Protein AF-A0A4R7SR22-F1 (afdb_monomer)

Secondary structure (DSSP, 8-state):
-------------------S----------------PPPS------SSPPPHHHHHHHHHH-TT---EEEE-S-HHHHHHHHHHHHSHHHHHHHTTS--EEEEE--S-SHHHHHHHHHHTTSSSEEEEE-TT----HHHHHHHHHHHHHHH-TTGGGS---TT--TT--BSSTTTTSSGGGSPBPP-EEEEEE---TTS--EEEEEEEEEETTEEEEEEEEESSSTT-TT-EEEEEEESSSSSBPPPEEEE--SS-TTSSEEEEEEEEEEETTEEEEEEEEEESS-BTTBTTTT-EEEEEEEETTEEEEEEEEEET-B-SS--EEETTEEEEEEE-TT--EEEEEEPTTSS-EEEEEPP--TTS--EEEEEEEE-TTS-EEEEEEESS--SEEEEEEESSTTSS-PPPEEEEEE--S---EEEE-TTS-EEEEE---SSSB--EEEEEESSSS-BEEEEEEE--PPPP-S--TTPPSSBEEEEEEEEETTEEEEEEEETTTEEEEEEEEHHHHH--

InterPro domains:
  IPR011040 Sialidase [PF13088] (214-491)
  IPR036278 Sialidase superfamily [SSF50939] (185-511)

Mean predicted aligned error: 14.65 Å

Radius of gyration: 27.29 Å; Cα contacts (8 Å, |Δi|>4): 1130; chains: 1; bounding box: 85×50×68 Å

Sequence (516 aa):
MNRPYIITLLATMLVWTLASPAADLVPKPLLPVGKSRPSRSSVLLLGQPLSPAIVESVQTSMEDVTTLYRLDQKTETVEQLLGLIKSAEGKRMLARTWHVLVINLSADGDATTQIRTRLEKIDAHIIWREPGQKADAKSLEETLTQALLKNSTPWATLPKDEKRDPAQLLKQDGLLSNPASLPLVPSQTSMVFRAEEGQWQFNLHSYIAHHEGKFWATWSSGRVDEDSSNQFIRYATSKDGLKWSDSGVVAGDPDGEVGPLRWLASGLYVEDGKLYALGCLNEGSDKKGKIWAEAKLVRLQWTKDGWKDLGVFADNCMVYFPPMKVAGRDFFVWRDERAHFFTARSLPGKAQWEVKKHPNFPPDYRMSETSSYADADGTLHLIIRDQAKTRRLYHSLSFDNGDTWTLPVKTNYPDAVSKNMAGRLSNGLYYLINNPMETGRDPLSISVSRDGWTFGSPKNLRVGSPARRYPGGAKNDHSFQYSHAIEHDGKLWVIYATNKEDIEVSAFDIEALVKE

Organism: NCBI:txid48464

Foldseek 3Di:
DDDDPDPDDDDDDDDDDDPDDDDDDDDDDDDDDDDDDDDDADEDEDDDDDPPVLVVVCVVQCVQARYEYEDDLDPVSLVVVVVCCPDPVVVVVVVPGAAEYEYEDPDDDPSVVVSVVVCVPDPHQYHYHYPPDDPDSVVVQVSVVVSCVVPPPVVVVDPPPVPFDLQFAAVDFPLCVPVLPFAAFDWDKAFQDFFDPQAFQFWFLWEWDDAPQKIKIKIWTDRFAPLALQIFMKMWIGNVQHDIDPIDGQGGNPPDDPDQKYWGWAEWDDDPRWTKTWIWIAGSDPPPQQNGHFTFIWIWTQDPVGIDTPGGLDTQWGHSYAWDDFPNWTKTFTAGRNRFTWIWTADVPDSDIDIGRADEHPPQRDWDQWEWDAWPLSKIWTFTQGPVLPQFTWIKIDPPRRPHIDYTDTHSQGAQSAHKYWDADPVQKIKIWGQRDSHAAFFTKMFIGNGSRHTDSIHTNDGDAAARDGHYYPFDTRHWGSWDWDDDPQWIWIWTDRSSRTIMIIIGRPVSNPDD

pLDDT: mean 76.29, std 25.42, range [19.08, 98.88]

Solvent-accessible surface area (backbone atoms only — not comparable to full-atom values): 28896 Å² total; per-residue (Å²): 143,88,82,79,91,76,85,76,87,79,80,85,82,80,85,81,89,77,92,78,85,89,80,85,92,76,91,80,90,83,84,89,80,77,100,68,87,80,75,96,78,70,78,77,80,59,62,84,79,74,58,68,69,51,54,51,54,49,52,73,66,33,90,73,65,63,52,71,42,45,47,61,77,52,66,68,59,55,52,52,49,53,51,45,49,72,32,82,63,32,48,57,55,55,76,73,53,70,48,53,39,43,37,47,40,83,64,89,54,72,69,50,54,54,50,47,68,58,54,73,75,46,98,54,49,76,46,81,39,60,75,85,67,76,87,48,66,65,58,49,51,54,51,50,36,53,55,48,64,75,65,53,76,60,70,86,70,53,76,84,51,90,85,71,54,67,38,48,35,37,65,52,89,67,79,57,72,58,54,82,75,37,58,70,50,75,64,53,74,22,71,63,42,76,48,44,89,97,47,45,34,12,23,38,51,31,28,45,40,75,58,98,78,23,33,39,38,36,24,18,37,17,54,41,32,62,68,40,22,52,12,15,25,34,30,34,41,16,73,77,65,59,60,54,42,78,72,49,70,63,41,68,53,78,59,42,84,86,28,54,36,18,35,39,37,18,29,41,44,76,55,98,93,40,48,36,37,31,34,26,38,21,32,37,54,76,57,88,76,19,70,27,36,80,18,26,22,30,37,30,35,63,49,100,92,43,64,40,82,75,46,78,67,36,77,48,24,43,45,82,54,54,73,44,78,47,96,89,28,46,32,41,65,36,22,39,25,65,56,50,57,29,38,31,33,37,40,90,97,45,97,44,74,52,74,43,76,53,63,76,55,61,90,70,69,37,62,43,57,58,22,61,46,65,37,94,86,55,37,35,42,36,48,26,20,30,69,75,64,84,30,29,34,26,30,30,42,15,86,60,70,71,75,52,64,39,63,68,30,74,26,74,31,52,20,37,60,52,46,40,39,47,47,72,48,96,89,62,35,21,40,40,36,34,25,51,27,83,66,59,27,55,26,25,30,36,26,39,17,80,66,64,58,40,30,37,76,59,29,21,71,43,71,81,51,64,76,56,90,67,80,46,52,95,52,48,61,34,15,41,42,38,49,28,70,42,78,57,94,73,21,40,38,38,27,25,16,40,27,35,26,25,37,36,31,34,40,28,51,52,67,65,67,69,60,129

Nearest PDB structures (foldseek):
  5mqs-assembly1_A  TM=7.322E-01  e=2.765E-16  Bacteroides thetaiotaomicron
  2ber-assembly1_A  TM=7.667E-01  e=5.902E-14  Micromonospora viridifaciens
  5hx0-assembly1_B  TM=7.471E-01  e=4.704E-12  Dyadobacter fermentans DSM 18053
  2f28-assembly1_A  TM=6.812E-01  e=7.231E-10  Homo sapiens
  2f29-assembly2_B  TM=6.664E-01  e=1.833E-09  Homo sapiens

Structure (mmCIF, N/CA/C/O backbone):
data_AF-A0A4R7SR22-F1
#
_entry.id   AF-A0A4R7SR22-F1
#
loop_
_atom_site.group_PDB
_atom_site.id
_atom_site.type_symbol
_atom_site.label_atom_id
_atom_site.label_alt_id
_atom_site.label_comp_id
_atom_site.label_asym_id
_atom_site.label_entity_id
_atom_site.label_seq_id
_atom_site.pdbx_PDB_ins_code
_atom_site.Cartn_x
_atom_site.Cartn_y
_atom_site.Cartn_z
_atom_site.occupancy
_atom_site.B_iso_or_equiv
_atom_site.auth_seq_id
_atom_site.auth_comp_id
_atom_site.auth_asym_id
_atom_site.auth_atom_id
_atom_site.pdbx_PDB_model_num
ATOM 1 N N . MET A 1 1 ? 40.418 8.614 31.784 1.00 28.80 1 MET A N 1
ATOM 2 C CA . MET A 1 1 ? 41.151 7.562 31.048 1.00 28.80 1 MET A CA 1
ATOM 3 C C . MET A 1 1 ? 40.139 6.530 30.589 1.00 28.80 1 MET A C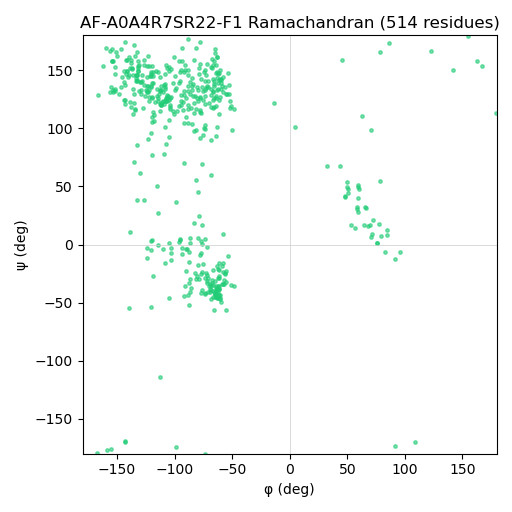 1
ATOM 5 O O . MET A 1 1 ? 39.688 5.756 31.411 1.00 28.80 1 MET A O 1
ATOM 9 N N . ASN A 1 2 ? 39.678 6.634 29.344 1.00 30.42 2 ASN A N 1
ATOM 10 C CA . ASN A 1 2 ? 38.928 5.620 28.593 1.00 30.42 2 ASN A CA 1
ATOM 11 C C . ASN A 1 2 ? 38.634 6.253 27.230 1.00 30.42 2 ASN A C 1
ATOM 13 O O . ASN A 1 2 ? 37.986 7.295 27.148 1.00 30.42 2 ASN A O 1
ATOM 17 N N . ARG A 1 3 ? 39.236 5.695 26.182 1.00 22.61 3 ARG A N 1
ATOM 18 C CA . ARG A 1 3 ? 39.189 6.166 24.793 1.00 22.61 3 ARG A CA 1
ATOM 19 C C . ARG A 1 3 ? 39.056 4.941 23.863 1.00 22.61 3 ARG A C 1
ATOM 21 O O . ARG A 1 3 ? 39.264 3.823 24.321 1.00 22.61 3 ARG A O 1
ATOM 28 N N . PRO A 1 4 ? 38.618 5.156 22.614 1.00 26.88 4 PRO A N 1
ATOM 29 C CA . PRO A 1 4 ? 37.551 4.410 21.951 1.00 26.88 4 PRO A CA 1
ATOM 30 C C . PRO A 1 4 ? 38.055 3.230 21.113 1.00 26.88 4 PRO A C 1
ATOM 32 O O . PRO A 1 4 ? 39.179 3.245 20.618 1.00 26.88 4 PRO A O 1
ATOM 35 N N . TYR A 1 5 ? 37.180 2.254 20.862 1.00 23.11 5 TYR A N 1
ATOM 36 C CA . TYR A 1 5 ? 37.383 1.286 19.786 1.00 23.11 5 TYR A CA 1
ATOM 37 C C . TYR A 1 5 ? 37.092 1.958 18.439 1.00 23.11 5 TYR A C 1
ATOM 39 O O . TYR A 1 5 ? 35.953 2.044 17.987 1.00 23.11 5 TYR A O 1
ATOM 47 N N . ILE A 1 6 ? 38.154 2.467 17.818 1.00 21.80 6 ILE A N 1
ATOM 48 C CA . ILE A 1 6 ? 38.234 2.710 16.379 1.00 21.80 6 ILE A CA 1
ATOM 49 C C . ILE A 1 6 ? 38.487 1.341 15.737 1.00 21.80 6 ILE A C 1
ATOM 51 O O . ILE A 1 6 ? 39.537 0.743 15.960 1.00 21.80 6 ILE A O 1
ATOM 55 N N . ILE A 1 7 ? 37.533 0.828 14.959 1.00 22.66 7 ILE A N 1
ATOM 56 C CA . ILE A 1 7 ? 37.795 -0.285 14.040 1.00 22.66 7 ILE A CA 1
ATOM 57 C C . ILE A 1 7 ? 38.385 0.336 12.776 1.00 22.66 7 ILE A C 1
ATOM 59 O O . ILE A 1 7 ? 37.673 0.875 11.931 1.00 22.66 7 ILE A O 1
ATOM 63 N N . THR A 1 8 ? 39.711 0.307 12.697 1.00 22.30 8 THR A N 1
ATOM 64 C CA . THR A 1 8 ? 40.471 0.638 11.494 1.00 22.30 8 THR A CA 1
ATOM 65 C C . THR A 1 8 ? 40.356 -0.519 10.506 1.00 22.30 8 THR A C 1
ATOM 67 O O . THR A 1 8 ? 40.694 -1.660 10.822 1.00 22.30 8 THR A O 1
ATOM 70 N N . LEU A 1 9 ? 39.893 -0.201 9.300 1.00 22.19 9 LEU A N 1
ATOM 71 C CA . LEU A 1 9 ? 39.968 -1.035 8.108 1.00 22.19 9 LEU A CA 1
ATOM 72 C C . LEU A 1 9 ? 41.455 -1.291 7.786 1.00 22.19 9 LEU A C 1
ATOM 74 O O . LEU A 1 9 ? 42.177 -0.363 7.430 1.00 22.19 9 LEU A O 1
ATOM 78 N N . LEU A 1 10 ? 41.933 -2.527 7.919 1.00 19.08 10 LEU A N 1
ATOM 79 C CA . LEU A 1 10 ? 43.245 -2.941 7.411 1.00 19.08 10 LEU A CA 1
ATOM 80 C C . LEU A 1 10 ? 43.023 -3.833 6.191 1.00 19.08 10 LEU A C 1
ATOM 82 O O . LEU A 1 10 ? 42.956 -5.054 6.292 1.00 19.08 10 LEU A O 1
ATOM 86 N N . ALA A 1 11 ? 42.900 -3.203 5.025 1.00 23.28 11 ALA A N 1
ATOM 87 C CA . ALA A 1 11 ? 43.203 -3.865 3.768 1.00 23.28 11 ALA A CA 1
ATOM 88 C C . ALA A 1 11 ? 44.730 -3.905 3.637 1.00 23.28 11 ALA A C 1
ATOM 90 O O . ALA A 1 11 ? 45.383 -2.866 3.537 1.00 23.28 11 ALA A O 1
ATOM 91 N N . THR A 1 12 ? 45.324 -5.094 3.679 1.00 20.53 12 THR A N 1
ATOM 92 C CA . THR A 1 12 ? 46.744 -5.257 3.364 1.00 20.53 12 THR A CA 1
ATOM 93 C C . THR A 1 12 ? 46.912 -5.126 1.851 1.00 20.53 12 THR A C 1
ATOM 95 O O . THR A 1 12 ? 46.595 -6.041 1.097 1.00 20.53 12 THR A O 1
ATOM 98 N N . MET A 1 13 ? 47.389 -3.966 1.398 1.00 22.58 13 MET A N 1
ATOM 99 C CA . MET A 1 13 ? 47.957 -3.793 0.063 1.00 22.58 13 MET A CA 1
ATOM 100 C C . MET A 1 13 ? 49.342 -4.449 0.034 1.00 22.58 13 MET A C 1
ATOM 102 O O . MET A 1 13 ? 50.235 -4.033 0.770 1.00 22.58 13 MET A O 1
ATOM 106 N N . LEU A 1 14 ? 49.543 -5.424 -0.852 1.00 19.47 14 LEU A N 1
ATOM 107 C CA . LEU A 1 14 ? 50.875 -5.795 -1.326 1.00 19.47 14 LEU A CA 1
ATOM 108 C C . LEU A 1 14 ? 50.893 -5.599 -2.845 1.00 19.47 14 LEU A C 1
ATOM 110 O O . LEU A 1 14 ? 50.427 -6.443 -3.604 1.00 19.47 14 LEU A O 1
ATOM 114 N N . VAL A 1 15 ? 51.386 -4.442 -3.283 1.00 21.77 15 VAL A N 1
ATOM 115 C CA . VAL A 1 15 ? 51.721 -4.194 -4.687 1.00 21.77 15 VAL A CA 1
ATOM 116 C C . VAL A 1 15 ? 53.191 -4.554 -4.848 1.00 21.77 15 VAL A C 1
ATOM 118 O O . VAL A 1 15 ? 54.047 -3.917 -4.240 1.00 21.77 15 VAL A O 1
ATOM 121 N N . TRP A 1 16 ? 53.490 -5.574 -5.650 1.00 20.55 16 TRP A N 1
ATOM 122 C CA . TRP A 1 16 ? 54.845 -5.803 -6.144 1.00 20.55 16 TRP A CA 1
ATOM 123 C C . TRP A 1 16 ? 54.941 -5.306 -7.583 1.00 20.55 16 TRP A C 1
ATOM 125 O O . TRP A 1 16 ? 54.311 -5.840 -8.492 1.00 20.55 16 TRP A O 1
ATOM 135 N N . THR A 1 17 ? 55.753 -4.274 -7.782 1.00 27.09 17 THR A N 1
ATOM 136 C CA . THR A 1 17 ? 56.355 -3.945 -9.073 1.00 27.09 17 THR A CA 1
ATOM 137 C C . THR A 1 17 ? 57.528 -4.887 -9.319 1.00 27.09 17 THR A C 1
ATOM 139 O O . THR A 1 17 ? 58.531 -4.805 -8.614 1.00 27.09 17 THR A O 1
ATOM 142 N N . LEU A 1 18 ? 57.444 -5.726 -10.352 1.00 23.30 18 LEU A N 1
ATOM 143 C CA . LEU A 1 18 ? 58.629 -6.268 -11.014 1.00 23.30 18 LEU A CA 1
ATOM 144 C C . LEU A 1 18 ? 58.622 -5.808 -12.467 1.00 23.30 18 LEU A C 1
ATOM 146 O O . LEU A 1 18 ? 57.834 -6.264 -13.292 1.00 23.30 18 LEU A O 1
ATOM 150 N N . ALA A 1 19 ? 59.504 -4.855 -12.747 1.00 27.88 19 ALA A N 1
ATOM 151 C CA . ALA A 1 19 ? 59.946 -4.541 -14.089 1.00 27.88 19 ALA A CA 1
ATOM 152 C C . ALA A 1 19 ? 61.062 -5.527 -14.470 1.00 27.88 19 ALA A C 1
ATOM 154 O O . ALA A 1 19 ? 62.127 -5.487 -13.860 1.00 27.88 19 ALA A O 1
ATOM 155 N N . SER A 1 20 ? 60.783 -6.395 -15.448 1.00 25.56 20 SER A N 1
ATOM 156 C CA . SER A 1 20 ? 61.692 -6.994 -16.453 1.00 25.56 20 SER A CA 1
ATOM 157 C C . SER A 1 20 ? 61.379 -8.467 -16.752 1.00 25.56 20 SER A C 1
ATOM 159 O O . SER A 1 20 ? 60.847 -9.170 -15.892 1.00 25.56 20 SER A O 1
ATOM 161 N N . PRO A 1 21 ? 61.660 -8.927 -17.989 1.00 42.28 21 PRO A N 1
ATOM 162 C CA . PRO A 1 21 ? 61.193 -10.206 -18.501 1.00 42.28 21 PRO A CA 1
ATOM 163 C C . PRO A 1 21 ? 62.162 -11.349 -18.162 1.00 42.28 21 PRO A C 1
ATOM 165 O O . PRO A 1 21 ? 63.371 -11.149 -18.124 1.00 42.28 21 PRO A O 1
ATOM 168 N N . ALA A 1 22 ? 61.597 -12.549 -18.011 1.00 39.75 22 ALA A N 1
ATOM 169 C CA . ALA A 1 22 ? 62.265 -13.849 -17.887 1.00 39.75 22 ALA A CA 1
ATOM 170 C C . ALA A 1 22 ? 63.029 -14.131 -16.573 1.00 39.75 22 ALA A C 1
ATOM 172 O O . ALA A 1 22 ? 64.197 -13.790 -16.435 1.00 39.75 22 ALA A O 1
ATOM 173 N N . ALA A 1 23 ? 62.385 -14.865 -15.655 1.00 27.34 23 ALA A N 1
ATOM 174 C CA . ALA A 1 23 ? 63.020 -15.931 -14.868 1.00 27.34 23 ALA A CA 1
ATOM 175 C C . ALA A 1 23 ? 61.961 -16.801 -14.156 1.00 27.34 23 ALA A C 1
ATOM 177 O O . ALA A 1 23 ? 61.061 -16.298 -13.488 1.00 27.34 23 ALA A O 1
ATOM 178 N N . ASP A 1 24 ? 62.105 -18.107 -14.358 1.00 28.05 24 ASP A N 1
ATOM 179 C CA . ASP A 1 24 ? 61.449 -19.285 -13.780 1.00 28.05 24 ASP A CA 1
ATOM 180 C C . ASP A 1 24 ? 60.601 -19.135 -12.496 1.00 28.05 24 ASP A C 1
ATOM 182 O O . ASP A 1 24 ? 61.079 -18.815 -11.407 1.00 28.05 24 ASP A O 1
ATOM 186 N N . LEU A 1 25 ? 59.325 -19.527 -12.613 1.00 28.50 25 LEU A N 1
ATOM 187 C CA . LEU A 1 25 ? 58.402 -19.779 -11.504 1.00 28.50 25 LEU A CA 1
ATOM 188 C C . LEU A 1 25 ? 58.639 -21.187 -10.929 1.00 28.50 25 LEU A C 1
ATOM 190 O O . LEU A 1 25 ? 58.105 -22.169 -11.443 1.00 28.50 25 LEU A O 1
ATOM 194 N N . VAL A 1 26 ? 59.381 -21.298 -9.826 1.00 25.44 26 VAL A N 1
ATOM 195 C CA . VAL A 1 26 ? 59.367 -22.500 -8.970 1.00 25.44 26 VAL A CA 1
ATOM 196 C C . VAL A 1 26 ? 58.645 -22.167 -7.661 1.00 25.44 26 VAL A C 1
ATOM 198 O O . VAL A 1 26 ? 59.069 -21.246 -6.961 1.00 25.44 26 VAL A O 1
ATOM 201 N N . PRO A 1 27 ? 57.584 -22.894 -7.266 1.00 30.09 27 PRO A N 1
ATOM 202 C CA . PRO A 1 27 ? 56.909 -22.640 -6.002 1.00 30.09 27 PRO A CA 1
ATOM 203 C C . PRO A 1 27 ? 57.668 -23.319 -4.855 1.00 30.09 27 PRO A C 1
ATOM 205 O O . PRO A 1 27 ? 57.900 -24.529 -4.884 1.00 30.09 27 PRO A O 1
ATOM 208 N N . LYS A 1 28 ? 58.009 -22.571 -3.800 1.00 24.39 28 LYS A N 1
ATOM 209 C CA . LYS A 1 28 ? 58.337 -23.161 -2.492 1.00 24.39 28 LYS A CA 1
ATOM 210 C C . LYS A 1 28 ? 57.451 -22.583 -1.386 1.00 24.39 28 LYS A C 1
ATOM 212 O O . LYS A 1 28 ? 57.256 -21.370 -1.347 1.00 24.39 28 LYS A O 1
ATOM 217 N N . PRO A 1 29 ? 56.926 -23.432 -0.483 1.00 32.91 29 PRO A N 1
ATOM 218 C CA . PRO A 1 29 ? 56.053 -23.010 0.601 1.00 32.91 29 PRO A CA 1
ATOM 219 C C . PRO A 1 29 ? 56.871 -22.580 1.825 1.00 32.91 29 PRO A C 1
ATOM 221 O O . PRO A 1 29 ? 57.832 -23.248 2.205 1.00 32.91 29 PRO A O 1
ATOM 224 N N . LEU A 1 30 ? 56.440 -21.511 2.495 1.00 24.17 30 LEU A N 1
ATOM 225 C CA . LEU A 1 30 ? 56.908 -21.147 3.834 1.00 24.17 30 LEU A CA 1
ATOM 226 C C . LEU A 1 30 ? 55.707 -21.058 4.793 1.00 24.17 30 LEU A C 1
ATOM 228 O O . LEU A 1 30 ? 55.076 -20.017 4.886 1.00 24.17 30 LEU A O 1
ATOM 232 N N . LEU A 1 31 ? 55.426 -22.208 5.429 1.00 24.36 31 LEU A N 1
ATOM 233 C CA . LEU A 1 31 ? 54.963 -22.496 6.811 1.00 24.36 31 LEU A CA 1
ATOM 234 C C . LEU A 1 31 ? 53.808 -21.687 7.490 1.00 24.36 31 LEU A C 1
ATOM 236 O O . LEU A 1 31 ? 53.422 -20.617 7.044 1.00 24.36 31 LEU A O 1
ATOM 240 N N . PRO A 1 32 ? 53.158 -22.257 8.537 1.00 38.12 32 PRO A N 1
ATOM 241 C CA . PRO A 1 32 ? 51.701 -22.291 8.658 1.00 38.12 32 PRO A CA 1
ATOM 242 C C . PRO A 1 32 ? 51.142 -21.295 9.678 1.00 38.12 32 PRO A C 1
ATOM 244 O O . PRO A 1 32 ? 51.735 -21.069 10.731 1.00 38.12 32 PRO A O 1
ATOM 247 N N . VAL A 1 33 ? 49.925 -20.799 9.437 1.00 26.19 33 VAL A N 1
ATOM 248 C CA . VAL A 1 33 ? 49.164 -20.063 10.455 1.00 26.19 33 VAL A CA 1
ATOM 249 C C . VAL A 1 33 ? 47.708 -20.532 10.499 1.00 26.19 33 VAL A C 1
ATOM 251 O O . VAL A 1 33 ? 46.960 -20.387 9.541 1.00 26.19 33 VAL A O 1
ATOM 254 N N . GLY A 1 34 ? 47.349 -21.105 11.653 1.00 26.25 34 GLY A N 1
ATOM 255 C CA . GLY A 1 34 ? 46.151 -20.781 12.436 1.00 26.25 34 GLY A CA 1
ATOM 256 C C . GLY A 1 34 ? 44.769 -21.007 11.820 1.00 26.25 34 GLY A C 1
ATOM 257 O O . GLY A 1 34 ? 44.300 -20.239 10.991 1.00 26.25 34 GLY A O 1
ATOM 258 N N . LYS A 1 35 ? 44.049 -21.997 12.361 1.00 33.78 35 LYS A N 1
ATOM 259 C CA . LYS A 1 35 ? 42.616 -22.244 12.145 1.00 33.78 35 LYS A CA 1
ATOM 260 C C . LYS A 1 35 ? 41.767 -20.976 12.368 1.00 33.78 35 LYS A C 1
ATOM 262 O O . LYS A 1 35 ? 41.372 -20.690 13.491 1.00 33.78 35 LYS A O 1
ATOM 267 N N . SER A 1 36 ? 41.400 -20.279 11.298 1.00 27.09 36 SER A N 1
ATOM 268 C CA . SER A 1 36 ? 40.164 -19.491 11.214 1.00 27.09 36 SER A CA 1
ATOM 269 C C . SER A 1 36 ? 39.718 -19.437 9.750 1.00 27.09 36 SER A C 1
ATOM 271 O O . SER A 1 36 ? 40.542 -19.298 8.849 1.00 27.09 36 SER A O 1
ATOM 273 N N . ARG A 1 37 ? 38.426 -19.673 9.489 1.00 25.05 37 ARG A N 1
ATOM 274 C CA . ARG A 1 37 ? 37.864 -19.653 8.128 1.00 25.05 37 ARG A CA 1
ATOM 275 C C . ARG A 1 37 ? 37.934 -18.219 7.578 1.00 25.05 37 ARG A C 1
ATOM 277 O O . ARG A 1 37 ? 37.343 -17.347 8.211 1.00 25.05 37 ARG A O 1
ATOM 284 N N . PRO A 1 38 ? 38.562 -17.968 6.416 1.00 28.06 38 PRO A N 1
ATOM 285 C CA . PRO A 1 38 ? 38.484 -16.663 5.776 1.00 28.06 38 PRO A CA 1
ATOM 286 C C . PRO A 1 38 ? 37.076 -16.432 5.204 1.00 28.06 38 PRO A C 1
ATOM 288 O O . PRO A 1 38 ? 36.475 -17.327 4.599 1.00 28.06 38 PRO A O 1
ATOM 291 N N . SER A 1 39 ? 36.545 -15.229 5.427 1.00 28.58 39 SER A N 1
ATOM 292 C CA . SER A 1 39 ? 35.363 -14.695 4.755 1.00 28.58 39 SER A CA 1
ATOM 293 C C . SER A 1 39 ? 35.637 -14.525 3.257 1.00 28.58 39 SER A C 1
ATOM 295 O O . SER A 1 39 ? 36.766 -14.304 2.822 1.00 28.58 39 SER A O 1
ATOM 297 N N . ARG A 1 40 ? 34.584 -14.704 2.457 1.00 32.81 40 ARG A N 1
ATOM 298 C CA . ARG A 1 40 ? 34.603 -14.702 0.992 1.00 32.81 40 ARG A CA 1
ATOM 299 C C . ARG A 1 40 ? 35.037 -13.342 0.434 1.00 32.81 40 ARG A C 1
ATOM 301 O O . ARG A 1 40 ? 34.190 -12.470 0.314 1.00 32.81 40 ARG A O 1
ATOM 308 N N . SER A 1 41 ? 36.295 -13.225 0.018 1.00 27.42 41 SER A N 1
ATOM 309 C CA . SER A 1 41 ? 36.747 -12.254 -0.986 1.00 27.42 41 SER A CA 1
ATOM 310 C C . SER A 1 41 ? 37.998 -12.794 -1.677 1.00 27.42 41 SER A C 1
ATOM 312 O O . SER A 1 41 ? 38.941 -13.225 -1.013 1.00 27.42 41 SER A O 1
ATOM 314 N N . SER A 1 42 ? 38.048 -12.777 -3.006 1.00 25.86 42 SER A N 1
ATOM 315 C CA . SER A 1 42 ? 39.294 -12.986 -3.752 1.00 25.86 42 SER A CA 1
ATOM 316 C C . SER A 1 42 ? 39.289 -12.082 -4.978 1.00 25.86 42 SER A C 1
ATOM 318 O O . SER A 1 42 ? 38.380 -12.158 -5.797 1.00 25.86 42 SER A O 1
ATOM 320 N N . VAL A 1 43 ? 40.293 -11.210 -5.069 1.00 29.19 43 VAL A N 1
ATOM 321 C CA . VAL A 1 43 ? 40.533 -10.294 -6.189 1.00 29.19 43 VAL A CA 1
ATOM 322 C C . VAL A 1 43 ? 41.878 -10.674 -6.796 1.00 29.19 43 VAL A C 1
ATOM 324 O O . VAL A 1 43 ? 42.888 -10.662 -6.095 1.00 29.19 43 VAL A O 1
ATOM 327 N N . LEU A 1 44 ? 41.900 -10.999 -8.089 1.00 28.66 44 LEU A N 1
ATOM 328 C CA . LEU A 1 44 ? 43.132 -11.162 -8.859 1.00 28.66 44 LEU A CA 1
ATOM 329 C C . LEU A 1 44 ? 43.122 -10.147 -10.008 1.00 28.66 44 LEU A C 1
ATOM 331 O O . LEU A 1 44 ? 42.337 -10.275 -10.944 1.00 28.66 44 LEU A O 1
ATOM 335 N N . LEU A 1 45 ? 43.981 -9.132 -9.916 1.00 30.08 45 LEU A N 1
ATOM 336 C CA . LEU A 1 45 ? 44.178 -8.104 -10.939 1.00 30.08 45 LEU A CA 1
ATOM 337 C C . LEU A 1 45 ? 45.347 -8.506 -11.850 1.00 30.08 45 LEU A C 1
ATOM 339 O O . LEU A 1 45 ? 46.465 -8.688 -11.376 1.00 30.08 45 LEU A O 1
ATOM 343 N N . LEU A 1 46 ? 45.102 -8.596 -13.157 1.00 29.42 46 LEU A N 1
ATOM 344 C CA . LEU A 1 46 ? 46.142 -8.635 -14.189 1.00 29.42 46 LEU A CA 1
ATOM 345 C C . LEU A 1 46 ? 45.928 -7.415 -15.087 1.00 29.42 46 LEU A C 1
ATOM 347 O O . LEU A 1 46 ? 44.889 -7.348 -15.727 1.00 29.42 46 LEU A O 1
ATOM 351 N N . GLY A 1 47 ? 46.868 -6.462 -15.101 1.00 37.47 47 GLY A N 1
ATOM 352 C CA . GLY A 1 47 ? 46.807 -5.221 -15.897 1.00 37.47 47 GLY A CA 1
ATOM 353 C C . GLY A 1 47 ? 46.913 -3.925 -15.072 1.00 37.47 47 GLY A C 1
ATOM 354 O O . GLY A 1 47 ? 46.822 -3.953 -13.845 1.00 37.47 47 GLY A O 1
ATOM 355 N N . GLN A 1 48 ? 47.137 -2.779 -15.736 1.00 35.12 48 GLN A N 1
ATOM 356 C CA . GLN A 1 48 ? 47.277 -1.462 -15.080 1.00 35.12 48 GLN A CA 1
ATOM 357 C C . GLN A 1 48 ? 46.025 -1.108 -14.247 1.00 35.12 48 GLN A C 1
ATOM 359 O O . GLN A 1 48 ? 44.906 -1.194 -14.770 1.00 35.12 48 GLN A O 1
ATOM 364 N N . PRO A 1 49 ? 46.182 -0.669 -12.983 1.00 36.06 49 PRO A N 1
ATOM 365 C CA . PRO A 1 49 ? 45.065 -0.476 -12.064 1.00 36.06 49 PRO A CA 1
ATOM 366 C C . PRO A 1 49 ? 44.060 0.558 -12.589 1.00 36.06 49 PRO A C 1
ATOM 368 O O . PRO A 1 49 ? 44.425 1.568 -13.196 1.00 36.06 49 PRO A O 1
ATOM 371 N N . LEU A 1 50 ? 42.771 0.302 -12.352 1.00 40.31 50 LEU A N 1
ATOM 372 C CA . LEU A 1 50 ? 41.762 1.360 -12.384 1.00 40.31 50 LEU A CA 1
ATOM 373 C C . LEU A 1 50 ? 42.067 2.360 -11.268 1.00 40.31 50 LEU A C 1
ATOM 375 O O . LEU A 1 50 ? 42.694 2.004 -10.267 1.00 40.31 50 LEU A O 1
ATOM 379 N N . SER A 1 51 ? 41.628 3.610 -11.422 1.00 41.47 51 SER A N 1
ATOM 380 C CA . SER A 1 51 ? 41.780 4.560 -10.325 1.00 41.47 51 SER A CA 1
ATOM 381 C C . SER A 1 51 ? 41.022 4.036 -9.091 1.00 41.47 51 SER A C 1
ATOM 383 O O . SER A 1 51 ? 39.936 3.463 -9.243 1.00 41.47 51 SER A O 1
ATOM 385 N N . PRO A 1 52 ? 41.556 4.222 -7.870 1.00 42.38 52 PRO A N 1
ATOM 386 C CA . PRO A 1 52 ? 40.898 3.785 -6.637 1.00 42.38 52 PRO A CA 1
ATOM 387 C C . PRO A 1 52 ? 39.442 4.258 -6.530 1.00 42.38 52 PRO A C 1
ATOM 389 O O . PRO A 1 52 ? 38.585 3.494 -6.105 1.00 42.38 52 PRO A O 1
ATOM 392 N N . ALA A 1 53 ? 39.144 5.458 -7.038 1.00 40.91 53 ALA A N 1
ATOM 393 C CA . ALA A 1 53 ? 37.796 6.020 -7.082 1.00 40.91 53 ALA A CA 1
ATOM 394 C C . ALA A 1 53 ? 36.806 5.202 -7.936 1.00 40.91 53 ALA A C 1
ATOM 396 O O . ALA A 1 53 ? 35.634 5.100 -7.591 1.00 40.91 53 ALA A O 1
ATOM 397 N N . ILE A 1 54 ? 37.260 4.598 -9.042 1.00 40.94 54 ILE A N 1
ATOM 398 C CA . ILE A 1 54 ? 36.410 3.753 -9.898 1.00 40.94 54 ILE A CA 1
ATOM 399 C C . ILE A 1 54 ? 36.141 2.413 -9.210 1.00 40.94 54 ILE A C 1
ATOM 401 O O . ILE A 1 54 ? 35.013 1.930 -9.224 1.00 40.94 54 ILE A O 1
ATOM 405 N N . VAL A 1 55 ? 37.162 1.825 -8.582 1.00 41.59 55 VAL A N 1
ATOM 406 C CA . VAL A 1 55 ? 37.022 0.563 -7.840 1.00 41.59 55 VAL A CA 1
ATOM 407 C C . VAL A 1 55 ? 36.075 0.742 -6.656 1.00 41.59 55 VAL A C 1
ATOM 409 O O . VAL A 1 55 ? 35.168 -0.063 -6.478 1.00 41.59 55 VAL A O 1
ATOM 412 N N . GLU A 1 56 ? 36.231 1.830 -5.906 1.00 40.56 56 GLU A N 1
ATOM 413 C CA . GLU A 1 56 ? 35.384 2.160 -4.763 1.00 40.56 56 GLU A CA 1
ATOM 414 C C . GLU A 1 56 ? 33.936 2.425 -5.195 1.00 40.56 56 GLU A C 1
ATOM 416 O O . GLU A 1 56 ? 33.025 1.874 -4.585 1.00 40.56 56 GLU A O 1
ATOM 421 N N . SER A 1 57 ? 33.715 3.156 -6.297 1.00 37.28 57 SER A N 1
ATOM 422 C CA . SER A 1 57 ? 32.384 3.421 -6.875 1.00 37.28 57 SER A CA 1
ATOM 423 C C . SER A 1 57 ? 31.675 2.154 -7.369 1.00 37.28 57 SER A C 1
ATOM 425 O O . SER A 1 57 ? 30.459 2.036 -7.231 1.00 37.28 57 SER A O 1
ATOM 427 N N . VAL A 1 58 ? 32.406 1.199 -7.952 1.00 36.38 58 VAL A N 1
ATOM 428 C CA . VAL A 1 58 ? 31.843 -0.082 -8.421 1.00 36.38 58 VAL A CA 1
ATOM 429 C C . VAL A 1 58 ? 31.580 -1.031 -7.244 1.00 36.38 58 VAL A C 1
ATOM 431 O O . VAL A 1 58 ? 30.544 -1.685 -7.202 1.00 36.38 58 VAL A O 1
ATOM 434 N N . GLN A 1 59 ? 32.464 -1.064 -6.242 1.00 39.00 59 GLN A N 1
ATOM 435 C CA . GLN A 1 59 ? 32.281 -1.871 -5.028 1.00 39.00 59 GLN A CA 1
ATOM 436 C C . GLN A 1 59 ? 31.152 -1.357 -4.124 1.00 39.00 59 GLN A C 1
ATOM 438 O O . GLN A 1 59 ? 30.470 -2.160 -3.495 1.00 39.00 59 GLN A O 1
ATOM 443 N N . THR A 1 60 ? 30.926 -0.040 -4.062 1.00 36.59 60 THR A N 1
ATOM 444 C CA . THR A 1 60 ? 29.790 0.538 -3.317 1.00 36.59 60 THR A CA 1
ATOM 445 C C . THR A 1 60 ? 28.456 0.404 -4.047 1.00 36.59 60 THR A C 1
ATOM 447 O O . THR A 1 60 ? 27.421 0.380 -3.386 1.00 36.59 60 THR A O 1
ATOM 450 N N . SER A 1 61 ? 28.452 0.306 -5.380 1.00 32.44 61 SER A N 1
ATOM 451 C CA . SER A 1 61 ? 27.221 0.151 -6.174 1.00 32.44 61 SER A CA 1
ATOM 452 C C . SER A 1 61 ? 26.811 -1.306 -6.403 1.00 32.44 61 SER A C 1
ATOM 454 O O . SER A 1 61 ? 25.632 -1.571 -6.631 1.00 32.44 61 SER A O 1
ATOM 456 N N . MET A 1 62 ? 27.745 -2.261 -6.321 1.00 38.72 62 MET A N 1
ATOM 457 C CA . MET A 1 62 ? 27.496 -3.671 -6.626 1.00 38.72 62 MET A CA 1
ATOM 458 C C . MET A 1 62 ? 28.068 -4.592 -5.535 1.00 38.72 62 MET A C 1
ATOM 460 O O . MET A 1 62 ? 29.167 -5.123 -5.681 1.00 38.72 62 MET A O 1
ATOM 464 N N . GLU A 1 63 ? 27.304 -4.836 -4.461 1.00 36.19 63 GLU A N 1
ATOM 465 C CA . GLU A 1 63 ? 27.706 -5.749 -3.364 1.00 36.19 63 GLU A CA 1
ATOM 466 C C . GLU A 1 63 ? 27.979 -7.201 -3.844 1.00 36.19 63 GLU A C 1
ATOM 468 O O . GLU A 1 63 ? 28.686 -7.946 -3.167 1.00 36.19 63 GLU A O 1
ATOM 473 N N . ASP A 1 64 ? 27.484 -7.594 -5.030 1.00 36.72 64 ASP A N 1
ATOM 474 C CA . ASP A 1 64 ? 27.589 -8.955 -5.585 1.00 36.72 64 ASP A CA 1
ATOM 475 C C . ASP A 1 64 ? 28.654 -9.118 -6.706 1.00 36.72 64 ASP A C 1
ATOM 477 O O . ASP A 1 64 ? 28.891 -10.236 -7.176 1.00 36.72 64 ASP A O 1
ATOM 481 N N . VAL A 1 65 ? 29.352 -8.050 -7.133 1.00 37.16 65 VAL A N 1
ATOM 482 C CA . VAL A 1 65 ? 30.464 -8.169 -8.104 1.00 37.16 65 VAL A CA 1
ATOM 483 C C . VAL A 1 65 ? 31.751 -8.513 -7.366 1.00 37.16 65 VAL A C 1
ATOM 485 O O . VAL A 1 65 ? 32.389 -7.674 -6.736 1.00 37.16 65 VAL A O 1
ATOM 488 N N . THR A 1 66 ? 32.155 -9.780 -7.450 1.00 43.09 66 THR A N 1
ATOM 489 C CA . THR A 1 66 ? 33.312 -10.277 -6.689 1.00 43.09 66 THR A CA 1
ATOM 490 C C . THR A 1 66 ? 34.652 -9.964 -7.370 1.00 43.09 66 THR A C 1
ATOM 492 O O . THR A 1 66 ? 35.679 -9.894 -6.691 1.00 43.09 66 THR A O 1
ATOM 495 N N . THR A 1 67 ? 34.697 -9.772 -8.698 1.00 42.50 67 THR A N 1
ATOM 496 C CA . THR A 1 67 ? 35.965 -9.545 -9.417 1.00 42.50 67 THR A CA 1
ATOM 497 C C . THR A 1 67 ? 35.780 -8.774 -10.726 1.00 42.50 67 THR A C 1
ATOM 499 O O . THR A 1 67 ? 34.892 -9.082 -11.514 1.00 42.50 67 THR A O 1
ATOM 502 N N . LEU A 1 68 ? 36.659 -7.796 -10.970 1.00 39.88 68 LEU A N 1
ATOM 503 C CA . LEU A 1 68 ? 36.737 -7.031 -12.213 1.00 39.88 68 LEU A CA 1
ATOM 504 C C . LEU A 1 68 ? 38.122 -7.234 -12.843 1.00 39.88 68 LEU A C 1
ATOM 506 O O . LEU A 1 68 ? 39.141 -7.006 -12.190 1.00 39.88 68 LEU A O 1
ATOM 510 N N . TYR A 1 69 ? 38.161 -7.634 -14.112 1.00 44.44 69 TYR A N 1
ATOM 511 C CA . TYR A 1 69 ? 39.405 -7.837 -14.860 1.00 44.44 69 TYR A CA 1
ATOM 512 C C . TYR A 1 69 ? 39.568 -6.749 -15.925 1.00 44.44 69 TYR A C 1
ATOM 514 O O . TYR A 1 69 ? 38.609 -6.443 -16.634 1.00 44.44 69 TYR A O 1
ATOM 522 N N . ARG A 1 70 ? 40.785 -6.204 -16.066 1.00 43.09 70 ARG A N 1
ATOM 523 C CA . ARG A 1 70 ? 41.170 -5.285 -17.148 1.00 43.09 70 ARG A CA 1
ATOM 524 C C . ARG A 1 70 ? 42.309 -5.897 -17.954 1.00 43.09 70 ARG A C 1
ATOM 526 O O . ARG A 1 70 ? 43.447 -5.870 -17.512 1.00 43.09 70 ARG A O 1
ATOM 533 N N . LEU A 1 71 ? 42.024 -6.383 -19.154 1.00 45.28 71 LEU A N 1
ATOM 534 C CA . LEU A 1 71 ? 43.066 -6.887 -20.051 1.00 45.28 71 LEU A CA 1
ATOM 535 C C . LEU A 1 71 ? 43.559 -5.768 -20.972 1.00 45.28 71 LEU A C 1
ATOM 537 O O . LEU A 1 71 ? 42.744 -5.085 -21.596 1.00 45.28 71 LEU A O 1
ATOM 541 N N . ASP A 1 72 ? 44.879 -5.623 -21.081 1.00 47.62 72 ASP A N 1
ATOM 542 C CA . ASP A 1 72 ? 45.512 -4.948 -22.216 1.00 47.62 72 ASP A CA 1
ATOM 543 C C . ASP A 1 72 ? 45.762 -5.997 -23.318 1.00 47.62 72 ASP A C 1
ATOM 545 O O . ASP A 1 72 ? 46.038 -7.157 -23.011 1.00 47.62 72 ASP A O 1
ATOM 549 N N . GLN A 1 73 ? 45.669 -5.611 -24.597 1.00 45.41 73 GLN A N 1
ATOM 550 C CA . GLN A 1 73 ? 45.666 -6.485 -25.793 1.00 45.41 73 GLN A CA 1
ATOM 551 C C . GLN A 1 73 ? 46.881 -7.418 -26.002 1.00 45.41 73 GLN A C 1
ATOM 553 O O . GLN A 1 73 ? 47.001 -8.040 -27.058 1.00 45.41 73 GLN A O 1
ATOM 558 N N . LYS A 1 74 ? 47.803 -7.557 -25.049 1.00 53.81 74 LYS A N 1
ATOM 559 C CA . LYS A 1 74 ? 48.922 -8.488 -25.204 1.00 53.81 74 LYS A CA 1
ATOM 560 C C . LYS A 1 74 ? 48.382 -9.921 -25.210 1.00 53.81 74 LYS A C 1
ATOM 562 O O . LYS A 1 74 ? 47.821 -10.386 -24.221 1.00 53.81 74 LYS A O 1
ATOM 567 N N . THR A 1 75 ? 48.573 -10.625 -26.327 1.00 47.84 75 THR A N 1
ATOM 568 C CA . THR A 1 75 ? 48.111 -12.005 -26.573 1.00 47.84 75 THR A CA 1
ATOM 569 C C . THR A 1 75 ? 48.458 -12.953 -25.420 1.00 47.84 75 THR A C 1
ATOM 571 O O . THR A 1 75 ? 47.661 -13.807 -25.046 1.00 47.84 75 THR A O 1
ATOM 574 N N . GLU A 1 76 ? 49.613 -12.741 -24.792 1.00 50.38 76 GLU A N 1
ATOM 575 C CA . GLU A 1 76 ? 50.102 -13.493 -23.635 1.00 50.38 76 GLU A CA 1
ATOM 576 C C . GLU A 1 76 ? 49.195 -13.369 -22.393 1.00 50.38 76 GLU A C 1
ATOM 578 O O . GLU A 1 76 ? 48.946 -14.355 -21.704 1.00 50.38 76 GLU A O 1
ATOM 583 N N . THR A 1 77 ? 48.611 -12.192 -22.145 1.00 53.88 77 THR A N 1
ATOM 584 C CA . THR A 1 77 ? 47.692 -11.942 -21.019 1.00 53.88 77 THR A CA 1
ATOM 585 C C . THR A 1 77 ? 46.335 -12.623 -21.235 1.00 53.88 77 THR A C 1
ATOM 587 O O . THR A 1 77 ? 45.717 -13.113 -20.288 1.00 53.88 77 THR A O 1
ATOM 590 N N . VAL A 1 78 ? 45.887 -12.725 -22.491 1.00 51.25 78 VAL A N 1
ATOM 591 C CA . VAL A 1 78 ? 44.661 -13.449 -22.869 1.00 51.25 78 VAL A CA 1
ATOM 592 C C . VAL A 1 78 ? 44.846 -14.963 -22.723 1.00 51.25 78 VAL A C 1
ATOM 594 O O . VAL A 1 78 ? 43.952 -15.639 -22.214 1.00 51.25 78 VAL A O 1
ATOM 597 N N . GLU A 1 79 ? 46.005 -15.507 -23.105 1.00 55.22 79 GLU A N 1
ATOM 598 C CA . GLU A 1 79 ? 46.314 -16.935 -22.921 1.00 55.22 79 GLU A CA 1
ATOM 599 C C . GLU A 1 79 ? 46.409 -17.331 -21.449 1.00 55.22 79 GLU A C 1
ATOM 601 O O . GLU A 1 79 ? 45.878 -18.367 -21.049 1.00 55.22 79 GLU A O 1
ATOM 606 N N . GLN A 1 80 ? 47.029 -16.488 -20.622 1.00 56.03 80 GLN A N 1
ATOM 607 C CA . GLN A 1 80 ? 47.109 -16.705 -19.177 1.00 56.03 80 GLN A CA 1
ATOM 608 C C . GLN A 1 80 ? 45.719 -16.712 -18.529 1.00 56.03 80 GLN A C 1
ATOM 610 O O . GLN A 1 80 ? 45.421 -17.596 -17.722 1.00 56.03 80 GLN A O 1
ATOM 615 N N . LEU A 1 81 ? 44.833 -15.792 -18.928 1.00 54.50 81 LEU A N 1
ATOM 616 C CA . LEU A 1 81 ? 43.450 -15.773 -18.452 1.00 54.50 81 LEU A CA 1
ATOM 617 C C . LEU A 1 81 ? 42.672 -17.015 -18.911 1.00 54.50 81 LEU A C 1
ATOM 619 O O . LEU A 1 81 ? 41.986 -17.649 -18.110 1.00 54.50 81 LEU A O 1
ATOM 623 N N . LEU A 1 82 ? 42.798 -17.399 -20.183 1.00 56.09 82 LEU A N 1
ATOM 624 C CA . LEU A 1 82 ? 42.172 -18.609 -20.719 1.00 56.09 82 LEU A CA 1
ATOM 625 C C . LEU A 1 82 ? 42.674 -19.875 -20.012 1.00 56.09 82 LEU A C 1
ATOM 627 O O . LEU A 1 82 ? 41.884 -20.786 -19.758 1.00 56.09 82 LEU A O 1
ATOM 631 N N . GLY A 1 83 ? 43.963 -19.932 -19.676 1.00 57.66 83 GLY A N 1
ATOM 632 C CA . GLY A 1 83 ? 44.559 -21.000 -18.877 1.00 57.66 83 GLY A CA 1
ATOM 633 C C . GLY A 1 83 ? 43.977 -21.058 -17.464 1.00 57.66 83 GLY A C 1
ATOM 634 O O . GLY A 1 83 ? 43.561 -22.129 -17.015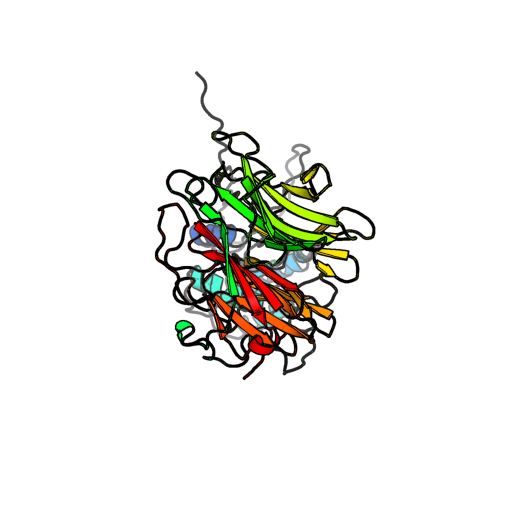 1.00 57.66 83 GLY A O 1
ATOM 635 N N . LEU A 1 84 ? 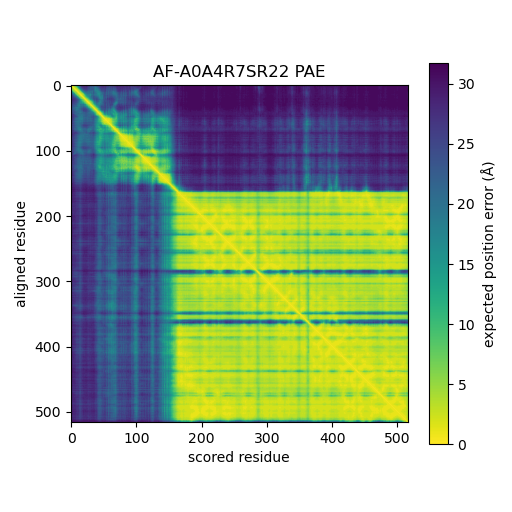43.858 -19.905 -16.797 1.00 53.31 84 LEU A N 1
ATOM 636 C CA . LEU A 1 84 ? 43.258 -19.791 -15.467 1.00 53.31 84 LEU A CA 1
ATOM 637 C C . LEU A 1 84 ? 41.793 -20.247 -15.473 1.00 53.31 84 LEU A C 1
ATOM 639 O O . LEU A 1 84 ? 41.409 -21.072 -14.648 1.00 53.31 84 LEU A O 1
ATOM 643 N N . ILE A 1 85 ? 40.997 -19.785 -16.439 1.00 51.88 85 ILE A N 1
ATOM 644 C CA . ILE A 1 85 ? 39.575 -20.129 -16.601 1.00 51.88 85 ILE A CA 1
ATOM 645 C C . ILE A 1 85 ? 39.375 -21.627 -16.854 1.00 51.88 85 ILE A C 1
ATOM 647 O O . ILE A 1 85 ? 38.463 -22.242 -16.302 1.00 51.88 85 ILE A O 1
ATOM 651 N N . LYS A 1 86 ? 40.245 -22.243 -17.661 1.00 54.97 86 LYS A N 1
ATOM 652 C CA . LYS A 1 86 ? 40.171 -23.678 -17.973 1.00 54.97 86 LYS A CA 1
ATOM 653 C C . LYS A 1 86 ? 40.647 -24.574 -16.827 1.00 54.97 86 LYS A C 1
ATOM 655 O O . LYS A 1 86 ? 40.329 -25.767 -16.839 1.00 54.97 86 LYS A O 1
ATOM 660 N N . SER A 1 87 ? 41.374 -24.028 -15.851 1.00 53.75 87 SER A N 1
ATOM 661 C CA . SER A 1 87 ? 41.851 -24.769 -14.682 1.00 53.75 87 SER A CA 1
ATOM 662 C C . SER A 1 87 ? 40.698 -25.242 -13.782 1.00 53.75 87 SER A C 1
ATOM 664 O O . SER A 1 87 ? 39.597 -24.688 -13.781 1.00 53.75 87 SER A O 1
ATOM 666 N N . ALA A 1 88 ? 40.950 -26.271 -12.968 1.00 47.72 88 ALA A N 1
ATOM 667 C CA . ALA A 1 88 ? 39.971 -26.782 -12.004 1.00 47.72 88 ALA A CA 1
ATOM 668 C C . ALA A 1 88 ? 39.588 -25.756 -10.917 1.00 47.72 88 ALA A C 1
ATOM 670 O O . ALA A 1 88 ? 38.567 -25.923 -10.248 1.00 47.72 88 ALA A O 1
ATOM 671 N N . GLU A 1 89 ? 40.408 -24.727 -10.719 1.00 46.06 89 GLU A N 1
ATOM 672 C CA . GLU A 1 89 ? 40.179 -23.637 -9.773 1.00 46.06 89 GLU A CA 1
ATOM 673 C C . GLU A 1 89 ? 39.369 -22.508 -10.424 1.00 46.06 89 GLU A C 1
ATOM 675 O O . GLU A 1 89 ? 38.357 -22.089 -9.867 1.00 46.06 89 GLU A O 1
ATOM 680 N N . GLY A 1 90 ? 39.694 -22.137 -11.668 1.00 46.59 90 GLY A N 1
ATOM 681 C CA . GLY A 1 90 ? 38.902 -21.197 -12.468 1.00 46.59 90 GLY A CA 1
ATOM 682 C C . GLY A 1 90 ? 37.476 -21.683 -12.724 1.00 46.59 90 GLY A C 1
ATOM 683 O O . GLY A 1 90 ? 36.526 -20.939 -12.502 1.00 46.59 90 GLY A O 1
ATOM 684 N N . LYS A 1 91 ? 37.286 -22.964 -13.063 1.00 49.53 91 LYS A N 1
ATOM 685 C CA . LYS A 1 91 ? 35.940 -23.556 -13.194 1.00 49.53 91 LYS A CA 1
ATOM 686 C C . LYS A 1 91 ? 35.145 -23.525 -11.883 1.00 49.53 91 LYS A C 1
ATOM 688 O O . LYS A 1 91 ? 33.936 -23.321 -11.904 1.00 49.53 91 LYS A O 1
ATOM 693 N N . ARG A 1 92 ? 35.810 -23.700 -10.732 1.00 47.19 92 ARG A N 1
ATOM 694 C CA . ARG A 1 92 ? 35.174 -23.594 -9.404 1.00 47.19 92 ARG A CA 1
ATOM 695 C C . ARG A 1 92 ? 34.815 -22.153 -9.034 1.00 47.19 92 ARG A C 1
ATOM 697 O O . ARG A 1 92 ? 33.837 -21.955 -8.318 1.00 47.19 92 ARG A O 1
ATOM 704 N N . MET A 1 93 ? 35.593 -21.183 -9.508 1.00 46.97 93 MET A N 1
ATOM 705 C CA . MET A 1 93 ? 35.366 -19.748 -9.325 1.00 46.97 93 MET A CA 1
ATOM 706 C C . MET A 1 93 ? 34.206 -19.238 -10.196 1.00 46.97 93 MET A C 1
ATOM 708 O O . MET A 1 93 ? 33.351 -18.505 -9.708 1.00 46.97 93 MET A O 1
ATOM 712 N N . LEU A 1 94 ? 34.124 -19.682 -11.454 1.00 43.78 94 LEU A N 1
ATOM 713 C CA . LEU A 1 94 ? 33.040 -19.327 -12.381 1.00 43.78 94 LEU A CA 1
ATOM 714 C C . LEU A 1 94 ? 31.683 -19.919 -11.969 1.00 43.78 94 LEU A C 1
ATOM 716 O O . LEU A 1 94 ? 30.660 -19.270 -12.117 1.00 43.78 94 LEU A O 1
ATOM 720 N N . ALA A 1 95 ? 31.664 -21.106 -11.357 1.00 40.91 95 ALA A N 1
ATOM 721 C CA . ALA A 1 95 ? 30.428 -21.783 -10.954 1.00 40.91 95 ALA A CA 1
ATOM 722 C C . ALA A 1 95 ? 29.687 -21.157 -9.748 1.00 40.91 95 ALA A C 1
ATOM 724 O O . ALA A 1 95 ? 28.676 -21.704 -9.311 1.00 40.91 95 ALA A O 1
ATOM 725 N N . ARG A 1 96 ? 30.211 -20.087 -9.130 1.00 36.56 96 ARG A N 1
ATOM 726 C CA . ARG A 1 96 ? 29.722 -19.578 -7.831 1.00 36.56 96 ARG A CA 1
ATOM 727 C C . ARG A 1 96 ? 29.297 -18.109 -7.823 1.00 36.56 96 ARG A C 1
ATOM 729 O O . ARG A 1 96 ? 28.705 -17.693 -6.830 1.00 36.56 96 ARG A O 1
ATOM 736 N N . THR A 1 97 ? 29.599 -17.341 -8.867 1.00 41.38 97 THR A N 1
ATOM 737 C CA . THR A 1 97 ? 29.408 -15.880 -8.913 1.00 41.38 97 THR A CA 1
ATOM 738 C C . THR A 1 97 ? 29.234 -15.397 -10.354 1.00 41.38 97 THR A C 1
ATOM 740 O O . THR A 1 97 ? 29.691 -16.059 -11.282 1.00 41.38 97 THR A O 1
ATOM 743 N N . TRP A 1 98 ? 28.617 -14.229 -10.545 1.00 40.25 98 TRP A N 1
ATOM 744 C CA . TRP A 1 98 ? 28.570 -13.551 -11.844 1.00 40.25 98 TRP A CA 1
ATOM 745 C C . TRP A 1 98 ? 29.918 -12.889 -12.140 1.00 40.25 98 TRP A C 1
ATOM 747 O O . TRP A 1 98 ? 30.498 -12.244 -11.265 1.00 40.25 98 TRP A O 1
ATOM 757 N N . HIS A 1 99 ? 30.414 -13.035 -13.370 1.00 47.62 99 HIS A N 1
ATOM 758 C CA . HIS A 1 99 ? 31.700 -12.476 -13.796 1.00 47.62 99 HIS A CA 1
ATOM 759 C C . HIS A 1 99 ? 31.497 -11.505 -14.953 1.00 47.62 99 HIS A C 1
ATOM 761 O O . HIS A 1 99 ? 30.915 -11.874 -15.977 1.00 47.62 99 HIS A O 1
ATOM 767 N N . VAL A 1 100 ? 32.008 -10.280 -14.798 1.00 45.41 100 VAL A N 1
ATOM 768 C CA . VAL A 1 100 ? 32.085 -9.302 -15.886 1.00 45.41 100 VAL A CA 1
ATOM 769 C C . VAL A 1 100 ? 33.543 -9.015 -16.222 1.00 45.41 100 VAL A C 1
ATOM 771 O O . VAL A 1 100 ? 34.341 -8.617 -15.374 1.00 45.41 100 VAL A O 1
ATOM 774 N N . LEU A 1 101 ? 33.885 -9.218 -17.487 1.00 51.19 101 LEU A N 1
ATOM 775 C CA . LEU A 1 101 ? 35.199 -8.979 -18.053 1.00 51.19 101 LEU A CA 1
ATOM 776 C C . LEU A 1 101 ? 35.149 -7.690 -18.877 1.00 51.19 101 LEU A C 1
ATOM 778 O O . LEU A 1 101 ? 34.395 -7.615 -19.844 1.00 51.19 101 LEU A O 1
ATOM 782 N N . VAL A 1 102 ? 35.952 -6.684 -18.531 1.00 50.97 102 VAL A N 1
ATOM 783 C CA . VAL A 1 102 ? 36.062 -5.456 -19.332 1.00 50.97 102 VAL A CA 1
ATOM 784 C C . VAL A 1 102 ? 37.377 -5.495 -20.102 1.00 50.97 102 VAL A C 1
ATOM 786 O O . VAL A 1 102 ? 38.461 -5.498 -19.518 1.00 50.97 102 VAL A O 1
ATOM 789 N N . ILE A 1 103 ? 37.295 -5.523 -21.429 1.00 56.28 103 ILE A N 1
ATOM 790 C CA . ILE A 1 103 ? 38.458 -5.642 -22.310 1.00 56.28 103 ILE A CA 1
ATOM 791 C C . ILE A 1 103 ? 38.622 -4.347 -23.090 1.00 56.28 103 ILE A C 1
ATOM 793 O O . ILE A 1 103 ? 37.734 -3.965 -23.850 1.00 56.28 103 ILE A O 1
ATOM 797 N N . ASN A 1 104 ? 39.776 -3.695 -22.939 1.00 54.47 104 ASN A N 1
ATOM 798 C CA . ASN A 1 104 ? 40.122 -2.543 -23.764 1.00 54.47 104 ASN A CA 1
ATOM 799 C C . ASN A 1 104 ? 40.867 -3.008 -25.010 1.00 54.47 104 ASN A C 1
ATOM 801 O O . ASN A 1 104 ? 41.892 -3.687 -24.921 1.00 54.47 104 ASN A O 1
ATOM 805 N N . LEU A 1 105 ? 40.367 -2.611 -26.171 1.00 55.62 105 LEU A N 1
ATOM 806 C CA . LEU A 1 105 ? 41.022 -2.845 -27.443 1.00 55.62 105 LEU A CA 1
ATOM 807 C C . LEU A 1 105 ? 41.887 -1.623 -27.770 1.00 55.62 105 LEU A C 1
ATOM 809 O O . LEU A 1 105 ? 41.404 -0.495 -27.784 1.00 55.62 105 LEU A O 1
ATOM 813 N N . SER A 1 106 ? 43.188 -1.834 -27.969 1.00 50.03 106 SER A N 1
ATOM 814 C CA . SER A 1 106 ? 44.153 -0.788 -28.324 1.00 50.03 106 SER A CA 1
ATOM 815 C C . SER A 1 106 ? 44.392 -0.636 -29.833 1.00 50.03 106 SER A C 1
ATOM 817 O O . SER A 1 106 ? 45.052 0.324 -30.221 1.00 50.03 106 SER A O 1
ATOM 819 N N . ALA A 1 107 ? 43.862 -1.529 -30.679 1.00 51.50 107 ALA A N 1
ATOM 820 C CA . ALA A 1 107 ? 43.919 -1.427 -32.142 1.00 51.50 107 ALA A CA 1
ATOM 821 C C . ALA A 1 107 ? 42.883 -2.326 -32.851 1.00 51.50 107 ALA A C 1
ATOM 823 O O . ALA A 1 107 ? 42.520 -3.393 -32.336 1.00 51.50 107 ALA A O 1
ATOM 824 N N . ASP A 1 108 ? 42.481 -1.916 -34.059 1.00 52.88 108 ASP A N 1
ATOM 825 C CA . ASP A 1 108 ? 41.664 -2.693 -35.001 1.00 52.88 108 ASP A CA 1
ATOM 826 C C . ASP A 1 108 ? 42.539 -3.637 -35.848 1.00 52.88 108 ASP A C 1
ATOM 828 O O . ASP A 1 108 ? 43.605 -3.245 -36.32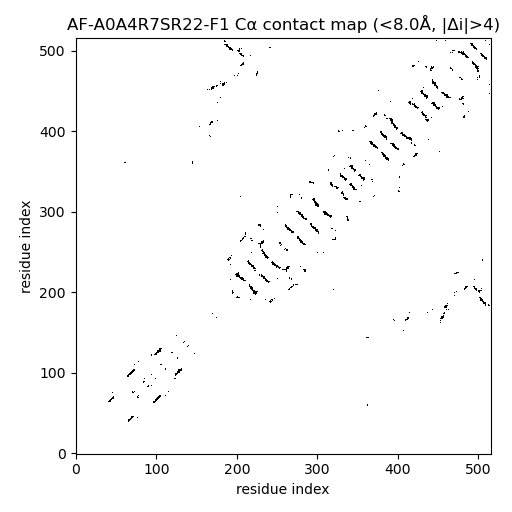5 1.00 52.88 108 ASP A O 1
ATOM 832 N N . GLY A 1 109 ? 42.103 -4.891 -36.036 1.00 56.09 109 GLY A N 1
ATOM 833 C CA . GLY A 1 109 ? 42.794 -5.883 -36.876 1.00 56.09 109 GLY A CA 1
ATOM 834 C C . GLY A 1 109 ? 42.521 -7.349 -36.500 1.00 56.09 109 GLY A C 1
ATOM 835 O O . GLY A 1 109 ? 41.820 -7.638 -35.530 1.00 56.09 109 GLY A O 1
ATOM 836 N N . ASP A 1 110 ? 43.115 -8.291 -37.243 1.00 51.88 110 ASP A N 1
ATOM 837 C CA . ASP A 1 110 ? 42.890 -9.747 -37.118 1.00 51.88 110 ASP A CA 1
ATOM 838 C C . ASP A 1 110 ? 43.124 -10.313 -35.707 1.00 51.88 110 ASP A C 1
ATOM 840 O O . ASP A 1 110 ? 42.426 -11.235 -35.275 1.00 51.88 110 ASP A O 1
ATOM 844 N N . ALA A 1 111 ? 44.065 -9.742 -34.949 1.00 54.47 111 ALA A N 1
ATOM 845 C CA . ALA A 1 111 ? 44.333 -10.141 -33.567 1.00 54.47 111 ALA A CA 1
ATOM 846 C C . ALA A 1 111 ? 43.134 -9.864 -32.640 1.00 54.47 111 ALA A C 1
ATOM 848 O O . ALA A 1 111 ? 42.788 -10.697 -31.801 1.00 54.47 111 ALA A O 1
ATOM 849 N N . THR A 1 112 ? 42.445 -8.735 -32.832 1.00 57.66 112 THR A N 1
ATOM 850 C CA . THR A 1 112 ? 41.226 -8.376 -32.093 1.00 57.66 112 THR A CA 1
ATOM 851 C C . THR A 1 112 ? 40.091 -9.348 -32.409 1.00 57.66 112 THR A C 1
ATOM 853 O O . THR A 1 112 ? 39.418 -9.828 -31.496 1.00 57.66 112 THR A O 1
ATOM 856 N N . THR A 1 113 ? 39.922 -9.718 -33.679 1.00 60.66 113 THR A N 1
ATOM 857 C CA . THR A 1 113 ? 38.906 -10.685 -34.127 1.00 60.66 113 THR A CA 1
ATOM 858 C C . THR A 1 113 ? 39.153 -12.087 -33.560 1.00 60.66 113 THR A C 1
ATOM 860 O O . THR A 1 113 ? 38.220 -12.749 -33.094 1.00 60.66 113 THR A O 1
ATOM 863 N N . GLN A 1 114 ? 40.412 -12.537 -33.526 1.00 60.50 114 GLN A N 1
ATOM 864 C CA . GLN A 1 114 ? 40.779 -13.822 -32.923 1.00 60.50 114 GLN A CA 1
ATOM 865 C C . GLN A 1 114 ? 40.561 -13.838 -31.405 1.00 60.50 114 GLN A C 1
ATOM 867 O O . GLN A 1 114 ? 40.066 -14.831 -30.870 1.00 60.50 114 GLN A O 1
ATOM 872 N N . ILE A 1 115 ? 40.884 -12.745 -30.705 1.00 58.69 115 ILE A N 1
ATOM 873 C CA . ILE A 1 115 ? 40.630 -12.608 -29.264 1.00 58.69 115 ILE A CA 1
ATOM 874 C C . ILE A 1 115 ? 39.120 -12.620 -28.984 1.00 58.69 115 ILE A C 1
ATOM 876 O O . ILE A 1 115 ? 38.683 -13.368 -28.108 1.00 58.69 115 ILE A O 1
ATOM 880 N N . ARG A 1 116 ? 38.314 -11.885 -29.765 1.00 62.25 116 ARG A N 1
ATOM 881 C CA . ARG A 1 116 ? 36.840 -11.895 -29.671 1.00 62.25 116 ARG A CA 1
ATOM 882 C C . ARG A 1 116 ? 36.262 -13.294 -29.798 1.00 62.25 116 ARG A C 1
ATOM 884 O O . ARG A 1 116 ? 35.665 -13.797 -28.851 1.00 62.25 116 ARG A O 1
ATOM 891 N N . THR A 1 117 ? 36.580 -13.972 -30.897 1.00 63.88 117 THR A N 1
ATOM 892 C CA . THR A 1 117 ? 36.088 -15.327 -31.201 1.00 63.88 117 THR A CA 1
ATOM 893 C C . THR A 1 117 ? 36.428 -16.347 -30.108 1.00 63.88 117 THR A C 1
ATOM 895 O O . THR A 1 117 ? 35.732 -17.346 -29.913 1.00 63.88 117 THR A O 1
ATOM 898 N N . ARG A 1 118 ? 37.547 -16.154 -29.404 1.00 59.97 118 ARG A N 1
ATOM 899 C CA . ARG A 1 118 ? 38.002 -17.069 -28.352 1.00 59.97 118 ARG A CA 1
ATOM 900 C C . ARG A 1 118 ? 37.378 -16.772 -26.998 1.00 59.97 118 ARG A C 1
ATOM 902 O O . ARG A 1 118 ? 37.094 -17.719 -26.269 1.00 59.97 118 ARG A O 1
ATOM 909 N N . LEU A 1 119 ? 37.188 -15.498 -26.665 1.00 56.34 119 LEU A N 1
ATOM 910 C CA . LEU A 1 119 ? 36.604 -15.085 -25.393 1.00 56.34 119 LEU A CA 1
ATOM 911 C C . LEU A 1 119 ? 35.076 -15.228 -25.397 1.00 56.34 119 LEU A C 1
ATOM 913 O O . LEU A 1 119 ? 34.520 -15.604 -24.375 1.00 56.34 119 LEU A O 1
ATOM 917 N N . GLU A 1 120 ? 34.409 -15.099 -26.547 1.00 59.03 120 GLU A N 1
ATOM 918 C CA . GLU A 1 120 ? 32.971 -15.400 -26.708 1.00 59.03 120 GLU A CA 1
ATOM 919 C C . GLU A 1 120 ? 32.587 -16.848 -26.346 1.00 59.03 120 GLU A C 1
ATOM 921 O O . GLU A 1 120 ? 31.417 -17.147 -26.133 1.00 59.03 120 GLU A O 1
ATOM 926 N N . LYS A 1 121 ? 33.562 -17.761 -26.249 1.00 57.06 121 LYS A N 1
ATOM 927 C CA . LYS A 1 121 ? 33.355 -19.161 -25.837 1.00 57.06 121 LYS A CA 1
ATOM 928 C C . LYS A 1 121 ? 33.386 -19.361 -24.317 1.00 57.06 121 LYS A C 1
ATOM 930 O O . LYS A 1 121 ? 33.329 -20.502 -23.858 1.00 57.06 121 LYS A O 1
ATOM 935 N N . ILE A 1 122 ? 33.565 -18.292 -23.545 1.00 53.47 122 ILE A N 1
ATOM 936 C CA . ILE A 1 122 ? 33.626 -18.318 -22.083 1.00 53.47 122 ILE A CA 1
ATOM 937 C C . ILE A 1 122 ? 32.248 -17.978 -21.525 1.00 53.47 122 ILE A C 1
ATOM 939 O O . ILE A 1 122 ? 31.599 -17.048 -21.991 1.00 53.47 122 ILE A O 1
ATOM 943 N N . ASP A 1 123 ? 31.845 -18.696 -20.481 1.00 48.25 123 ASP A N 1
ATOM 944 C CA . ASP A 1 123 ? 30.641 -18.407 -19.701 1.00 48.25 123 ASP A CA 1
ATOM 945 C C . ASP A 1 123 ? 30.879 -17.207 -18.757 1.00 48.25 123 ASP A C 1
ATOM 947 O O . ASP A 1 123 ? 31.069 -17.353 -17.549 1.00 48.25 123 ASP A O 1
ATOM 951 N N . ALA A 1 124 ? 31.023 -16.016 -19.346 1.00 48.78 124 ALA A N 1
ATOM 952 C CA . ALA A 1 124 ? 31.218 -14.736 -18.665 1.00 48.78 124 ALA A CA 1
ATOM 953 C C . ALA A 1 124 ? 30.670 -13.582 -19.523 1.00 48.78 124 ALA A C 1
ATOM 955 O O . ALA A 1 124 ? 30.678 -13.651 -20.753 1.00 48.78 124 ALA A O 1
ATOM 956 N N . HIS A 1 125 ? 30.246 -12.480 -18.895 1.00 50.06 125 HIS A N 1
ATOM 957 C CA . HIS A 1 125 ? 29.857 -11.280 -19.642 1.00 50.06 125 HIS A CA 1
ATOM 958 C C . HIS A 1 125 ? 31.098 -10.505 -20.058 1.00 50.06 125 HIS A C 1
ATOM 960 O O . HIS A 1 125 ? 31.891 -10.105 -19.210 1.00 50.06 125 HIS A O 1
ATOM 966 N N . ILE A 1 126 ? 31.260 -10.265 -21.356 1.00 53.44 126 ILE A N 1
ATOM 967 C CA . ILE A 1 126 ? 32.419 -9.552 -21.887 1.00 53.44 126 ILE A CA 1
ATOM 968 C C . ILE A 1 126 ? 31.973 -8.201 -22.433 1.00 53.44 126 ILE A C 1
ATOM 970 O O . ILE A 1 126 ? 31.153 -8.123 -23.345 1.00 53.44 126 ILE A O 1
ATOM 974 N N . ILE A 1 127 ? 32.542 -7.137 -21.877 1.00 54.38 127 ILE A N 1
ATOM 975 C CA . ILE A 1 127 ? 32.375 -5.765 -22.340 1.00 54.38 127 ILE A CA 1
ATOM 976 C C . ILE A 1 127 ? 33.608 -5.397 -23.153 1.00 54.38 127 ILE A C 1
ATOM 978 O O . ILE A 1 127 ? 34.713 -5.279 -22.619 1.00 54.38 127 ILE A O 1
ATOM 982 N N . TRP A 1 128 ? 33.403 -5.207 -24.452 1.00 59.50 128 TRP A N 1
ATOM 983 C CA . TRP A 1 128 ? 34.427 -4.731 -25.374 1.00 59.50 128 TRP A CA 1
ATOM 984 C C . TRP A 1 128 ? 34.447 -3.209 -25.368 1.00 59.50 128 TRP A C 1
ATOM 986 O O . TRP A 1 128 ? 33.404 -2.576 -25.529 1.00 59.50 128 TRP A O 1
ATOM 996 N N . ARG A 1 129 ? 35.628 -2.621 -25.189 1.00 57.69 129 ARG A N 1
ATOM 997 C CA . ARG A 1 129 ? 35.831 -1.180 -25.307 1.00 57.69 129 ARG A CA 1
ATOM 998 C C . ARG A 1 129 ? 36.686 -0.876 -26.518 1.00 57.69 129 ARG A C 1
ATOM 1000 O O . ARG A 1 129 ? 37.828 -1.330 -26.594 1.00 57.69 129 ARG A O 1
ATOM 1007 N N . GLU A 1 130 ? 36.115 -0.103 -27.429 1.00 62.94 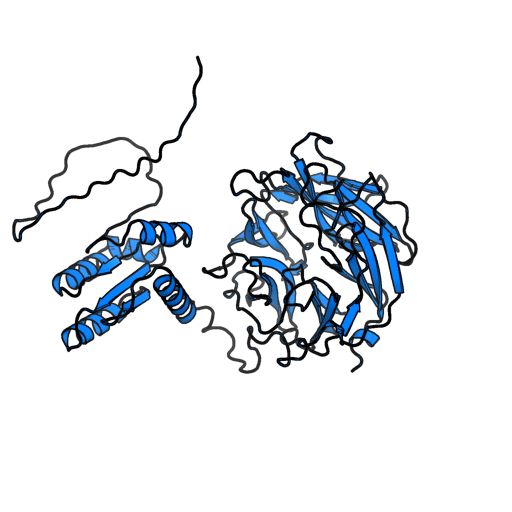130 GLU A N 1
ATOM 1008 C CA . GLU A 1 130 ? 36.778 0.296 -28.665 1.00 62.94 130 GLU A CA 1
ATOM 1009 C C . GLU A 1 130 ? 37.781 1.433 -28.414 1.00 62.94 130 GLU A C 1
ATOM 1011 O O . GLU A 1 130 ? 37.619 2.211 -27.456 1.00 62.94 130 GLU A O 1
ATOM 1016 N N . PRO A 1 131 ? 38.806 1.574 -29.275 1.00 51.47 131 PRO A N 1
ATOM 1017 C CA . PRO A 1 131 ? 39.748 2.682 -29.197 1.00 51.47 131 PRO A CA 1
ATOM 1018 C C . PRO A 1 131 ? 39.023 4.041 -29.154 1.00 51.47 131 PRO A C 1
ATOM 1020 O O . PRO A 1 131 ? 38.233 4.374 -30.032 1.00 51.47 131 PRO A O 1
ATOM 1023 N N . GLY A 1 132 ? 39.288 4.845 -28.117 1.00 53.56 132 GLY A N 1
ATOM 1024 C CA . GLY A 1 132 ? 38.754 6.210 -27.983 1.00 53.56 132 GLY A CA 1
ATOM 1025 C C . GLY A 1 132 ? 37.485 6.377 -27.133 1.00 53.56 132 GLY A C 1
ATOM 1026 O O . GLY A 1 132 ? 37.114 7.514 -26.839 1.00 53.56 132 GLY A O 1
ATOM 1027 N N . GLN A 1 133 ? 36.845 5.301 -26.656 1.00 55.22 133 GLN A N 1
ATOM 1028 C CA . GLN A 1 133 ? 35.749 5.434 -25.683 1.00 55.22 133 GLN A CA 1
ATOM 1029 C C . GLN A 1 133 ? 36.266 5.974 -24.334 1.00 55.22 133 GLN A C 1
ATOM 1031 O O . GLN A 1 133 ? 37.239 5.454 -23.784 1.00 55.22 133 GLN A O 1
ATOM 1036 N N . LYS A 1 134 ? 35.601 6.986 -23.753 1.00 50.47 134 LYS A N 1
ATOM 1037 C CA . LYS A 1 134 ? 35.947 7.530 -22.422 1.00 50.47 134 LYS A CA 1
ATOM 1038 C C . LYS A 1 134 ? 35.709 6.495 -21.314 1.00 50.47 134 LYS A C 1
ATOM 1040 O O . LYS A 1 134 ? 34.721 5.769 -21.338 1.00 50.47 134 LYS A O 1
ATOM 1045 N N . ALA A 1 135 ? 36.643 6.428 -20.361 1.00 49.75 135 ALA A N 1
ATOM 1046 C CA . ALA A 1 135 ? 36.658 5.485 -19.235 1.00 49.75 135 ALA A CA 1
ATOM 1047 C C . ALA A 1 135 ? 36.115 6.108 -17.936 1.00 49.75 135 ALA A C 1
ATOM 1049 O O . ALA A 1 135 ? 36.683 5.878 -16.868 1.00 49.75 135 ALA A O 1
ATOM 1050 N N . ASP A 1 136 ? 35.097 6.965 -18.018 1.00 51.59 136 ASP A N 1
ATOM 1051 C CA . ASP A 1 136 ? 34.480 7.497 -16.803 1.00 51.59 136 ASP A CA 1
ATOM 1052 C C . ASP A 1 136 ? 33.513 6.474 -16.186 1.00 51.59 136 ASP A C 1
ATOM 1054 O O . ASP A 1 136 ? 32.979 5.594 -16.866 1.00 51.59 136 ASP A O 1
ATOM 1058 N N . ALA A 1 137 ? 33.348 6.553 -14.863 1.00 43.47 137 ALA A N 1
ATOM 1059 C CA . ALA A 1 137 ? 32.580 5.582 -14.084 1.00 43.47 137 ALA A CA 1
ATOM 1060 C C . ALA A 1 137 ? 31.126 5.463 -14.567 1.00 43.47 137 ALA A C 1
ATOM 1062 O O . ALA A 1 137 ? 30.579 4.366 -14.584 1.00 43.47 137 ALA A O 1
ATOM 1063 N N . LYS A 1 138 ? 30.544 6.574 -15.033 1.00 44.62 138 LYS A N 1
ATOM 1064 C CA . LYS A 1 138 ? 29.160 6.648 -15.504 1.00 44.62 138 LYS A CA 1
ATOM 1065 C C . LYS A 1 138 ? 28.954 5.870 -16.807 1.00 44.62 138 LYS A C 1
ATOM 1067 O O . LYS A 1 138 ? 28.036 5.066 -16.898 1.00 44.62 138 LYS A O 1
ATOM 1072 N N . SER A 1 139 ? 29.845 6.047 -17.783 1.00 48.47 139 SER A N 1
ATOM 1073 C CA . SER A 1 139 ? 29.844 5.284 -19.040 1.00 48.47 139 SER A CA 1
ATOM 1074 C C . SER A 1 139 ? 30.041 3.780 -18.802 1.00 48.47 139 SER A C 1
ATOM 1076 O O . SER A 1 139 ? 29.404 2.941 -19.447 1.00 48.47 139 SER A O 1
ATOM 1078 N N . LEU A 1 140 ? 30.898 3.423 -17.836 1.00 49.53 140 LEU A N 1
ATOM 1079 C CA . LEU A 1 140 ? 31.132 2.030 -17.459 1.00 49.53 140 LEU A CA 1
ATOM 1080 C C . LEU A 1 140 ? 29.886 1.409 -16.813 1.00 49.53 140 LEU A C 1
ATOM 1082 O O . LEU A 1 140 ? 29.503 0.305 -17.188 1.00 49.53 140 LEU A O 1
ATOM 1086 N N . GLU A 1 141 ? 29.246 2.128 -15.890 1.00 47.25 141 GLU A N 1
ATOM 1087 C CA . GLU A 1 141 ? 28.007 1.731 -15.213 1.00 47.25 141 GLU A CA 1
ATOM 1088 C C . GLU A 1 141 ? 26.848 1.565 -16.206 1.00 47.25 141 GLU A C 1
ATOM 1090 O O . GLU A 1 141 ? 26.178 0.534 -16.199 1.00 47.25 141 GLU A O 1
ATOM 1095 N N . GLU A 1 142 ? 26.659 2.510 -17.131 1.00 48.47 142 GLU A N 1
ATOM 1096 C CA . GLU A 1 142 ? 25.644 2.431 -18.191 1.00 48.47 142 GLU A CA 1
ATOM 1097 C C . GLU A 1 142 ? 25.885 1.224 -19.116 1.00 48.47 142 GLU A C 1
ATOM 1099 O O . GLU A 1 142 ? 24.956 0.475 -19.422 1.00 48.47 142 GLU A O 1
ATOM 1104 N N . THR A 1 143 ? 27.137 0.972 -19.508 1.00 48.53 143 THR A N 1
ATOM 1105 C CA . THR A 1 143 ? 27.499 -0.164 -20.375 1.00 48.53 143 THR A CA 1
ATOM 1106 C C . THR A 1 143 ? 27.342 -1.510 -19.657 1.00 48.53 143 THR A C 1
ATOM 1108 O O . THR A 1 143 ? 26.836 -2.468 -20.244 1.00 48.53 143 THR A O 1
ATOM 1111 N N . LEU A 1 144 ? 27.732 -1.584 -18.380 1.00 48.53 144 LEU A N 1
ATOM 1112 C CA . LEU A 1 144 ? 27.528 -2.744 -17.505 1.00 48.53 144 LEU A CA 1
ATOM 1113 C C . LEU A 1 144 ? 26.040 -3.057 -17.344 1.00 48.53 144 LEU A C 1
ATOM 1115 O O . LEU A 1 144 ? 25.630 -4.203 -17.514 1.00 48.53 144 LEU A O 1
ATOM 1119 N N . THR A 1 145 ? 25.234 -2.026 -17.100 1.00 44.91 145 THR A N 1
ATOM 1120 C CA . THR A 1 145 ? 23.777 -2.124 -16.976 1.00 44.91 145 THR A CA 1
ATOM 1121 C C . THR A 1 145 ? 23.163 -2.682 -18.260 1.00 44.91 145 THR A C 1
ATOM 1123 O O . THR A 1 145 ? 22.427 -3.663 -18.217 1.00 44.91 145 THR A O 1
ATOM 1126 N N . GLN A 1 146 ? 23.522 -2.137 -19.427 1.00 44.62 146 GLN A N 1
ATOM 1127 C CA . GLN A 1 146 ? 23.017 -2.613 -20.722 1.00 44.62 146 GLN A CA 1
ATOM 1128 C C . GLN A 1 146 ? 23.440 -4.058 -21.038 1.00 44.62 146 GLN A C 1
ATOM 1130 O O . GLN A 1 146 ? 22.645 -4.838 -21.562 1.00 44.62 146 GLN A O 1
ATOM 1135 N N . ALA A 1 147 ? 24.671 -4.448 -20.696 1.00 42.12 147 ALA A N 1
ATOM 1136 C CA . ALA A 1 147 ? 25.162 -5.811 -20.903 1.00 42.12 147 ALA A CA 1
ATOM 1137 C C . ALA A 1 147 ? 24.466 -6.838 -19.988 1.00 42.12 147 ALA A C 1
ATOM 1139 O O . ALA A 1 147 ? 24.137 -7.939 -20.437 1.00 42.12 147 ALA A O 1
ATOM 1140 N N . LEU A 1 148 ? 24.194 -6.469 -18.731 1.00 42.59 148 LEU A N 1
ATOM 1141 C CA . LEU A 1 148 ? 23.440 -7.288 -17.776 1.00 42.59 148 LEU A CA 1
ATOM 1142 C C . LEU A 1 148 ? 21.958 -7.400 -18.169 1.00 42.59 148 LEU A C 1
ATOM 1144 O O . LEU A 1 148 ? 21.379 -8.483 -18.085 1.00 42.59 148 LEU A O 1
ATOM 1148 N N . LEU A 1 149 ? 21.352 -6.325 -18.681 1.00 40.38 149 LEU A N 1
ATOM 1149 C CA . LEU A 1 149 ? 19.981 -6.336 -19.208 1.00 40.38 149 LEU A CA 1
ATOM 1150 C C . LEU A 1 149 ? 19.832 -7.242 -20.439 1.00 40.38 149 LEU A C 1
ATOM 1152 O O . LEU A 1 149 ? 18.815 -7.911 -20.588 1.00 40.38 149 LEU A O 1
ATOM 1156 N N . LYS A 1 150 ? 20.852 -7.313 -21.303 1.00 37.47 150 LYS A N 1
ATOM 1157 C CA . LYS A 1 150 ? 20.803 -8.103 -22.544 1.00 37.47 150 LYS A CA 1
ATOM 1158 C C . LYS A 1 150 ? 20.891 -9.618 -22.320 1.00 37.47 150 LYS A C 1
ATOM 1160 O O . LYS A 1 150 ? 20.340 -10.371 -23.117 1.00 37.47 150 LYS A O 1
ATOM 1165 N N . ASN A 1 151 ? 21.559 -10.060 -21.251 1.00 35.59 151 ASN A N 1
ATOM 1166 C CA . ASN A 1 151 ? 21.815 -11.483 -20.988 1.00 35.59 151 ASN A CA 1
ATOM 1167 C C . ASN A 1 151 ? 21.227 -12.002 -19.662 1.00 35.59 151 ASN A C 1
ATOM 1169 O O . ASN A 1 151 ? 21.411 -13.176 -19.330 1.00 35.59 151 ASN A O 1
ATOM 1173 N N . SER A 1 152 ? 20.501 -11.172 -18.910 1.00 36.91 152 SER A N 1
ATOM 1174 C CA . SER A 1 152 ? 19.662 -11.642 -17.807 1.00 36.91 152 SER A CA 1
ATOM 1175 C C . SER A 1 152 ? 18.494 -12.437 -18.382 1.00 36.91 152 SER A C 1
ATOM 1177 O O . SER A 1 152 ? 17.431 -11.925 -18.717 1.00 36.91 152 SER A O 1
ATOM 1179 N N . THR A 1 153 ? 18.695 -13.738 -18.533 1.00 34.00 153 THR A N 1
ATOM 1180 C CA . THR A 1 153 ? 17.594 -14.645 -18.851 1.00 34.00 153 THR A CA 1
ATOM 1181 C C . THR A 1 153 ? 16.786 -14.814 -17.561 1.00 34.00 153 THR A C 1
ATOM 1183 O O . THR A 1 153 ? 17.271 -15.451 -16.628 1.00 34.00 153 THR A O 1
ATOM 1186 N N . PRO A 1 154 ? 15.657 -14.090 -17.437 1.00 39.34 154 PRO A N 1
ATOM 1187 C CA . PRO A 1 154 ? 14.343 -14.701 -17.677 1.00 39.34 154 PRO A CA 1
ATOM 1188 C C . PRO A 1 154 ? 13.590 -14.134 -18.890 1.00 39.34 154 PRO A C 1
ATOM 1190 O O . PRO A 1 154 ? 12.492 -14.596 -19.188 1.00 39.34 154 PRO A O 1
ATOM 1193 N N . TRP A 1 155 ? 14.148 -13.162 -19.622 1.00 37.06 155 TRP A N 1
ATOM 1194 C CA . TRP A 1 155 ? 13.451 -12.591 -20.785 1.00 37.06 155 TRP A CA 1
ATOM 1195 C C . TRP A 1 155 ? 13.192 -13.615 -21.903 1.00 37.06 155 TRP A C 1
ATOM 1197 O O . TRP A 1 155 ? 12.203 -13.500 -22.621 1.00 37.06 155 TRP A O 1
ATOM 1207 N N . ALA A 1 156 ? 14.034 -14.648 -22.041 1.00 35.53 156 ALA A N 1
ATOM 1208 C CA . ALA A 1 156 ? 13.902 -15.639 -23.115 1.00 35.53 156 ALA A CA 1
ATOM 1209 C C . ALA A 1 156 ? 12.790 -16.684 -22.894 1.00 35.53 156 ALA A C 1
ATOM 1211 O O . ALA A 1 156 ? 12.527 -17.472 -23.801 1.00 35.53 156 ALA A O 1
ATOM 1212 N N . THR A 1 157 ? 12.147 -16.706 -21.721 1.00 39.97 157 THR A N 1
ATOM 1213 C CA . THR A 1 157 ? 11.086 -17.674 -21.382 1.00 39.97 157 THR A CA 1
ATOM 1214 C C . THR A 1 157 ? 9.743 -17.032 -21.066 1.00 39.97 157 THR A C 1
ATOM 1216 O O . THR A 1 157 ? 8.807 -17.761 -20.739 1.00 39.97 157 THR A O 1
ATOM 1219 N N . LEU A 1 158 ? 9.606 -15.705 -21.192 1.00 46.38 158 LEU A N 1
ATOM 1220 C CA . LEU A 1 158 ? 8.271 -15.128 -21.321 1.00 46.38 158 LEU A CA 1
ATOM 1221 C C . LEU A 1 158 ? 7.607 -15.829 -22.511 1.00 46.38 158 LEU A C 1
ATOM 1223 O O . LEU A 1 158 ? 8.234 -15.905 -23.576 1.00 46.38 158 LEU A O 1
ATOM 1227 N N . PRO A 1 159 ? 6.380 -16.362 -22.372 1.00 42.28 159 PRO A N 1
ATOM 1228 C CA . PRO A 1 159 ? 5.586 -16.667 -23.544 1.00 42.28 159 PRO A CA 1
ATOM 1229 C C . PRO A 1 159 ? 5.647 -15.412 -24.407 1.00 42.28 159 PRO A C 1
ATOM 1231 O O . PRO A 1 159 ? 5.265 -14.336 -23.948 1.00 42.28 159 PRO A O 1
ATOM 1234 N N . LYS A 1 160 ? 6.223 -15.519 -25.608 1.00 43.78 160 LYS A N 1
ATOM 1235 C CA . LYS A 1 160 ? 6.208 -14.448 -26.606 1.00 43.78 160 LYS A CA 1
ATOM 1236 C C . LYS A 1 160 ? 4.773 -14.284 -27.107 1.00 43.78 160 LYS A C 1
ATOM 1238 O O . LYS A 1 160 ? 4.488 -14.501 -28.278 1.00 43.78 160 LYS A O 1
ATOM 1243 N N . ASP A 1 161 ? 3.850 -13.974 -26.210 1.00 53.78 161 ASP A N 1
ATOM 1244 C CA . ASP A 1 161 ? 2.633 -13.310 -26.599 1.00 53.78 161 ASP A CA 1
ATOM 1245 C C . ASP A 1 161 ? 3.061 -11.873 -26.888 1.00 53.78 161 ASP A C 1
ATOM 1247 O O . ASP A 1 161 ? 3.287 -11.080 -25.975 1.00 53.78 161 ASP A O 1
ATOM 1251 N N . GLU A 1 162 ? 3.250 -11.554 -28.171 1.00 51.91 162 GLU A N 1
ATOM 1252 C CA . GLU A 1 162 ? 3.639 -10.219 -28.657 1.00 51.91 162 GLU A CA 1
ATOM 1253 C C . GLU A 1 162 ? 2.707 -9.101 -28.145 1.00 51.91 162 GLU A C 1
ATOM 1255 O O . GLU A 1 162 ? 3.005 -7.921 -28.302 1.00 51.91 162 GLU A O 1
ATOM 1260 N N . LYS A 1 163 ? 1.580 -9.457 -27.515 1.00 61.19 163 LYS A N 1
ATOM 1261 C CA . LYS A 1 163 ? 0.588 -8.544 -26.948 1.00 61.19 163 LYS A CA 1
ATOM 1262 C C . LYS A 1 163 ? 0.858 -8.101 -25.506 1.00 61.19 163 LYS A C 1
ATOM 1264 O O . LYS A 1 163 ? 0.202 -7.162 -25.064 1.00 61.19 163 LYS A O 1
ATOM 1269 N N . ARG A 1 164 ? 1.748 -8.761 -24.757 1.00 81.31 164 ARG A N 1
ATOM 1270 C CA . ARG A 1 164 ? 1.920 -8.546 -23.306 1.00 81.31 164 ARG A CA 1
ATOM 1271 C C . ARG A 1 164 ? 3.337 -8.076 -22.964 1.00 81.31 164 ARG A C 1
ATOM 1273 O O . ARG A 1 164 ? 4.170 -8.846 -22.493 1.00 81.31 164 ARG A O 1
ATOM 1280 N N . ASP A 1 165 ? 3.604 -6.794 -23.211 1.00 87.06 165 ASP A N 1
ATOM 1281 C CA . ASP A 1 165 ? 4.863 -6.134 -22.843 1.00 87.06 165 ASP A CA 1
ATOM 1282 C C . ASP A 1 165 ? 4.809 -5.622 -21.386 1.00 87.06 165 ASP A C 1
ATOM 1284 O O . ASP A 1 165 ? 4.000 -4.738 -21.089 1.00 87.06 165 ASP A O 1
ATOM 1288 N N . PRO A 1 166 ? 5.662 -6.112 -20.461 1.00 88.44 166 PRO A N 1
ATOM 1289 C CA . PRO A 1 166 ? 5.683 -5.636 -19.078 1.00 88.44 166 PRO A CA 1
ATOM 1290 C C . PRO A 1 166 ? 6.047 -4.151 -18.931 1.00 88.44 166 PRO A C 1
ATOM 1292 O O . PRO A 1 166 ? 5.712 -3.570 -17.896 1.00 88.44 166 PRO A O 1
ATOM 1295 N N . ALA A 1 167 ? 6.702 -3.530 -19.921 1.00 89.31 167 ALA A N 1
ATOM 1296 C CA . ALA A 1 167 ? 6.977 -2.093 -19.929 1.00 89.31 167 ALA A CA 1
ATOM 1297 C C . ALA A 1 167 ? 5.735 -1.252 -20.288 1.00 89.31 167 ALA A C 1
ATOM 1299 O O . ALA A 1 167 ? 5.641 -0.087 -19.890 1.00 89.31 167 ALA A O 1
ATOM 1300 N N . GLN A 1 168 ? 4.760 -1.831 -20.992 1.00 93.62 168 GLN A N 1
ATOM 1301 C CA . GLN A 1 168 ? 3.536 -1.155 -21.418 1.00 93.62 168 GLN A CA 1
ATOM 1302 C C . GLN A 1 168 ? 2.420 -1.335 -20.379 1.00 93.62 168 GLN A C 1
ATOM 1304 O O . GLN A 1 168 ? 1.434 -2.023 -20.615 1.00 93.62 168 GLN A O 1
ATOM 1309 N N . LEU A 1 169 ? 2.548 -0.707 -19.209 1.00 95.81 169 LEU A N 1
ATOM 1310 C CA . LEU A 1 169 ? 1.536 -0.801 -18.147 1.00 95.81 169 LEU A CA 1
ATOM 1311 C C . LEU A 1 169 ? 0.347 0.153 -18.374 1.00 95.81 169 LEU A C 1
ATOM 1313 O O . LEU A 1 169 ? -0.775 -0.142 -17.970 1.00 95.81 169 LEU A O 1
ATOM 1317 N N . LEU A 1 170 ? 0.564 1.299 -19.024 1.00 96.62 170 LEU A N 1
ATOM 1318 C CA . LEU A 1 170 ? -0.483 2.236 -19.439 1.00 96.62 170 LEU A CA 1
ATOM 1319 C C . LEU A 1 170 ? -0.895 1.929 -20.885 1.00 96.62 170 LEU A C 1
ATOM 1321 O O . LEU A 1 170 ? -0.049 1.865 -21.773 1.00 96.62 170 LEU A O 1
ATOM 1325 N N . LYS A 1 171 ? -2.195 1.772 -21.147 1.00 94.50 171 LYS A N 1
ATOM 1326 C CA . LYS A 1 171 ? -2.741 1.311 -22.437 1.00 94.50 171 LYS A CA 1
ATOM 1327 C C . LYS A 1 171 ? -2.324 2.176 -23.628 1.00 94.50 171 LYS A C 1
ATOM 1329 O O . LYS A 1 171 ? -2.143 1.659 -24.725 1.00 94.50 171 LYS A O 1
ATOM 1334 N N . GLN A 1 172 ? -2.181 3.480 -23.418 1.00 91.88 172 GLN A N 1
ATOM 1335 C CA . GLN A 1 172 ? -1.731 4.422 -24.433 1.00 91.88 172 GLN A CA 1
ATOM 1336 C C . GLN A 1 172 ? -0.918 5.534 -23.772 1.00 91.88 172 GLN A C 1
ATOM 1338 O O . GLN A 1 172 ? -1.322 6.092 -22.748 1.00 91.88 172 GLN A O 1
ATOM 1343 N N . ASP A 1 173 ? 0.209 5.878 -24.388 1.00 90.94 173 ASP A N 1
ATOM 1344 C CA . ASP A 1 173 ? 1.032 6.997 -23.945 1.00 90.94 173 ASP A CA 1
ATOM 1345 C C . ASP A 1 173 ? 0.238 8.308 -23.976 1.00 90.94 173 ASP A C 1
ATOM 1347 O O . ASP A 1 173 ? -0.569 8.565 -24.869 1.00 90.94 173 ASP A O 1
ATOM 1351 N N . GLY A 1 174 ? 0.461 9.154 -22.971 1.00 90.94 174 GLY A N 1
ATOM 1352 C CA . GLY A 1 174 ? -0.213 10.446 -22.858 1.00 90.94 174 GLY A CA 1
ATOM 1353 C C . GLY A 1 174 ? -1.610 10.412 -22.228 1.00 90.94 174 GLY A C 1
ATOM 1354 O O . GLY A 1 174 ? -2.116 11.481 -21.911 1.00 90.94 174 GLY A O 1
ATOM 1355 N N . LEU A 1 175 ? -2.208 9.246 -21.927 1.00 94.06 175 LEU A N 1
ATOM 1356 C CA . LEU A 1 175 ? -3.485 9.185 -21.178 1.00 94.06 175 LEU A CA 1
ATOM 1357 C C . LEU A 1 175 ? -3.428 9.902 -19.816 1.00 94.06 175 LEU A C 1
ATOM 1359 O O . LEU A 1 175 ? -4.447 10.345 -19.296 1.00 94.06 175 LEU A O 1
ATOM 1363 N N . LEU A 1 176 ? -2.228 10.015 -19.248 1.00 95.75 176 LEU A N 1
ATOM 1364 C CA . LEU A 1 176 ? -1.944 10.674 -17.975 1.00 95.75 176 LEU A CA 1
ATOM 1365 C C . LEU A 1 176 ? -1.068 11.927 -18.161 1.00 95.75 176 LEU A C 1
ATOM 1367 O O . LEU A 1 176 ? -0.326 12.296 -17.260 1.00 95.75 176 LEU A O 1
ATOM 1371 N N . SER A 1 177 ? -1.120 12.589 -19.326 1.00 93.69 177 SER A N 1
ATOM 1372 C CA . SER A 1 177 ? -0.338 13.812 -19.577 1.00 93.69 177 SER A CA 1
ATOM 1373 C C . SER A 1 177 ? -0.861 15.038 -18.822 1.00 93.69 177 SER A C 1
ATOM 1375 O O . SER A 1 177 ? -0.096 15.962 -18.560 1.00 93.69 177 SER A O 1
ATOM 1377 N N . ASN A 1 178 ? -2.151 15.056 -18.467 1.00 95.38 178 ASN A N 1
ATOM 1378 C CA . ASN A 1 178 ? -2.761 16.102 -17.644 1.00 95.38 178 ASN A CA 1
ATOM 1379 C C . ASN A 1 178 ? -3.685 15.511 -16.558 1.00 95.38 178 ASN A C 1
ATOM 1381 O O . ASN A 1 178 ? -4.913 15.638 -16.652 1.00 95.38 178 ASN A O 1
ATOM 1385 N N . PRO A 1 179 ? -3.127 14.862 -15.518 1.00 95.56 179 PRO A N 1
ATOM 1386 C CA . PRO A 1 179 ? -3.921 14.141 -14.525 1.00 95.56 179 PRO A CA 1
ATOM 1387 C C . PRO A 1 179 ? -4.941 15.005 -13.779 1.00 95.56 179 PRO A C 1
ATOM 1389 O O . PRO A 1 179 ? -6.045 14.552 -13.485 1.00 95.56 179 PRO A O 1
ATOM 1392 N N . ALA A 1 180 ? -4.622 16.275 -13.518 1.00 94.94 180 ALA A N 1
ATOM 1393 C CA . ALA A 1 180 ? -5.525 17.198 -12.829 1.00 94.94 180 ALA A CA 1
ATOM 1394 C C . ALA A 1 180 ? -6.844 17.447 -13.592 1.00 94.94 180 ALA A C 1
ATOM 1396 O O . ALA A 1 180 ? -7.838 17.830 -12.982 1.00 94.94 180 ALA A O 1
ATOM 1397 N N . SER A 1 181 ? -6.865 17.206 -14.908 1.00 96.06 181 SER A N 1
ATOM 1398 C CA . SER A 1 181 ? -8.046 17.385 -15.765 1.00 96.06 181 SER A CA 1
ATOM 1399 C C . SER A 1 181 ? -8.894 16.126 -15.968 1.00 96.06 181 SER A C 1
ATOM 1401 O O . SER A 1 181 ? -9.923 16.192 -16.640 1.00 96.06 181 SER A O 1
ATOM 1403 N N . LEU A 1 182 ? -8.478 14.979 -15.418 1.00 96.88 182 LEU A N 1
ATOM 1404 C CA . LEU A 1 182 ? -9.223 13.730 -15.571 1.00 96.88 182 LEU A CA 1
ATOM 1405 C C . LEU A 1 182 ? -10.618 13.834 -14.931 1.00 96.88 182 LEU A C 1
ATOM 1407 O O . LEU A 1 182 ? -10.767 14.502 -13.901 1.00 96.88 182 LEU A O 1
ATOM 1411 N N . PRO A 1 183 ? -11.628 13.126 -15.474 1.00 96.62 183 PRO A N 1
ATOM 1412 C CA . PRO A 1 183 ? -12.958 13.081 -14.878 1.00 96.62 183 PRO A CA 1
ATOM 1413 C C . PRO A 1 183 ? -12.900 12.645 -13.410 1.00 96.62 183 PRO A C 1
ATOM 1415 O O . PRO A 1 183 ? -12.293 11.624 -13.083 1.00 96.62 183 PRO A O 1
ATOM 1418 N N . LEU A 1 184 ? -13.539 13.412 -12.525 1.00 97.69 184 LEU A N 1
ATOM 1419 C CA . LEU A 1 184 ? -13.686 13.060 -11.113 1.00 97.69 184 LEU A CA 1
ATOM 1420 C C . LEU A 1 184 ? -14.836 12.062 -10.952 1.00 97.69 184 LEU A C 1
ATOM 1422 O O . LEU A 1 184 ? -15.961 12.331 -11.377 1.00 97.69 184 LEU A O 1
ATOM 1426 N N . VAL A 1 185 ? -14.567 10.922 -10.319 1.00 98.06 185 VAL A N 1
ATOM 1427 C CA . VAL A 1 185 ? -15.605 9.936 -10.005 1.00 98.06 185 VAL A CA 1
ATOM 1428 C C . VAL A 1 185 ? -16.468 10.465 -8.851 1.00 98.06 185 VAL A C 1
ATOM 1430 O O . VAL A 1 185 ? -15.915 10.817 -7.806 1.00 98.06 185 VAL A O 1
ATOM 1433 N N . PRO A 1 186 ? -17.809 10.495 -8.986 1.00 96.94 186 PRO A N 1
ATOM 1434 C CA . PRO A 1 186 ? -18.694 10.816 -7.872 1.00 96.94 186 PRO A CA 1
ATOM 1435 C C . PRO A 1 186 ? -18.464 9.872 -6.691 1.00 96.94 186 PRO A C 1
ATOM 1437 O O . PRO A 1 186 ? -18.351 8.658 -6.868 1.00 96.94 186 PRO A O 1
ATOM 1440 N N . SER A 1 187 ? -18.407 10.425 -5.483 1.00 97.31 187 SER A N 1
ATOM 1441 C CA . SER A 1 187 ? -18.129 9.647 -4.280 1.00 97.31 187 SER A CA 1
ATOM 1442 C C . SER A 1 187 ? -18.797 10.233 -3.050 1.00 97.31 187 SER A C 1
ATOM 1444 O O . SER A 1 187 ? -19.195 11.400 -3.021 1.00 97.31 187 SER A O 1
ATOM 1446 N N . GLN A 1 188 ? -18.899 9.407 -2.014 1.00 97.06 188 GLN A N 1
ATOM 1447 C CA . GLN A 1 188 ? -19.169 9.873 -0.661 1.00 97.06 188 GLN A CA 1
ATOM 1448 C C . GLN A 1 188 ? -17.864 9.812 0.122 1.00 97.06 188 GLN A C 1
ATOM 1450 O O . GLN A 1 188 ? -17.278 8.741 0.264 1.00 97.06 188 GLN A O 1
ATOM 1455 N N . THR A 1 189 ? -17.396 10.965 0.593 1.00 97.94 189 THR A N 1
ATOM 1456 C CA . THR A 1 189 ? -16.192 11.083 1.420 1.00 97.94 189 THR A CA 1
ATOM 1457 C C . THR A 1 189 ? -16.583 11.253 2.880 1.00 97.94 189 THR A C 1
ATOM 1459 O O . THR A 1 189 ? -17.454 12.061 3.198 1.00 97.94 189 THR A O 1
ATOM 1462 N N . SER A 1 190 ? -15.859 10.578 3.768 1.00 97.94 190 SER A N 1
ATOM 1463 C CA . SER A 1 190 ? -15.911 10.795 5.206 1.00 97.94 190 SER A CA 1
ATOM 1464 C C . SER A 1 190 ? -14.525 11.009 5.805 1.00 97.94 190 SER A C 1
ATOM 1466 O O . SER A 1 190 ? -13.549 10.368 5.415 1.00 97.94 190 SER A O 1
ATOM 1468 N N . MET A 1 191 ? -14.469 11.860 6.827 1.00 98.50 191 MET A N 1
ATOM 1469 C CA . MET A 1 191 ? -13.317 11.987 7.713 1.00 98.50 191 MET A CA 1
ATOM 1470 C C . MET A 1 191 ? -13.314 10.822 8.711 1.00 98.50 191 MET A C 1
ATOM 1472 O O . MET A 1 191 ? -14.314 10.598 9.390 1.00 98.50 191 MET A O 1
ATOM 1476 N N . VAL A 1 192 ? -12.207 10.085 8.796 1.00 98.75 192 VAL A N 1
ATOM 1477 C CA . VAL A 1 192 ? -11.983 9.050 9.824 1.00 98.75 192 VAL A CA 1
ATOM 1478 C C . VAL A 1 192 ? -11.277 9.658 11.025 1.00 98.75 192 VAL A C 1
ATOM 1480 O O . VAL A 1 192 ? -11.642 9.401 12.168 1.00 98.75 192 VAL A O 1
ATOM 1483 N N . PHE A 1 193 ? -10.254 10.470 10.761 1.00 98.69 193 PHE A N 1
ATOM 1484 C CA . PHE A 1 193 ? -9.470 11.134 11.788 1.00 98.69 193 PHE A CA 1
ATOM 1485 C C . PHE A 1 193 ? -8.974 12.476 11.273 1.00 98.69 193 PHE A C 1
ATOM 1487 O O . PHE A 1 193 ? -8.372 12.541 10.201 1.00 98.69 193 PHE A O 1
ATOM 1494 N N . ARG A 1 194 ? -9.192 13.531 12.057 1.00 97.81 194 ARG A N 1
ATOM 1495 C CA . ARG A 1 194 ? -8.702 14.874 11.761 1.00 97.81 194 ARG A CA 1
ATOM 1496 C C . ARG A 1 194 ? -7.562 15.216 12.708 1.00 97.81 194 ARG A C 1
ATOM 1498 O O . ARG A 1 194 ? -7.739 15.140 13.918 1.00 97.81 194 ARG A O 1
ATOM 1505 N N . ALA A 1 195 ? -6.415 15.616 12.167 1.00 97.31 195 ALA A N 1
ATOM 1506 C CA . ALA A 1 195 ? -5.321 16.125 12.984 1.00 97.31 195 ALA A CA 1
ATOM 1507 C C . ALA A 1 195 ? -5.739 17.401 13.723 1.00 97.31 195 ALA A C 1
ATOM 1509 O O . ALA A 1 195 ? -6.355 18.297 13.133 1.00 97.31 195 ALA A O 1
ATOM 1510 N N . GLU A 1 196 ? -5.314 17.492 14.981 1.00 94.75 196 GLU A N 1
ATOM 1511 C CA . GLU A 1 196 ? -5.556 18.619 15.879 1.00 94.75 196 GLU A CA 1
ATOM 1512 C C . GLU A 1 196 ? -4.240 19.264 16.317 1.00 94.75 196 GLU A C 1
ATOM 1514 O O . GLU A 1 196 ? -3.203 18.605 16.448 1.00 94.75 196 GLU A O 1
ATOM 1519 N N . GLU A 1 197 ? -4.286 20.574 16.548 1.00 93.94 197 GLU A N 1
ATOM 1520 C CA . GLU A 1 197 ? -3.122 21.356 16.945 1.00 93.94 197 GLU A CA 1
ATOM 1521 C C . GLU A 1 197 ? -2.566 20.899 18.300 1.00 93.94 197 GLU A C 1
ATOM 1523 O O . GLU A 1 197 ? -3.311 20.691 19.256 1.00 93.94 197 GLU A O 1
ATOM 1528 N N . GLY A 1 198 ? -1.245 20.711 18.376 1.00 90.94 198 GLY A N 1
ATOM 1529 C CA . GLY A 1 198 ? -0.566 20.268 19.598 1.00 90.94 198 GLY A CA 1
ATOM 1530 C C . GLY A 1 198 ? -0.838 18.811 19.997 1.00 90.94 198 GLY A C 1
ATOM 1531 O O . GLY A 1 198 ? -0.410 18.393 21.070 1.00 90.94 198 GLY A O 1
ATOM 1532 N N . GLN A 1 199 ? -1.541 18.038 19.162 1.00 91.75 199 GLN A N 1
ATOM 1533 C CA . GLN A 1 199 ? -1.879 16.640 19.428 1.00 91.75 199 GLN A CA 1
ATOM 1534 C C . GLN A 1 199 ? -1.163 15.688 18.464 1.00 91.75 199 GLN A C 1
ATOM 1536 O O . GLN A 1 199 ? 0.053 15.527 18.537 1.00 91.75 199 GLN A O 1
ATOM 1541 N N . TRP A 1 200 ? -1.922 15.000 17.612 1.00 92.69 200 TRP A N 1
ATOM 1542 C CA . TRP A 1 200 ? -1.453 13.943 16.721 1.00 92.69 200 TRP A CA 1
ATOM 1543 C C . TRP A 1 200 ? -1.499 14.459 15.284 1.00 92.69 200 TRP A C 1
ATOM 1545 O O . TRP A 1 200 ? -2.450 14.204 14.543 1.00 92.69 200 TRP A O 1
ATOM 1555 N N . GLN A 1 201 ? -0.507 15.276 14.928 1.00 96.25 201 GLN A N 1
ATOM 1556 C CA . GLN A 1 201 ? -0.459 16.034 13.675 1.00 96.25 201 GLN A CA 1
ATOM 1557 C C . GLN A 1 201 ? 0.165 15.251 12.513 1.00 96.25 201 GLN A C 1
ATOM 1559 O O . GLN A 1 201 ? 0.141 15.739 11.379 1.00 96.25 201 GLN A O 1
ATOM 1564 N N . PHE A 1 202 ? 0.709 14.059 12.774 1.00 96.31 202 PHE A N 1
ATOM 1565 C CA . PHE A 1 202 ? 1.149 13.112 11.754 1.00 96.31 202 PHE A CA 1
ATOM 1566 C C . PHE A 1 202 ? 0.228 11.889 11.721 1.00 96.31 202 PHE A C 1
ATOM 1568 O O . PHE A 1 202 ? 0.089 11.197 12.730 1.00 96.31 202 PHE A O 1
ATOM 1575 N N . ASN A 1 203 ? -0.354 11.583 10.557 1.00 97.94 203 ASN A N 1
ATOM 1576 C CA . ASN A 1 203 ? -1.169 10.386 10.333 1.00 97.94 203 ASN A CA 1
ATOM 1577 C C . ASN A 1 203 ? -0.957 9.834 8.907 1.00 97.94 203 ASN A C 1
ATOM 1579 O O . ASN A 1 203 ? -1.127 10.556 7.925 1.00 97.94 203 ASN A O 1
ATOM 1583 N N . LEU A 1 204 ? -0.575 8.558 8.781 1.00 97.44 204 LEU A N 1
ATOM 1584 C CA . LEU A 1 204 ? -0.271 7.886 7.503 1.00 97.44 204 LEU A CA 1
ATOM 1585 C C . LEU A 1 204 ? -0.478 6.366 7.623 1.00 97.44 204 LEU A C 1
ATOM 1587 O O . LEU A 1 204 ? -0.879 5.870 8.670 1.00 97.44 204 LEU A O 1
ATOM 1591 N N . HIS A 1 205 ? -0.159 5.607 6.573 1.00 96.75 205 HIS A N 1
ATOM 1592 C CA . HIS A 1 205 ? -0.179 4.144 6.569 1.00 96.75 205 HIS A CA 1
ATOM 1593 C C . HIS A 1 205 ? -1.577 3.615 6.905 1.00 96.75 205 HIS A C 1
ATOM 1595 O O . HIS A 1 205 ? -1.748 2.794 7.802 1.00 96.75 205 HIS A O 1
ATOM 1601 N N . SER A 1 206 ? -2.591 4.140 6.216 1.00 98.19 206 SER A N 1
ATOM 1602 C CA . SER A 1 206 ? -3.985 3.802 6.469 1.00 98.19 206 SER A CA 1
ATOM 1603 C C . SER A 1 206 ? -4.411 2.520 5.753 1.00 98.19 206 SER A C 1
ATOM 1605 O O . SER A 1 206 ? -4.102 2.327 4.577 1.00 98.19 206 SER A O 1
ATOM 1607 N N . TYR A 1 207 ? -5.171 1.678 6.449 1.00 98.75 207 TYR A N 1
ATOM 1608 C CA . TYR A 1 207 ? -5.769 0.445 5.935 1.00 98.75 207 TYR A CA 1
ATOM 1609 C C . TYR A 1 207 ? -7.240 0.377 6.322 1.00 98.75 207 TYR A C 1
ATOM 1611 O O . TYR A 1 207 ? -7.637 0.929 7.347 1.00 98.75 207 TYR A O 1
ATOM 1619 N N . ILE A 1 208 ? -8.031 -0.307 5.498 1.00 98.75 208 ILE A N 1
ATOM 1620 C CA . ILE A 1 208 ? -9.469 -0.495 5.694 1.00 98.75 208 ILE A CA 1
ATOM 1621 C C . ILE A 1 208 ? -9.830 -1.967 5.492 1.00 98.75 208 ILE A C 1
ATOM 1623 O O . ILE A 1 208 ? -9.288 -2.615 4.600 1.00 98.75 208 ILE A O 1
ATOM 1627 N N . ALA A 1 209 ? -10.735 -2.479 6.321 1.00 98.62 209 ALA A N 1
ATOM 1628 C CA . ALA A 1 209 ? -11.313 -3.816 6.231 1.00 98.62 209 ALA A CA 1
ATOM 1629 C C . ALA A 1 209 ? -12.801 -3.765 6.607 1.00 98.62 209 ALA A C 1
ATOM 1631 O O . ALA A 1 209 ? -13.232 -2.848 7.307 1.00 98.62 209 ALA A O 1
ATOM 1632 N N . HIS A 1 210 ? -13.580 -4.759 6.181 1.00 98.56 210 HIS A N 1
ATOM 1633 C CA . HIS A 1 210 ? -14.952 -4.949 6.645 1.00 98.56 210 HIS A CA 1
ATOM 1634 C C . HIS A 1 210 ? -15.057 -6.262 7.427 1.00 98.56 210 HIS A C 1
ATOM 1636 O O . HIS A 1 210 ? -14.661 -7.316 6.934 1.00 98.56 210 HIS A O 1
ATOM 1642 N N . HIS A 1 211 ? -15.561 -6.200 8.659 1.00 98.38 211 HIS A N 1
ATOM 1643 C CA . HIS A 1 211 ? -15.624 -7.331 9.579 1.00 98.38 211 HIS A CA 1
ATOM 1644 C C . HIS A 1 211 ? -16.796 -7.179 10.553 1.00 98.38 211 HIS A C 1
ATOM 1646 O O . HIS A 1 211 ? -16.977 -6.112 11.142 1.00 98.38 211 HIS A O 1
ATOM 1652 N N . GLU A 1 212 ? -17.582 -8.249 10.718 1.00 96.75 212 GLU A N 1
ATOM 1653 C CA . GLU A 1 212 ? -18.742 -8.307 11.627 1.00 96.75 212 GLU A CA 1
ATOM 1654 C C . GLU A 1 212 ? -19.721 -7.125 11.458 1.00 96.75 212 GLU A C 1
ATOM 1656 O O . GLU A 1 212 ? -20.179 -6.515 12.425 1.00 96.75 212 GLU A O 1
ATOM 1661 N N . GLY A 1 213 ? -20.037 -6.784 10.201 1.00 97.75 213 GLY A N 1
ATOM 1662 C CA . GLY A 1 213 ? -20.997 -5.722 9.864 1.00 97.75 213 GLY A CA 1
ATOM 1663 C C . GLY A 1 213 ? -20.492 -4.302 10.133 1.00 97.75 213 GLY A C 1
ATOM 1664 O O . GLY A 1 213 ? -21.298 -3.391 10.335 1.00 97.75 213 GLY A O 1
ATOM 1665 N N . LYS A 1 214 ? -19.171 -4.116 10.218 1.00 98.38 214 LYS A N 1
ATOM 1666 C CA . LYS A 1 214 ? -18.533 -2.811 10.383 1.00 98.38 214 LYS A CA 1
ATOM 1667 C C . LYS A 1 214 ? -17.332 -2.668 9.463 1.00 98.38 214 LYS A C 1
ATOM 1669 O O . LYS A 1 214 ? -16.558 -3.605 9.277 1.00 98.38 214 LYS A O 1
ATOM 1674 N N . PHE A 1 215 ? -17.115 -1.450 8.995 1.00 98.88 215 PHE A N 1
ATOM 1675 C CA . PHE A 1 215 ? -15.820 -0.995 8.527 1.00 98.88 215 PHE A CA 1
ATOM 1676 C C . PHE A 1 215 ? -14.881 -0.761 9.705 1.00 98.88 215 PHE A C 1
ATOM 1678 O O . PHE A 1 215 ? -15.266 -0.224 10.747 1.00 98.88 215 PHE A O 1
ATOM 1685 N N . TRP A 1 216 ? -13.630 -1.133 9.493 1.00 98.81 216 TRP A N 1
ATOM 1686 C CA . TRP A 1 216 ? -12.511 -0.930 10.393 1.00 98.81 216 TRP A CA 1
ATOM 1687 C C . TRP A 1 216 ? -11.434 -0.177 9.634 1.00 98.81 216 TRP A C 1
ATOM 1689 O O . TRP A 1 216 ? -11.079 -0.575 8.527 1.00 98.81 216 TRP A O 1
ATOM 1699 N N . ALA A 1 217 ? -10.912 0.889 10.230 1.00 98.88 217 ALA A N 1
ATOM 1700 C CA . ALA A 1 217 ? -9.779 1.638 9.712 1.00 98.88 217 ALA A CA 1
ATOM 1701 C C . ALA A 1 217 ? -8.634 1.590 10.721 1.00 98.88 217 ALA A C 1
ATOM 1703 O O . ALA A 1 217 ? -8.882 1.741 11.914 1.00 98.88 217 ALA A O 1
ATOM 1704 N N . THR A 1 218 ? -7.396 1.426 10.255 1.00 98.81 218 THR A N 1
ATOM 1705 C CA . THR A 1 218 ? -6.180 1.520 11.085 1.00 98.81 218 THR A CA 1
ATOM 1706 C C . THR A 1 218 ? -5.133 2.391 10.420 1.00 98.81 218 THR A C 1
ATOM 1708 O O . THR A 1 218 ? -5.019 2.343 9.198 1.00 98.81 218 THR A O 1
ATOM 1711 N N . TRP A 1 219 ? -4.347 3.139 11.193 1.00 98.62 219 TRP A N 1
ATOM 1712 C CA . TRP A 1 219 ? -3.284 3.999 10.663 1.00 98.62 219 TRP A CA 1
ATOM 1713 C C . TRP A 1 219 ? -2.156 4.218 11.677 1.00 98.62 219 TRP A C 1
ATOM 1715 O O . TRP A 1 219 ? -2.356 4.069 12.885 1.00 98.62 219 TRP A O 1
ATOM 1725 N N . SER A 1 220 ? -0.974 4.584 11.179 1.00 97.50 220 SER A N 1
ATOM 1726 C CA . SER A 1 220 ? 0.115 5.130 11.993 1.00 97.50 220 SER A CA 1
ATOM 1727 C C . SER A 1 220 ? -0.216 6.554 12.408 1.00 97.50 220 SER A C 1
ATOM 1729 O O . SER A 1 220 ? -0.563 7.372 11.557 1.00 97.50 220 SER A O 1
ATOM 1731 N N . SER A 1 221 ? -0.029 6.867 13.684 1.00 96.56 221 SER A N 1
ATOM 1732 C CA . SER A 1 221 ? -0.221 8.204 14.243 1.00 96.56 221 SER A CA 1
ATOM 1733 C C . SER A 1 221 ? 1.016 8.617 15.032 1.00 96.56 221 SER A C 1
ATOM 1735 O O . SER A 1 221 ? 1.618 7.785 15.704 1.00 96.56 221 SER A O 1
ATOM 1737 N N . GLY A 1 222 ? 1.404 9.884 14.930 1.00 92.94 222 GLY A N 1
ATOM 1738 C CA . GLY A 1 222 ? 2.553 10.473 15.614 1.00 92.94 222 GLY A CA 1
ATOM 1739 C C . GLY A 1 222 ? 2.288 11.933 15.967 1.00 92.94 222 GLY A C 1
ATOM 1740 O O . GLY A 1 222 ? 1.303 12.526 15.516 1.00 92.94 222 GLY A O 1
ATOM 1741 N N . ARG A 1 223 ? 3.152 12.520 16.801 1.00 90.69 223 ARG A N 1
ATOM 1742 C CA . ARG A 1 223 ? 2.957 13.898 17.282 1.00 90.69 223 ARG A CA 1
ATOM 1743 C C . ARG A 1 223 ? 3.054 14.927 16.161 1.00 90.69 223 ARG A C 1
ATOM 1745 O O . ARG A 1 223 ? 2.107 15.677 15.965 1.00 90.69 223 ARG A O 1
ATOM 1752 N N . VAL A 1 224 ? 4.166 14.944 15.427 1.00 90.81 224 VAL A N 1
ATOM 1753 C CA . VAL A 1 224 ? 4.476 16.002 14.445 1.00 90.81 224 VAL A CA 1
ATOM 1754 C C . VAL A 1 224 ? 5.090 15.422 13.176 1.00 90.81 224 VAL A C 1
ATOM 1756 O O . VAL A 1 224 ? 4.587 15.663 12.078 1.00 90.81 224 VAL A O 1
ATOM 1759 N N . ASP A 1 225 ? 6.168 14.658 13.330 1.00 89.62 225 ASP A N 1
ATOM 1760 C CA . ASP A 1 225 ? 6.988 14.186 12.221 1.00 89.62 225 ASP A CA 1
ATOM 1761 C C . ASP A 1 225 ? 6.589 12.780 11.767 1.00 89.62 225 ASP A C 1
ATOM 1763 O O . ASP A 1 225 ? 6.149 11.942 12.558 1.00 89.62 225 ASP A O 1
ATOM 1767 N N . GLU A 1 226 ? 6.765 12.515 10.473 1.00 89.50 226 GLU A N 1
ATOM 1768 C CA . GLU A 1 226 ? 6.831 11.138 9.995 1.00 89.50 226 GLU A CA 1
ATOM 1769 C C . GLU A 1 226 ? 8.011 10.433 10.648 1.00 89.50 226 GLU A C 1
ATOM 1771 O O . GLU A 1 226 ? 9.055 11.047 10.876 1.00 89.50 226 GLU A O 1
ATOM 1776 N N . ASP A 1 227 ? 7.868 9.132 10.881 1.00 84.25 227 ASP A N 1
ATOM 1777 C CA . ASP A 1 227 ? 8.985 8.297 11.298 1.00 84.25 227 ASP A CA 1
ATOM 1778 C C . ASP A 1 227 ? 9.555 8.678 12.689 1.00 84.25 227 ASP A C 1
ATOM 1780 O O . ASP A 1 227 ? 10.630 8.220 13.071 1.00 84.25 227 ASP A O 1
ATOM 1784 N N . SER A 1 228 ? 8.827 9.448 13.506 1.00 83.75 228 SER A N 1
ATOM 1785 C CA . SER A 1 228 ? 9.213 9.732 14.893 1.00 83.75 228 SER A CA 1
ATOM 1786 C C . SER A 1 228 ? 9.131 8.487 15.787 1.00 83.75 228 SER A C 1
ATOM 1788 O O . SER A 1 228 ? 8.345 7.571 15.545 1.00 83.75 228 SER A O 1
ATOM 1790 N N . SER A 1 229 ? 9.934 8.444 16.855 1.00 83.38 229 SER A N 1
ATOM 1791 C CA . SER A 1 229 ? 9.927 7.298 17.771 1.00 83.38 229 SER A CA 1
ATOM 1792 C C . SER A 1 229 ? 8.590 7.138 18.510 1.00 83.38 229 SER A C 1
ATOM 1794 O O . SER A 1 229 ? 8.111 6.036 18.678 1.00 83.38 229 SER A O 1
ATOM 1796 N N . ASN A 1 230 ? 7.868 8.220 18.794 1.00 82.50 230 ASN A N 1
ATOM 1797 C CA . ASN A 1 230 ? 6.560 8.165 19.465 1.00 82.50 230 ASN A CA 1
ATOM 1798 C C . ASN A 1 230 ? 5.366 7.721 18.585 1.00 82.50 230 ASN A C 1
ATOM 1800 O O . ASN A 1 230 ? 4.210 7.998 18.928 1.00 82.50 230 ASN A O 1
ATOM 1804 N N . GLN A 1 231 ? 5.600 7.102 17.421 1.00 91.81 231 GLN A N 1
ATOM 1805 C CA . GLN A 1 231 ? 4.500 6.627 16.581 1.00 91.81 231 GLN A CA 1
ATOM 1806 C C . GLN A 1 231 ? 3.886 5.329 17.105 1.00 91.81 231 GLN A C 1
ATOM 1808 O O . GLN A 1 231 ? 4.569 4.397 17.526 1.00 91.81 231 GLN A O 1
ATOM 1813 N N . PHE A 1 232 ? 2.569 5.240 16.977 1.00 95.38 232 PHE A N 1
ATOM 1814 C CA . PHE A 1 232 ? 1.756 4.114 17.424 1.00 95.38 232 PHE A CA 1
ATOM 1815 C C . PHE A 1 232 ? 0.617 3.859 16.423 1.00 95.38 232 PHE A C 1
ATOM 1817 O O . PHE A 1 232 ? 0.437 4.614 15.460 1.00 95.38 232 PHE A O 1
ATOM 1824 N N . ILE A 1 233 ? -0.152 2.783 16.611 1.00 98.31 233 ILE A N 1
ATOM 1825 C CA . ILE A 1 233 ? -1.217 2.392 15.676 1.00 98.31 233 ILE A CA 1
ATOM 1826 C C . ILE A 1 233 ? -2.580 2.673 16.296 1.00 98.31 233 ILE A C 1
ATOM 1828 O O . ILE A 1 233 ? -2.913 2.170 17.372 1.00 98.31 233 ILE A O 1
ATOM 1832 N N . ARG A 1 234 ? -3.396 3.441 15.576 1.00 98.19 234 ARG A N 1
ATOM 1833 C CA . ARG A 1 234 ? -4.787 3.744 15.926 1.00 98.19 234 ARG A CA 1
ATOM 1834 C C . ARG A 1 234 ? -5.763 2.886 15.134 1.00 98.19 234 ARG A C 1
ATOM 1836 O O . ARG A 1 234 ? -5.412 2.358 14.078 1.00 98.19 234 ARG A O 1
ATOM 1843 N N . TYR A 1 235 ? -6.997 2.799 15.626 1.00 98.75 235 TYR A N 1
ATOM 1844 C CA . TYR A 1 235 ? -8.131 2.325 14.837 1.00 98.75 235 TYR A CA 1
ATOM 1845 C C . TYR A 1 235 ? -9.389 3.159 15.061 1.00 98.75 235 TYR A C 1
ATOM 1847 O O . TYR A 1 235 ? -9.539 3.790 16.101 1.00 98.75 235 TYR A O 1
ATOM 1855 N N . ALA A 1 236 ? -10.317 3.104 14.113 1.00 98.81 236 ALA A N 1
ATOM 1856 C CA . ALA A 1 236 ? -11.691 3.572 14.265 1.00 98.81 236 ALA A CA 1
ATOM 1857 C C . ALA A 1 236 ? -12.637 2.605 13.544 1.00 98.81 236 ALA A C 1
ATOM 1859 O O . ALA A 1 236 ? -12.216 1.860 12.654 1.00 98.81 236 ALA A O 1
ATOM 1860 N N . THR A 1 237 ? -13.914 2.608 13.927 1.00 98.81 237 THR A N 1
ATOM 1861 C CA . THR A 1 237 ? -14.927 1.741 13.308 1.00 98.81 237 THR A CA 1
ATOM 1862 C C . THR A 1 237 ? -16.122 2.530 12.817 1.00 98.81 237 THR A C 1
ATOM 1864 O O . THR A 1 237 ? -16.438 3.592 13.349 1.00 98.81 237 THR A O 1
ATOM 1867 N N . SER A 1 238 ? -16.812 1.990 11.822 1.00 98.75 238 SER A N 1
ATOM 1868 C CA . SER A 1 238 ? -18.038 2.567 11.288 1.00 98.75 238 SER A CA 1
ATOM 1869 C C . SER A 1 238 ? -18.998 1.468 10.847 1.00 98.75 238 SER A C 1
ATOM 1871 O O . SER A 1 238 ? -18.568 0.440 10.340 1.00 98.75 238 SER A O 1
ATOM 1873 N N . LYS A 1 239 ? -20.307 1.666 11.032 1.00 98.38 239 LYS A N 1
ATOM 1874 C CA . LYS A 1 239 ? -21.325 0.739 10.501 1.00 98.38 239 LYS A CA 1
ATOM 1875 C C . LYS A 1 239 ? -21.624 0.982 9.022 1.00 98.38 239 LYS A C 1
ATOM 1877 O O . LYS A 1 239 ? -22.061 0.067 8.343 1.00 98.38 239 LYS A O 1
ATOM 1882 N N . ASP A 1 240 ? -21.431 2.211 8.556 1.00 97.50 240 ASP A N 1
ATOM 1883 C CA . ASP A 1 240 ? -21.824 2.671 7.221 1.00 97.50 240 ASP A CA 1
ATOM 1884 C C . ASP A 1 240 ? -20.636 3.184 6.392 1.00 97.50 240 ASP A C 1
ATOM 1886 O O . ASP A 1 240 ? -20.810 3.534 5.232 1.00 97.50 240 ASP A O 1
ATOM 1890 N N . GLY A 1 241 ? -19.435 3.246 6.978 1.00 96.94 241 GLY A N 1
ATOM 1891 C CA . GLY A 1 241 ? -18.228 3.800 6.361 1.00 96.94 241 GLY A CA 1
ATOM 1892 C C . GLY A 1 241 ? -18.205 5.334 6.313 1.00 96.94 241 GLY A C 1
ATOM 1893 O O . GLY A 1 241 ? -17.234 5.915 5.827 1.00 96.94 241 GLY A O 1
ATOM 1894 N N . LEU A 1 242 ? -19.242 5.998 6.839 1.00 95.81 242 LEU A N 1
ATOM 1895 C CA . LEU A 1 242 ? -19.455 7.448 6.762 1.00 95.81 242 LEU A CA 1
ATOM 1896 C C . LEU A 1 242 ? -19.482 8.127 8.134 1.00 95.81 242 LEU A C 1
ATOM 1898 O O . LEU A 1 242 ? -19.184 9.310 8.257 1.00 95.81 242 LEU A O 1
ATOM 1902 N N . LYS A 1 243 ? -19.870 7.402 9.181 1.00 98.12 243 LYS A N 1
ATOM 1903 C CA . LYS A 1 243 ? -19.855 7.880 10.565 1.00 98.12 243 LYS A CA 1
ATOM 1904 C C . LYS A 1 243 ? -18.912 7.013 11.366 1.00 98.12 243 LYS A C 1
ATOM 1906 O O . LYS A 1 243 ? -19.187 5.832 11.589 1.00 98.12 243 LYS A O 1
ATOM 1911 N N . TRP A 1 244 ? -17.800 7.599 11.776 1.00 98.69 244 TRP A N 1
ATOM 1912 C CA . TRP A 1 244 ? -16.729 6.894 12.463 1.00 98.69 244 TRP A CA 1
ATOM 1913 C C . TRP A 1 244 ? -16.812 7.122 13.969 1.00 98.69 244 TRP A C 1
ATOM 1915 O O . TRP A 1 244 ? -17.225 8.185 14.427 1.00 98.69 244 TRP A O 1
ATOM 1925 N N . SER A 1 245 ? -16.461 6.093 14.736 1.00 98.69 245 SER A N 1
ATOM 1926 C CA . SER A 1 245 ? -16.248 6.213 16.175 1.00 98.69 245 SER A CA 1
ATOM 1927 C C . SER A 1 245 ? -15.050 7.113 16.473 1.00 98.69 245 SER A C 1
ATOM 1929 O O . SER A 1 245 ? -14.171 7.277 15.624 1.00 98.69 245 SER A O 1
ATOM 1931 N N . ASP A 1 246 ? -14.935 7.563 17.721 1.00 97.94 246 ASP A N 1
ATOM 1932 C CA . ASP A 1 246 ? -13.651 8.043 18.229 1.00 97.94 246 ASP A CA 1
ATOM 1933 C C . ASP A 1 246 ? -12.571 6.971 18.028 1.00 97.94 246 ASP A C 1
ATOM 1935 O O . ASP A 1 246 ? -12.843 5.759 18.050 1.00 97.94 246 ASP A O 1
ATOM 1939 N N . SER A 1 247 ? -11.335 7.417 17.801 1.00 97.62 247 SER A N 1
ATOM 1940 C CA . SER A 1 247 ? -10.232 6.495 17.551 1.00 97.62 247 SER A CA 1
ATOM 1941 C C . SER A 1 247 ? -9.768 5.814 18.842 1.00 97.62 247 SER A C 1
ATOM 1943 O O . SER A 1 247 ? -9.492 6.491 19.833 1.00 97.62 247 SER A O 1
ATOM 1945 N N . GLY A 1 248 ? -9.603 4.494 18.801 1.00 97.62 248 GLY A N 1
ATOM 1946 C CA . GLY A 1 248 ? -8.906 3.708 19.814 1.00 97.62 248 GLY A CA 1
ATOM 1947 C C . GLY A 1 248 ? -7.461 3.389 19.415 1.00 97.62 248 GLY A C 1
ATOM 1948 O O . GLY A 1 248 ? -6.957 3.846 18.387 1.00 97.62 248 GLY A O 1
ATOM 1949 N N . VAL A 1 249 ? -6.794 2.569 20.228 1.00 97.81 249 VAL A N 1
ATOM 1950 C CA . VAL A 1 249 ? -5.404 2.132 20.025 1.00 97.81 249 VAL A CA 1
ATOM 1951 C C . VAL A 1 249 ? -5.370 0.646 19.664 1.00 97.81 249 VAL A C 1
ATOM 1953 O O . VAL A 1 249 ? -6.016 -0.166 20.325 1.00 97.81 249 VAL A O 1
ATOM 1956 N N . VAL A 1 250 ? -4.629 0.301 18.609 1.00 98.38 250 VAL A N 1
ATOM 1957 C CA . VAL A 1 250 ? -4.294 -1.088 18.243 1.00 98.38 250 VAL A CA 1
ATOM 1958 C C . VAL A 1 250 ? -3.027 -1.516 18.973 1.00 98.38 250 VAL A C 1
ATOM 1960 O O . VAL A 1 250 ? -3.016 -2.537 19.651 1.00 98.38 250 VAL A O 1
ATOM 1963 N N . ALA A 1 251 ? -1.976 -0.705 18.854 1.00 97.12 251 ALA A N 1
ATOM 1964 C CA . ALA A 1 251 ? -0.694 -0.878 19.521 1.00 97.12 251 ALA A CA 1
ATOM 1965 C C . ALA A 1 251 ? -0.242 0.501 20.001 1.00 97.12 251 ALA A C 1
ATOM 1967 O O . ALA A 1 251 ? -0.201 1.427 19.191 1.00 97.12 251 ALA A O 1
ATOM 1968 N N . GLY A 1 252 ? 0.000 0.651 21.305 1.00 93.94 252 GLY A N 1
ATOM 1969 C CA . GLY A 1 252 ? 0.432 1.913 21.913 1.00 93.94 252 GLY A CA 1
ATOM 1970 C C . GLY A 1 252 ? 1.917 2.188 21.696 1.00 93.94 252 GLY A C 1
ATOM 1971 O O . GLY A 1 252 ? 2.632 1.335 21.173 1.00 93.94 252 GLY A O 1
ATOM 1972 N N . ASP A 1 253 ? 2.364 3.371 22.114 1.00 89.50 253 ASP A N 1
ATOM 1973 C CA . ASP A 1 253 ? 3.788 3.717 22.167 1.00 89.50 253 ASP A CA 1
ATOM 1974 C C . ASP A 1 253 ? 4.551 2.622 22.955 1.00 89.50 253 ASP A C 1
ATOM 1976 O O . ASP A 1 253 ? 4.193 2.352 24.109 1.00 89.50 253 ASP A O 1
ATOM 1980 N N . PRO A 1 254 ? 5.500 1.913 22.317 1.00 84.31 254 PRO A N 1
ATOM 1981 C CA . PRO A 1 254 ? 6.080 0.686 22.860 1.00 84.31 254 PRO A CA 1
ATOM 1982 C C . PRO A 1 254 ? 7.005 0.918 24.060 1.00 84.31 254 PRO A C 1
ATOM 1984 O O . PRO A 1 254 ? 7.131 0.030 24.904 1.00 84.31 254 PRO A O 1
ATOM 1987 N N . ASP A 1 255 ? 7.660 2.074 24.139 1.00 88.88 255 ASP A N 1
ATOM 1988 C CA . ASP A 1 255 ? 8.657 2.395 25.165 1.00 88.88 255 ASP A CA 1
ATOM 1989 C C . ASP A 1 255 ? 8.551 3.835 25.702 1.00 88.88 255 ASP A C 1
ATOM 1991 O O . ASP A 1 255 ? 9.376 4.268 26.513 1.00 88.88 255 ASP A O 1
ATOM 1995 N N . GLY A 1 256 ? 7.466 4.528 25.353 1.00 84.94 256 GLY A N 1
ATOM 1996 C CA . GLY A 1 256 ? 7.110 5.849 25.848 1.00 84.94 256 GLY A CA 1
ATOM 1997 C C . GLY A 1 256 ? 7.760 6.971 25.042 1.00 84.94 256 GLY A C 1
ATOM 1998 O O . GLY A 1 256 ? 8.645 6.762 24.226 1.00 84.94 256 GLY A O 1
ATOM 1999 N N . GLU A 1 257 ? 7.375 8.212 25.343 1.00 79.62 257 GLU A N 1
ATOM 2000 C CA . GLU A 1 257 ? 7.659 9.380 24.491 1.00 79.62 257 GLU A CA 1
ATOM 2001 C C . GLU A 1 257 ? 9.150 9.642 24.195 1.00 79.62 257 GLU A C 1
ATOM 2003 O O . GLU A 1 257 ? 9.484 10.288 23.201 1.00 79.62 257 GLU A O 1
ATOM 2008 N N . VAL A 1 258 ? 10.048 9.155 25.055 1.00 83.00 258 VAL A N 1
ATOM 2009 C CA . VAL A 1 258 ? 11.509 9.309 24.931 1.00 83.00 258 VAL A CA 1
ATOM 2010 C C . VAL A 1 258 ? 12.219 8.053 24.422 1.00 83.00 258 VAL A C 1
ATOM 2012 O O . VAL A 1 258 ? 13.429 8.090 24.189 1.00 83.00 258 VAL A O 1
ATOM 2015 N N . GLY A 1 259 ? 11.501 6.938 24.298 1.00 87.88 259 GLY A N 1
ATOM 2016 C CA . GLY A 1 259 ? 12.046 5.680 23.825 1.00 87.88 259 GLY A CA 1
ATOM 2017 C C . GLY A 1 259 ? 12.342 5.710 22.321 1.00 87.88 259 GLY A C 1
ATOM 2018 O O . GLY A 1 259 ? 11.819 6.564 21.596 1.00 87.88 259 GLY A O 1
ATOM 2019 N N . PRO A 1 260 ? 13.270 4.866 21.831 1.00 88.38 260 PRO A N 1
ATOM 2020 C CA . PRO A 1 260 ? 13.613 4.820 20.416 1.00 88.38 260 PRO A CA 1
ATOM 2021 C C . PRO A 1 260 ? 12.616 4.037 19.557 1.00 88.38 260 PRO A C 1
ATOM 2023 O O . PRO A 1 260 ? 12.696 4.166 18.337 1.00 88.38 260 PRO A O 1
ATOM 2026 N N . LEU A 1 261 ? 11.753 3.191 20.123 1.00 91.38 261 LEU A N 1
ATOM 2027 C CA . LEU A 1 261 ? 10.906 2.282 19.352 1.00 91.38 261 LEU A CA 1
ATOM 2028 C C . LEU A 1 261 ? 9.620 2.956 18.883 1.00 91.38 261 LEU A C 1
ATOM 2030 O O . LEU A 1 261 ? 8.999 3.697 19.619 1.00 91.38 261 LEU A O 1
ATOM 2034 N N . ARG A 1 262 ? 9.179 2.611 17.673 1.00 92.56 262 ARG A N 1
ATOM 2035 C CA . ARG A 1 262 ? 7.941 3.086 17.048 1.00 92.56 262 ARG A CA 1
ATOM 2036 C C . ARG A 1 262 ? 7.159 1.954 16.403 1.00 92.56 262 ARG A C 1
ATOM 2038 O O . ARG A 1 262 ? 7.727 0.922 16.030 1.00 92.56 262 ARG A O 1
ATOM 2045 N N . TRP A 1 263 ? 5.881 2.209 16.138 1.00 95.12 263 TRP A N 1
ATOM 2046 C CA . TRP A 1 263 ? 5.054 1.363 15.282 1.00 95.12 263 TRP A CA 1
ATOM 2047 C C . TRP A 1 263 ? 4.730 1.988 13.926 1.00 95.12 263 TRP A C 1
ATOM 2049 O O . TRP A 1 263 ? 4.241 3.115 13.823 1.00 95.12 263 TRP A O 1
ATOM 2059 N N . LEU A 1 264 ? 4.861 1.173 12.880 1.00 95.06 264 LEU A N 1
ATOM 2060 C CA . LEU A 1 264 ? 4.331 1.456 11.548 1.00 95.06 264 LEU A CA 1
ATOM 2061 C C . LEU A 1 264 ? 3.168 0.510 11.227 1.00 95.06 264 LEU A C 1
ATOM 2063 O O . LEU A 1 264 ? 3.330 -0.712 11.234 1.00 95.06 264 LEU A O 1
ATOM 2067 N N . ALA A 1 265 ? 1.992 1.055 10.915 1.00 97.44 265 ALA A N 1
ATOM 2068 C CA . ALA A 1 265 ? 0.859 0.257 10.467 1.00 97.44 265 ALA A CA 1
ATOM 2069 C C . ALA A 1 265 ? 1.206 -0.421 9.130 1.00 97.44 265 ALA A C 1
ATOM 2071 O O . ALA A 1 265 ? 1.615 0.226 8.165 1.00 97.44 265 ALA A O 1
ATOM 2072 N N . SER A 1 266 ? 1.059 -1.742 9.080 1.00 96.31 266 SER A N 1
ATOM 2073 C CA . SER A 1 266 ? 1.572 -2.584 7.988 1.00 96.31 266 SER A CA 1
ATOM 2074 C C . SER A 1 266 ? 0.484 -3.436 7.315 1.00 96.31 266 SER A C 1
ATOM 2076 O O . SER A 1 266 ? 0.751 -4.127 6.337 1.00 96.31 266 SER A O 1
ATOM 2078 N N . GLY A 1 267 ? -0.758 -3.389 7.807 1.00 96.62 267 GLY A N 1
ATOM 2079 C CA . GLY A 1 267 ? -1.890 -4.084 7.196 1.00 96.62 267 GLY A CA 1
ATOM 2080 C C . GLY A 1 267 ? -3.089 -4.230 8.130 1.00 96.62 267 GLY A C 1
ATOM 2081 O O . GLY A 1 267 ? -2.939 -4.217 9.350 1.00 96.62 267 GLY A O 1
ATOM 2082 N N . LEU A 1 268 ? -4.268 -4.419 7.539 1.00 98.38 268 LEU A N 1
ATOM 2083 C CA . LEU A 1 268 ? -5.518 -4.773 8.213 1.00 98.38 268 LEU A CA 1
ATOM 2084 C C . LEU A 1 268 ? -6.280 -5.737 7.301 1.00 98.38 268 LEU A C 1
ATOM 2086 O O . LEU A 1 268 ? -6.503 -5.414 6.136 1.00 98.38 268 LEU A O 1
ATOM 2090 N N . TYR A 1 269 ? -6.633 -6.921 7.793 1.00 97.31 269 TYR A N 1
ATOM 2091 C CA . TYR A 1 269 ? -7.231 -7.970 6.966 1.00 97.31 269 TYR A CA 1
ATOM 2092 C C . TYR A 1 269 ? -8.086 -8.933 7.785 1.00 97.31 269 TYR A C 1
ATOM 2094 O O . TYR A 1 269 ? -7.922 -9.066 8.998 1.00 97.31 269 TYR A O 1
ATOM 2102 N N . VAL A 1 270 ? -9.008 -9.606 7.100 1.00 97.06 270 VAL A N 1
ATOM 2103 C CA . VAL A 1 270 ? -9.831 -10.671 7.675 1.00 97.06 270 VAL A CA 1
ATOM 2104 C C . VAL A 1 270 ? -9.329 -12.009 7.150 1.00 97.06 270 VAL A C 1
ATOM 2106 O O . VAL A 1 270 ? -9.209 -12.195 5.943 1.00 97.06 270 VAL A O 1
ATOM 2109 N N . GLU A 1 271 ? -9.064 -12.940 8.057 1.00 93.94 271 GLU A N 1
ATOM 2110 C CA . GLU A 1 271 ? -8.677 -14.316 7.748 1.00 93.94 271 GLU A CA 1
ATOM 2111 C C . GLU A 1 271 ? -9.457 -15.259 8.667 1.00 93.94 271 GLU A C 1
ATOM 2113 O O . GLU A 1 271 ? -9.586 -14.994 9.861 1.00 93.94 271 GLU A O 1
ATOM 2118 N N . ASP A 1 272 ? -10.028 -16.329 8.106 1.00 93.44 272 ASP A N 1
ATOM 2119 C CA . ASP A 1 272 ? -10.798 -17.343 8.843 1.00 93.44 272 ASP A CA 1
ATOM 2120 C C . ASP A 1 272 ? -11.850 -16.754 9.802 1.00 93.44 272 ASP A C 1
ATOM 2122 O O . ASP A 1 272 ? -12.021 -17.190 10.943 1.00 93.44 272 ASP A O 1
ATOM 2126 N N . GLY A 1 273 ? -12.546 -15.710 9.338 1.00 96.25 273 GLY A N 1
ATOM 2127 C CA . GLY A 1 273 ? -13.586 -15.026 10.105 1.00 96.25 273 GLY A CA 1
ATOM 2128 C C . GLY A 1 273 ? -13.069 -14.211 11.292 1.00 96.25 273 GLY A C 1
ATOM 2129 O O . GLY A 1 273 ? -13.861 -13.866 12.160 1.00 96.25 273 GLY A O 1
ATOM 2130 N N . LYS A 1 274 ? -11.772 -13.895 11.354 1.00 98.00 274 LYS A N 1
ATOM 2131 C CA . LYS A 1 274 ? -11.150 -13.072 12.401 1.00 98.00 274 LYS A CA 1
ATOM 2132 C C . LYS A 1 274 ? -10.468 -11.857 11.787 1.00 98.00 274 LYS A C 1
ATOM 2134 O O . LYS A 1 274 ? -9.901 -11.941 10.702 1.00 98.00 274 LYS A O 1
ATOM 2139 N N . LEU A 1 275 ? -10.510 -10.734 12.495 1.00 98.69 275 LEU A N 1
ATOM 2140 C CA . LEU A 1 275 ? -9.843 -9.502 12.086 1.00 98.69 275 LEU A CA 1
ATOM 2141 C C . LEU A 1 275 ? -8.435 -9.414 12.678 1.00 98.69 275 LEU A C 1
ATOM 2143 O O . LEU A 1 275 ? -8.247 -9.522 13.894 1.00 98.69 275 LEU A O 1
ATOM 2147 N N . TYR A 1 276 ? -7.468 -9.153 11.805 1.00 98.50 276 TYR A N 1
ATOM 2148 C CA . TYR A 1 276 ? -6.057 -9.018 12.131 1.00 98.50 276 TYR A CA 1
ATOM 2149 C C . TYR A 1 276 ? -5.504 -7.675 11.666 1.00 98.50 276 TYR A C 1
ATOM 2151 O O . TYR A 1 276 ? -5.840 -7.190 10.587 1.00 98.50 276 TYR A O 1
ATOM 2159 N N . ALA A 1 277 ? -4.595 -7.117 12.458 1.00 98.56 277 ALA A N 1
ATOM 2160 C CA . ALA A 1 277 ? -3.744 -5.999 12.081 1.00 98.56 277 ALA A CA 1
ATOM 2161 C C . ALA A 1 277 ? -2.275 -6.441 12.088 1.00 98.56 277 ALA A C 1
ATOM 2163 O O . ALA A 1 277 ? -1.875 -7.312 12.865 1.00 98.56 277 ALA A O 1
ATOM 2164 N N . LEU A 1 278 ? -1.470 -5.823 11.227 1.00 98.06 278 LEU A N 1
ATOM 2165 C CA . LEU A 1 278 ? -0.016 -5.947 11.243 1.00 98.06 278 LEU A CA 1
ATOM 2166 C C . LEU A 1 278 ? 0.605 -4.615 11.650 1.00 98.06 278 LEU A C 1
ATOM 2168 O O . LEU A 1 278 ? 0.259 -3.566 11.100 1.00 98.06 278 LEU A O 1
ATOM 2172 N N . GLY A 1 279 ? 1.556 -4.676 12.573 1.00 97.44 279 GLY A N 1
ATOM 2173 C CA . GLY A 1 279 ? 2.393 -3.548 12.961 1.00 97.44 279 GLY A CA 1
ATOM 2174 C C . GLY A 1 279 ? 3.864 -3.905 12.814 1.00 97.44 279 GLY A C 1
ATOM 2175 O O . GLY A 1 279 ? 4.282 -4.966 13.264 1.00 97.44 279 GLY A O 1
ATOM 2176 N N . CYS A 1 280 ? 4.655 -3.032 12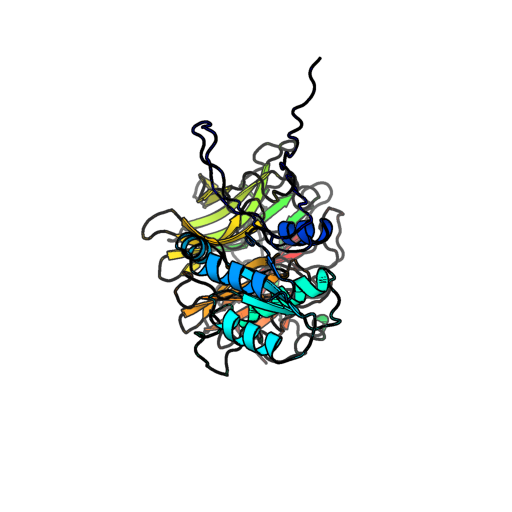.201 1.00 96.44 280 CYS A N 1
ATOM 2177 C CA . CYS A 1 280 ? 6.107 -3.150 12.193 1.00 96.44 280 CYS A CA 1
ATOM 2178 C C . CYS A 1 280 ? 6.670 -2.355 13.377 1.00 96.44 280 CYS A C 1
ATOM 2180 O O . CYS A 1 280 ? 6.703 -1.122 13.336 1.00 96.44 280 CYS A O 1
ATOM 2182 N N . LEU A 1 281 ? 7.100 -3.063 14.421 1.00 95.94 281 LEU A N 1
ATOM 2183 C CA . LEU A 1 281 ? 7.869 -2.506 15.533 1.00 95.94 281 LEU A CA 1
ATOM 2184 C C . LEU A 1 281 ? 9.317 -2.339 15.082 1.00 95.94 281 LEU A C 1
ATOM 2186 O O . LEU A 1 281 ? 9.904 -3.287 14.574 1.00 95.94 281 LEU A O 1
ATOM 2190 N N . ASN A 1 282 ? 9.886 -1.151 15.231 1.00 93.69 282 ASN A N 1
ATOM 2191 C CA . ASN A 1 282 ? 11.276 -0.872 14.858 1.00 93.69 282 ASN A CA 1
ATOM 2192 C C . ASN A 1 282 ? 11.780 0.373 15.590 1.00 93.69 282 ASN A C 1
ATOM 2194 O O . ASN A 1 282 ? 10.985 1.106 16.166 1.00 93.69 282 ASN A O 1
ATOM 2198 N N . GLU A 1 283 ? 13.077 0.646 15.545 1.00 89.06 283 GLU A N 1
ATOM 2199 C CA . GLU A 1 283 ? 13.622 1.896 16.078 1.00 89.06 283 GLU A CA 1
ATOM 2200 C C . GLU A 1 283 ? 13.434 3.064 15.093 1.00 89.06 283 GLU A C 1
ATOM 2202 O O . GLU A 1 283 ? 13.737 2.961 13.905 1.00 89.06 283 GLU A O 1
ATOM 2207 N N . GLY A 1 284 ? 12.960 4.205 15.600 1.00 68.31 284 GLY A N 1
ATOM 2208 C CA . GLY A 1 284 ? 12.612 5.409 14.844 1.00 68.31 284 GLY A CA 1
ATOM 2209 C C . GLY A 1 284 ? 13.772 6.311 14.424 1.00 68.31 284 GLY A C 1
ATOM 2210 O O . GLY A 1 284 ? 13.541 7.380 13.871 1.00 68.31 284 GLY A O 1
ATOM 2211 N N . SER A 1 285 ? 15.021 5.910 14.668 1.00 62.97 285 SER A N 1
ATOM 2212 C CA . SER A 1 285 ? 16.206 6.684 14.276 1.00 62.97 285 SER A CA 1
ATOM 2213 C C . SER A 1 285 ? 17.023 5.927 13.233 1.00 62.97 285 SER A C 1
ATOM 2215 O O . SER A 1 285 ? 17.286 4.739 13.403 1.00 62.97 285 SER A O 1
ATOM 2217 N N . ASP A 1 286 ? 17.443 6.614 12.162 1.00 58.72 286 ASP A N 1
ATOM 2218 C CA . ASP A 1 286 ? 18.361 6.054 11.160 1.00 58.72 286 ASP A CA 1
ATOM 2219 C C . ASP A 1 286 ? 19.715 5.755 11.817 1.00 58.72 286 ASP A C 1
ATOM 2221 O O . ASP A 1 286 ? 20.611 6.601 11.937 1.00 58.72 286 ASP A O 1
ATOM 2225 N N . LYS A 1 287 ? 19.865 4.514 12.278 1.00 59.75 287 LYS A N 1
ATOM 2226 C CA . LYS A 1 287 ? 21.138 3.978 12.738 1.00 59.75 287 LYS A CA 1
ATOM 2227 C C . LYS A 1 287 ? 21.961 3.613 11.508 1.00 59.75 287 LYS A C 1
ATOM 2229 O O . LYS A 1 287 ? 21.870 2.492 11.027 1.00 59.75 287 LYS A O 1
ATOM 2234 N N . LYS A 1 288 ? 22.783 4.553 11.021 1.00 60.19 288 LYS A N 1
ATOM 2235 C CA . LYS A 1 288 ? 23.791 4.364 9.950 1.00 60.19 288 LYS A CA 1
ATOM 2236 C C . LYS A 1 288 ? 23.377 3.316 8.897 1.00 60.19 288 LYS A C 1
ATOM 2238 O O . LYS A 1 288 ? 23.997 2.256 8.803 1.00 60.19 288 LYS A O 1
ATOM 2243 N N . GLY A 1 289 ? 22.349 3.612 8.101 1.00 62.94 289 GLY A N 1
ATOM 2244 C CA . GLY A 1 289 ? 21.959 2.767 6.965 1.00 62.94 289 GLY A CA 1
ATOM 2245 C C . GLY A 1 289 ? 21.037 1.593 7.314 1.00 62.94 289 GLY A C 1
ATOM 2246 O O . GLY A 1 289 ? 20.837 0.714 6.473 1.00 62.94 289 GLY A O 1
ATOM 2247 N N . LYS A 1 290 ? 20.471 1.576 8.526 1.00 71.88 290 LYS A N 1
ATOM 2248 C CA . LYS A 1 290 ? 19.342 0.725 8.920 1.00 71.88 290 LYS A CA 1
ATOM 2249 C C . LYS A 1 290 ? 18.098 1.601 9.075 1.00 71.88 290 LYS A C 1
ATOM 2251 O O . LYS A 1 290 ? 17.940 2.285 10.082 1.00 71.88 290 LYS A O 1
ATOM 2256 N N . ILE A 1 291 ? 17.231 1.570 8.065 1.00 81.31 291 ILE A N 1
ATOM 2257 C CA . ILE A 1 291 ? 15.997 2.368 7.986 1.00 81.31 291 ILE A CA 1
ATOM 2258 C C . ILE A 1 291 ? 14.967 1.905 9.029 1.00 81.31 291 ILE A C 1
ATOM 2260 O O . ILE A 1 291 ? 14.253 2.728 9.602 1.00 81.31 291 ILE A O 1
ATOM 2264 N N . TRP A 1 292 ? 14.917 0.597 9.295 1.00 87.50 292 TRP A N 1
ATOM 2265 C CA . TRP A 1 292 ? 14.044 -0.015 10.301 1.00 87.50 292 TRP A CA 1
ATOM 2266 C C . TRP A 1 292 ? 14.861 -0.934 11.208 1.00 87.50 292 TRP A C 1
ATOM 2268 O O . TRP A 1 292 ? 14.665 -2.147 11.215 1.00 87.50 292 TRP A O 1
ATOM 2278 N N . ALA A 1 293 ? 15.834 -0.371 11.927 1.00 88.12 293 ALA A N 1
ATOM 2279 C CA . ALA A 1 293 ? 16.654 -1.150 12.851 1.00 88.12 293 ALA A CA 1
ATOM 2280 C C . ALA A 1 293 ? 15.773 -1.945 13.834 1.00 88.12 293 ALA A C 1
ATOM 2282 O O . ALA A 1 293 ? 14.773 -1.431 14.342 1.00 88.12 293 ALA A O 1
ATOM 2283 N N . GLU A 1 294 ? 16.142 -3.208 14.066 1.00 88.50 294 GLU A N 1
ATOM 2284 C CA . GLU A 1 294 ? 15.404 -4.143 14.930 1.00 88.50 294 GLU A CA 1
ATOM 2285 C C . GLU A 1 294 ? 13.946 -4.399 14.487 1.00 88.50 294 GLU A C 1
ATOM 2287 O O . GLU A 1 294 ? 13.089 -4.714 15.316 1.00 88.50 294 GLU A O 1
ATOM 2292 N N . ALA A 1 295 ? 13.654 -4.275 13.182 1.00 93.38 295 ALA A N 1
ATOM 2293 C CA . ALA A 1 295 ? 12.317 -4.491 12.631 1.00 93.38 295 ALA A CA 1
ATOM 2294 C C . ALA A 1 295 ? 11.721 -5.847 13.031 1.00 93.38 295 ALA A C 1
ATOM 2296 O O . ALA A 1 295 ? 12.319 -6.902 12.821 1.00 93.38 295 ALA A O 1
ATOM 2297 N N . LYS A 1 296 ? 10.492 -5.824 13.539 1.00 96.00 296 LYS A N 1
ATOM 2298 C CA . LYS A 1 296 ? 9.666 -6.998 13.820 1.00 96.00 296 LYS A CA 1
ATOM 2299 C C . LYS A 1 296 ? 8.261 -6.735 13.319 1.00 96.00 296 LYS A C 1
ATOM 2301 O O . LYS A 1 296 ? 7.596 -5.805 13.776 1.00 96.00 296 LYS A O 1
ATOM 2306 N N . LEU A 1 297 ? 7.785 -7.590 12.426 1.00 96.75 297 LEU A N 1
ATOM 2307 C CA . LEU A 1 297 ? 6.389 -7.592 12.035 1.00 96.75 297 LEU A CA 1
ATOM 2308 C C . LEU A 1 297 ? 5.605 -8.361 13.095 1.00 96.75 297 LEU A C 1
ATOM 2310 O O . LEU A 1 297 ? 5.828 -9.552 13.297 1.00 96.75 297 LEU A O 1
ATOM 2314 N N . VAL A 1 298 ? 4.695 -7.683 13.777 1.00 97.44 298 VAL A N 1
ATOM 2315 C CA . VAL A 1 298 ? 3.856 -8.226 14.848 1.00 97.44 298 VAL A CA 1
ATOM 2316 C C . VAL A 1 298 ? 2.427 -8.345 14.344 1.00 97.44 298 VAL A C 1
ATOM 2318 O O . VAL A 1 298 ? 1.925 -7.455 13.649 1.00 97.44 298 VAL A O 1
ATOM 2321 N N . ARG A 1 299 ? 1.767 -9.454 14.687 1.00 97.00 299 ARG A N 1
ATOM 2322 C CA . ARG A 1 299 ? 0.362 -9.685 14.341 1.00 97.00 299 ARG A CA 1
ATOM 2323 C C . ARG A 1 299 ? -0.510 -9.467 15.565 1.00 97.00 299 ARG A C 1
ATOM 2325 O O . ARG A 1 299 ? -0.323 -10.114 16.589 1.00 97.00 299 ARG A O 1
ATOM 2332 N N . LEU A 1 300 ? -1.504 -8.601 15.423 1.00 98.38 300 LEU A N 1
ATOM 2333 C CA . LEU A 1 300 ? -2.504 -8.328 16.447 1.00 98.38 300 LEU A CA 1
ATOM 2334 C C . LEU A 1 300 ? -3.865 -8.821 15.968 1.00 98.38 300 LEU A C 1
ATOM 2336 O O . LEU A 1 300 ? -4.175 -8.737 14.781 1.00 98.38 300 LEU A O 1
ATOM 2340 N N . GLN A 1 301 ? -4.684 -9.332 16.880 1.00 98.44 301 GLN A N 1
ATOM 2341 C CA . GLN A 1 301 ? -6.026 -9.823 16.576 1.00 98.44 301 GLN A CA 1
ATOM 2342 C C . GLN A 1 301 ? -7.071 -9.053 17.374 1.00 98.44 301 GLN A C 1
ATOM 2344 O O . GLN A 1 301 ? -6.927 -8.875 18.584 1.00 98.44 301 GLN A O 1
ATOM 2349 N N . TRP A 1 302 ? -8.156 -8.652 16.717 1.00 98.38 302 TRP A N 1
ATOM 2350 C CA . TRP A 1 302 ? -9.328 -8.150 17.419 1.00 98.38 302 TRP A CA 1
ATOM 2351 C C . TRP A 1 302 ? -10.075 -9.293 18.120 1.00 98.38 302 TRP A C 1
ATOM 2353 O O . TRP A 1 302 ? -10.316 -10.362 17.552 1.00 98.38 302 TRP A O 1
ATOM 2363 N N . THR A 1 303 ? -10.453 -9.066 19.375 1.00 97.38 303 THR A N 1
ATOM 2364 C CA . THR A 1 303 ? -11.273 -9.979 20.176 1.00 97.38 303 THR A CA 1
ATOM 2365 C C . THR A 1 303 ? -12.359 -9.193 20.902 1.00 97.38 303 THR A C 1
ATOM 2367 O O . THR A 1 303 ? -12.318 -7.966 20.956 1.00 97.38 303 THR A O 1
ATOM 2370 N N . LYS A 1 304 ? -13.304 -9.893 21.538 1.00 94.69 304 LYS A N 1
ATOM 2371 C CA . LYS A 1 304 ? -14.322 -9.259 22.393 1.00 94.69 304 LYS A CA 1
ATOM 2372 C C . LYS A 1 304 ? -13.738 -8.395 23.526 1.00 94.69 304 LYS A C 1
ATOM 2374 O O . LYS A 1 304 ? -14.419 -7.490 23.992 1.00 94.69 304 LYS A O 1
ATOM 2379 N N . ASP A 1 305 ? -12.500 -8.670 23.948 1.00 95.31 305 ASP A N 1
ATOM 2380 C CA . ASP A 1 305 ? -11.809 -7.951 25.026 1.00 95.31 305 ASP A CA 1
ATOM 2381 C C . ASP A 1 305 ? -10.893 -6.829 24.487 1.00 95.31 305 ASP A C 1
ATOM 2383 O O . ASP A 1 305 ? -10.157 -6.214 25.255 1.00 95.31 305 ASP A O 1
ATOM 2387 N N . GLY A 1 306 ? -10.890 -6.585 23.170 1.00 96.62 306 GLY A N 1
ATOM 2388 C CA . GLY A 1 306 ? -10.000 -5.638 22.498 1.00 96.62 306 GLY A CA 1
ATOM 2389 C C . GLY A 1 306 ? -8.918 -6.299 21.639 1.00 96.62 306 GLY A C 1
ATOM 2390 O O . GLY A 1 306 ? -8.941 -7.511 21.389 1.00 96.62 306 GLY A O 1
ATOM 2391 N N . TRP A 1 307 ? -7.965 -5.486 21.173 1.00 98.25 307 TRP A N 1
ATOM 2392 C CA . TRP A 1 307 ? -6.801 -5.939 20.406 1.00 98.25 307 TRP A CA 1
ATOM 2393 C C . TRP A 1 307 ? -5.846 -6.752 21.284 1.00 98.25 307 TRP A C 1
ATOM 2395 O O . TRP A 1 307 ? -5.445 -6.307 22.358 1.00 98.25 307 TRP A O 1
ATOM 2405 N N . LYS A 1 308 ? -5.477 -7.948 20.821 1.00 98.12 308 LYS A N 1
ATOM 2406 C CA . LYS A 1 308 ? -4.509 -8.835 21.476 1.00 98.12 308 LYS A CA 1
ATOM 2407 C C . LYS A 1 308 ? -3.278 -9.003 20.600 1.00 98.12 308 LYS A C 1
ATOM 2409 O O . LYS A 1 308 ? -3.401 -9.367 19.433 1.00 98.12 308 LYS A O 1
ATOM 2414 N N . ASP A 1 309 ? -2.110 -8.768 21.182 1.00 97.12 309 ASP A N 1
ATOM 2415 C CA . ASP A 1 309 ? -0.821 -9.076 20.568 1.00 97.12 309 ASP A CA 1
ATOM 2416 C C . ASP A 1 309 ? -0.634 -10.603 20.507 1.00 97.12 309 ASP A C 1
ATOM 2418 O O . ASP A 1 309 ? -0.725 -11.287 21.530 1.00 97.12 309 ASP A O 1
ATOM 2422 N N . LEU A 1 310 ? -0.435 -11.147 19.303 1.00 96.75 310 LEU A N 1
ATOM 2423 C CA . LEU A 1 310 ? -0.168 -12.573 19.082 1.00 96.75 310 LEU A CA 1
ATOM 2424 C C . LEU A 1 310 ? 1.331 -12.884 18.954 1.00 96.75 310 LEU A C 1
ATOM 2426 O O . LEU A 1 310 ? 1.699 -14.037 18.726 1.00 96.75 310 LEU A O 1
ATOM 2430 N N . GLY A 1 311 ? 2.182 -11.874 19.099 1.00 95.56 311 GLY A N 1
ATOM 2431 C CA . GLY A 1 311 ? 3.626 -11.951 19.002 1.00 95.56 311 GLY A CA 1
ATOM 2432 C C . GLY A 1 311 ? 4.167 -11.680 17.601 1.00 95.56 311 GLY A C 1
ATOM 2433 O O . GLY A 1 311 ? 3.465 -11.289 16.660 1.00 95.56 311 GLY A O 1
ATOM 2434 N N . VAL A 1 312 ? 5.476 -11.896 17.483 1.00 95.44 312 VAL A N 1
ATOM 2435 C CA . VAL A 1 312 ? 6.227 -11.701 16.243 1.00 95.44 312 VAL A CA 1
ATOM 2436 C C . VAL A 1 312 ? 5.727 -12.673 15.179 1.00 95.44 312 VAL A C 1
ATOM 2438 O O . VAL A 1 312 ? 5.788 -13.891 15.328 1.00 95.44 312 VAL A O 1
ATOM 2441 N N . PHE A 1 313 ? 5.233 -12.100 14.092 1.00 93.69 313 PHE A N 1
ATOM 2442 C CA . PHE A 1 313 ? 4.767 -12.797 12.905 1.00 93.69 313 PHE A CA 1
ATOM 2443 C C . PHE A 1 313 ? 5.904 -13.045 11.906 1.00 93.69 313 PHE A C 1
ATOM 2445 O O . PHE A 1 313 ? 5.920 -14.069 11.219 1.00 93.69 313 PHE A O 1
ATOM 2452 N N . ALA A 1 314 ? 6.865 -12.119 11.848 1.00 93.88 314 ALA A N 1
ATOM 2453 C CA . ALA A 1 314 ? 8.105 -12.249 11.096 1.00 93.88 314 ALA A CA 1
ATOM 2454 C C . ALA A 1 314 ? 9.207 -11.341 11.679 1.00 93.88 314 ALA A C 1
ATOM 2456 O O . ALA A 1 314 ? 8.984 -10.150 11.902 1.00 93.88 314 ALA A O 1
ATOM 2457 N N . ASP A 1 315 ? 10.400 -11.896 11.906 1.00 94.00 315 ASP A N 1
ATOM 2458 C CA . ASP A 1 315 ? 11.587 -11.142 12.334 1.00 94.00 315 ASP A CA 1
ATOM 2459 C C . ASP A 1 315 ? 12.244 -10.410 11.159 1.00 94.00 315 ASP A C 1
ATOM 2461 O O . ASP A 1 315 ? 12.271 -10.935 10.050 1.00 94.00 315 ASP A O 1
ATOM 2465 N N . ASN A 1 316 ? 12.828 -9.234 11.405 1.00 93.69 316 ASN A N 1
ATOM 2466 C CA . ASN A 1 316 ? 13.508 -8.402 10.404 1.00 93.69 316 ASN A CA 1
ATOM 2467 C C . ASN A 1 316 ? 12.649 -8.162 9.149 1.00 93.69 316 ASN A C 1
ATOM 2469 O O . ASN A 1 316 ? 13.086 -8.371 8.012 1.00 93.69 316 ASN A O 1
ATOM 2473 N N . CYS A 1 317 ? 11.390 -7.790 9.382 1.00 93.75 317 CYS A N 1
ATOM 2474 C CA . CYS A 1 317 ? 10.358 -7.716 8.360 1.00 93.75 317 CYS A CA 1
ATOM 2475 C C . CYS A 1 317 ? 9.539 -6.433 8.482 1.00 93.75 317 CYS A C 1
ATOM 2477 O O . CYS A 1 317 ? 8.989 -6.125 9.538 1.00 93.75 317 CYS A O 1
ATOM 2479 N N . MET A 1 318 ? 9.409 -5.742 7.357 1.00 92.31 318 MET A N 1
ATOM 2480 C CA . MET A 1 318 ? 8.508 -4.625 7.140 1.00 92.31 318 MET A CA 1
ATOM 2481 C C . MET A 1 318 ? 7.704 -4.895 5.864 1.00 92.31 318 MET A C 1
ATOM 2483 O O . MET A 1 318 ? 8.262 -5.301 4.838 1.00 92.31 318 MET A O 1
ATOM 2487 N N . VAL A 1 319 ? 6.387 -4.692 5.932 1.00 94.62 319 VAL A N 1
ATOM 2488 C CA . VAL A 1 319 ? 5.465 -4.856 4.800 1.00 94.62 319 VAL A CA 1
ATOM 2489 C C . VAL A 1 319 ? 4.541 -3.645 4.694 1.00 94.62 319 VAL A C 1
ATOM 2491 O O . VAL A 1 319 ? 4.249 -2.977 5.683 1.00 94.62 319 VAL A O 1
ATOM 2494 N N . TYR A 1 320 ? 4.053 -3.374 3.485 1.00 94.62 320 TYR A N 1
ATOM 2495 C CA . TYR A 1 320 ? 3.115 -2.274 3.214 1.00 94.62 320 TYR A CA 1
ATOM 2496 C C . TYR A 1 320 ? 1.702 -2.750 2.862 1.00 94.62 320 TYR A C 1
ATOM 2498 O O . TYR A 1 320 ? 0.815 -1.924 2.628 1.00 94.62 320 TYR A O 1
ATOM 2506 N N . PHE A 1 321 ? 1.508 -4.065 2.773 1.00 94.56 321 PHE A N 1
ATOM 2507 C CA . PHE A 1 321 ? 0.242 -4.708 2.453 1.00 94.56 321 PHE A CA 1
ATOM 2508 C C . PHE A 1 321 ? 0.087 -5.995 3.273 1.00 94.56 321 PHE A C 1
ATOM 2510 O O . PHE A 1 321 ? 1.093 -6.654 3.557 1.00 94.56 321 PHE A O 1
ATOM 2517 N N . PRO A 1 322 ? -1.155 -6.353 3.652 1.00 92.50 322 PRO A N 1
ATOM 2518 C CA . PRO A 1 322 ? -1.454 -7.629 4.297 1.00 92.50 322 PRO A CA 1
ATOM 2519 C C . PRO A 1 322 ? -1.185 -8.821 3.355 1.00 92.50 322 PRO A C 1
ATOM 2521 O O . PRO A 1 322 ? -0.979 -8.614 2.155 1.00 92.50 322 PRO A O 1
ATOM 2524 N N . PRO A 1 323 ? -1.179 -10.066 3.873 1.00 92.06 323 PRO A N 1
ATOM 2525 C CA . PRO A 1 323 ? -0.876 -11.225 3.046 1.00 92.06 323 PRO A CA 1
ATOM 2526 C C . PRO A 1 323 ? -1.968 -11.422 2.008 1.00 92.06 323 PRO A C 1
ATOM 2528 O O . PRO A 1 323 ? -3.155 -11.285 2.309 1.00 92.06 323 PRO A O 1
ATOM 2531 N N . MET A 1 324 ? -1.566 -11.826 0.808 1.00 92.50 324 MET A N 1
ATOM 2532 C CA . MET A 1 324 ? -2.487 -12.409 -0.163 1.00 92.50 324 MET A CA 1
ATOM 2533 C C . MET A 1 324 ? -2.242 -13.910 -0.278 1.00 92.50 324 MET A C 1
ATOM 2535 O O . MET A 1 324 ? -1.135 -14.390 -0.034 1.00 92.50 324 MET A O 1
ATOM 2539 N N . LYS A 1 325 ? -3.267 -14.663 -0.681 1.00 92.00 325 LYS A N 1
ATOM 2540 C CA . LYS A 1 325 ? -3.109 -16.090 -0.963 1.00 92.00 325 LYS A CA 1
ATOM 2541 C C . LYS A 1 325 ? -2.588 -16.284 -2.386 1.00 92.00 325 LYS A C 1
ATOM 2543 O O . LYS A 1 325 ? -3.187 -15.803 -3.344 1.00 92.00 325 LYS A O 1
ATOM 2548 N N . VAL A 1 326 ? -1.508 -17.044 -2.516 1.00 91.88 326 VAL A N 1
ATOM 2549 C CA . VAL A 1 326 ? -0.929 -17.499 -3.785 1.00 91.88 326 VAL A CA 1
ATOM 2550 C C . VAL A 1 326 ? -0.776 -19.012 -3.699 1.00 91.88 326 VAL A C 1
ATOM 2552 O O . VAL A 1 326 ? -0.069 -19.514 -2.826 1.00 91.88 326 VAL A O 1
ATOM 2555 N N . ALA A 1 327 ? -1.466 -19.750 -4.573 1.00 89.12 327 ALA A N 1
ATOM 2556 C CA . ALA A 1 327 ? -1.480 -21.219 -4.564 1.00 89.12 327 ALA A CA 1
ATOM 2557 C C . ALA A 1 327 ? -1.732 -21.826 -3.160 1.00 89.12 327 ALA A C 1
ATOM 2559 O O . ALA A 1 327 ? -1.082 -22.785 -2.747 1.00 89.12 327 ALA A O 1
ATOM 2560 N N . GLY A 1 328 ? -2.652 -21.225 -2.393 1.00 88.94 328 GLY A N 1
ATOM 2561 C CA . GLY A 1 328 ? -3.018 -21.668 -1.040 1.00 88.94 328 GLY A CA 1
ATOM 2562 C C . GLY A 1 328 ? -2.012 -21.328 0.070 1.00 88.94 328 GLY A C 1
ATOM 2563 O O . GLY A 1 328 ? -2.256 -21.674 1.223 1.00 88.94 328 GLY A O 1
ATOM 2564 N N . ARG A 1 329 ? -0.906 -20.644 -0.244 1.00 91.25 329 ARG A N 1
ATOM 2565 C CA . ARG A 1 329 ? 0.093 -20.155 0.721 1.00 91.25 329 ARG A CA 1
ATOM 2566 C C . ARG A 1 329 ? -0.057 -18.646 0.901 1.00 91.25 329 ARG A C 1
ATOM 2568 O O . ARG A 1 329 ? -0.493 -17.957 -0.017 1.00 91.25 329 ARG A O 1
ATOM 2575 N N . ASP A 1 330 ? 0.319 -18.130 2.064 1.00 92.62 330 ASP A N 1
ATOM 2576 C CA . ASP A 1 330 ? 0.433 -16.683 2.261 1.00 92.62 330 ASP A CA 1
ATOM 2577 C C . ASP A 1 330 ? 1.629 -16.160 1.492 1.00 92.62 330 ASP A C 1
ATOM 2579 O O . ASP A 1 330 ? 2.683 -16.795 1.487 1.00 92.62 330 ASP A O 1
ATOM 2583 N N . PHE A 1 331 ? 1.469 -14.993 0.890 1.00 93.88 331 PHE A N 1
ATOM 2584 C CA . PHE A 1 331 ? 2.503 -14.289 0.158 1.00 93.88 331 PHE A CA 1
ATOM 2585 C C . PHE A 1 331 ? 2.590 -12.834 0.616 1.00 93.88 331 PHE A C 1
ATOM 2587 O O . PHE A 1 331 ? 1.566 -12.172 0.800 1.00 93.88 331 PHE A O 1
ATOM 2594 N N . PHE A 1 332 ? 3.823 -12.337 0.723 1.00 91.56 332 PHE A N 1
ATOM 2595 C CA . PHE A 1 332 ? 4.131 -10.934 0.969 1.00 91.56 332 PHE A CA 1
ATOM 2596 C C . PHE A 1 332 ? 5.311 -10.446 0.134 1.00 91.56 332 PHE A C 1
ATOM 2598 O O . PHE A 1 332 ? 6.270 -11.182 -0.119 1.00 91.56 332 PHE A O 1
ATOM 2605 N N . VAL A 1 333 ? 5.297 -9.147 -0.163 1.00 93.69 333 VAL A N 1
ATOM 2606 C CA . VAL A 1 333 ? 6.517 -8.397 -0.470 1.00 93.69 333 VAL A CA 1
ATOM 2607 C C . VAL A 1 333 ? 7.158 -7.972 0.847 1.00 93.69 333 VAL A C 1
ATOM 2609 O O . VAL A 1 333 ? 6.534 -7.284 1.652 1.00 93.69 333 VAL A O 1
ATOM 2612 N N . TRP A 1 334 ? 8.401 -8.388 1.059 1.00 93.00 334 TRP A N 1
ATOM 2613 C CA . TRP A 1 334 ? 9.118 -8.277 2.324 1.00 93.00 334 TRP A CA 1
ATOM 2614 C C . TRP A 1 334 ? 10.262 -7.275 2.206 1.00 93.00 334 TRP A C 1
ATOM 2616 O O . TRP A 1 334 ? 11.036 -7.307 1.246 1.00 93.00 334 TRP A O 1
ATOM 2626 N N . ARG A 1 335 ? 10.417 -6.417 3.217 1.00 91.62 335 ARG A N 1
ATOM 2627 C CA . ARG A 1 335 ? 11.597 -5.564 3.381 1.00 91.62 335 ARG A CA 1
ATOM 2628 C C . ARG A 1 335 ? 12.317 -5.853 4.690 1.00 91.62 335 ARG A C 1
ATOM 2630 O O . ARG A 1 335 ? 11.665 -6.065 5.706 1.00 91.62 335 ARG A O 1
ATOM 2637 N N . ASP A 1 336 ? 13.645 -5.879 4.648 1.00 90.31 336 ASP A N 1
ATOM 2638 C CA . ASP A 1 336 ? 14.474 -5.992 5.854 1.00 90.31 336 ASP A CA 1
ATOM 2639 C C . ASP A 1 336 ? 14.800 -4.613 6.448 1.00 90.31 336 ASP A C 1
ATOM 2641 O O . ASP A 1 336 ? 14.467 -3.583 5.865 1.00 90.31 336 ASP A O 1
ATOM 2645 N N . GLU A 1 337 ? 15.493 -4.577 7.585 1.00 89.38 337 GLU A N 1
ATOM 2646 C CA . GLU A 1 337 ? 15.925 -3.355 8.278 1.00 89.38 337 GLU A CA 1
ATOM 2647 C C . GLU A 1 337 ? 16.755 -2.382 7.418 1.00 89.38 337 GLU A C 1
ATOM 2649 O O . GLU A 1 337 ? 16.807 -1.189 7.722 1.00 89.38 337 GLU A O 1
ATOM 2654 N N . ARG A 1 338 ? 17.402 -2.858 6.344 1.00 84.75 338 ARG A N 1
ATOM 2655 C CA . ARG A 1 338 ? 18.182 -2.044 5.388 1.00 84.75 338 ARG A CA 1
ATOM 2656 C C . ARG A 1 338 ? 17.355 -1.653 4.164 1.00 84.75 338 ARG A C 1
ATOM 2658 O O . ARG A 1 338 ? 17.871 -1.047 3.227 1.00 84.75 338 ARG A O 1
ATOM 2665 N N . ALA A 1 339 ? 16.071 -1.994 4.174 1.00 85.25 339 ALA A N 1
ATOM 2666 C CA . ALA A 1 339 ? 15.149 -1.856 3.069 1.00 85.25 339 ALA A CA 1
ATOM 2667 C C . ALA A 1 339 ? 15.577 -2.600 1.801 1.00 85.25 339 ALA A C 1
ATOM 2669 O O . ALA A 1 339 ? 15.196 -2.220 0.691 1.00 85.25 339 ALA A O 1
ATOM 2670 N N . HIS A 1 340 ? 16.290 -3.715 1.926 1.00 85.56 340 HIS A N 1
ATOM 2671 C CA . HIS A 1 340 ? 16.426 -4.640 0.809 1.00 85.56 340 HIS A CA 1
ATOM 2672 C C . HIS A 1 340 ? 15.079 -5.279 0.477 1.00 85.56 340 HIS A C 1
ATOM 2674 O O . HIS A 1 340 ? 14.175 -5.344 1.310 1.00 85.56 340 HIS A O 1
ATOM 2680 N N . PHE A 1 341 ? 14.930 -5.698 -0.774 1.00 87.25 341 PHE A N 1
ATOM 2681 C CA . PHE A 1 341 ? 13.660 -6.133 -1.332 1.00 87.25 341 PHE A CA 1
ATOM 2682 C C . PHE A 1 341 ? 13.633 -7.652 -1.503 1.00 87.25 341 PHE A C 1
ATOM 2684 O O . PHE A 1 341 ? 14.478 -8.239 -2.184 1.00 87.25 341 PHE A O 1
ATOM 2691 N N . PHE A 1 342 ? 12.639 -8.284 -0.893 1.00 91.25 342 PHE A N 1
ATOM 2692 C CA . PHE A 1 342 ? 12.434 -9.723 -0.904 1.00 91.25 342 PHE A CA 1
ATOM 2693 C C . PHE A 1 342 ? 10.978 -10.042 -1.227 1.00 91.25 342 PHE A C 1
ATOM 2695 O O . PHE A 1 342 ? 10.082 -9.203 -1.126 1.00 91.25 342 PHE A O 1
ATOM 2702 N N . THR A 1 343 ? 10.737 -11.299 -1.563 1.00 93.56 343 THR A N 1
ATOM 2703 C CA . THR A 1 343 ? 9.398 -11.883 -1.543 1.00 93.56 343 THR A CA 1
ATOM 2704 C C . THR A 1 343 ? 9.394 -13.060 -0.585 1.00 93.56 343 THR A C 1
ATOM 2706 O O . THR A 1 343 ? 10.419 -13.722 -0.398 1.00 93.56 343 THR A O 1
ATOM 2709 N N . ALA A 1 344 ? 8.263 -13.285 0.074 1.00 93.88 344 ALA A N 1
ATOM 2710 C CA . ALA A 1 344 ? 8.134 -14.317 1.085 1.00 93.88 344 ALA A CA 1
ATOM 2711 C C . ALA A 1 344 ? 6.857 -15.124 0.881 1.00 93.88 344 ALA A C 1
ATOM 2713 O O . ALA A 1 344 ? 5.807 -14.559 0.579 1.00 93.88 344 ALA A O 1
ATOM 2714 N N . ARG A 1 345 ? 6.944 -16.442 1.088 1.00 93.38 345 ARG A N 1
ATOM 2715 C CA . ARG A 1 345 ? 5.783 -17.342 1.098 1.00 93.38 345 ARG A CA 1
ATOM 2716 C C . ARG A 1 345 ? 5.740 -18.161 2.376 1.00 93.38 345 ARG A C 1
ATOM 2718 O O . ARG A 1 345 ? 6.774 -18.693 2.784 1.00 93.38 345 ARG A O 1
ATOM 2725 N N . SER A 1 346 ? 4.569 -18.330 2.988 1.00 91.81 346 SER A N 1
ATOM 2726 C CA . SER A 1 346 ? 4.449 -19.172 4.186 1.00 91.81 346 SER A CA 1
ATOM 2727 C C . SER A 1 346 ? 4.743 -20.622 3.834 1.00 91.81 346 SER A C 1
ATOM 2729 O O . SER A 1 346 ? 4.322 -21.093 2.788 1.00 91.81 346 SER A O 1
ATOM 2731 N N . LEU A 1 347 ? 5.511 -21.355 4.633 1.00 86.25 347 LEU A N 1
ATOM 2732 C CA . LEU A 1 347 ? 5.761 -22.776 4.405 1.00 86.25 347 LEU A CA 1
ATOM 2733 C C . LEU A 1 347 ? 4.438 -23.560 4.506 1.00 86.25 347 LEU A C 1
ATOM 2735 O O . LEU A 1 347 ? 3.608 -23.227 5.352 1.00 86.25 347 LEU A O 1
ATOM 2739 N N . PRO A 1 348 ? 4.222 -24.608 3.684 1.00 79.00 348 PRO A N 1
ATOM 2740 C CA . PRO A 1 348 ? 2.972 -25.365 3.706 1.00 79.00 348 PRO A CA 1
ATOM 2741 C C . PRO A 1 348 ? 2.595 -25.822 5.124 1.00 79.00 348 PRO A C 1
ATOM 2743 O O . PRO A 1 348 ? 3.358 -26.538 5.775 1.00 79.00 348 PRO A O 1
ATOM 2746 N N . GLY A 1 349 ? 1.433 -25.374 5.609 1.00 71.81 349 GLY A N 1
ATOM 2747 C CA . GLY A 1 349 ? 0.905 -25.714 6.935 1.00 71.81 349 GLY A CA 1
ATOM 2748 C C . GLY A 1 349 ? 1.686 -25.152 8.133 1.00 71.81 349 GLY A C 1
ATOM 2749 O O . GLY A 1 349 ? 1.503 -25.650 9.243 1.00 71.81 349 GLY A O 1
ATOM 2750 N N . LYS A 1 350 ? 2.573 -24.160 7.949 1.00 72.00 350 LYS A N 1
ATOM 2751 C CA . LYS A 1 350 ? 3.408 -23.591 9.023 1.00 72.00 350 LYS A CA 1
ATOM 2752 C C . LYS A 1 350 ? 3.414 -22.062 9.013 1.00 72.00 350 LYS A C 1
ATOM 2754 O O . LYS A 1 350 ? 3.482 -21.437 7.962 1.00 72.00 350 LYS A O 1
ATOM 2759 N N . ALA A 1 351 ? 3.493 -21.466 10.202 1.00 67.81 351 ALA A N 1
ATOM 2760 C CA . ALA A 1 351 ? 3.765 -20.038 10.399 1.00 67.81 351 ALA A CA 1
ATOM 2761 C C . ALA A 1 351 ? 5.277 -19.734 10.297 1.00 67.81 351 ALA A C 1
ATOM 2763 O O . ALA A 1 351 ? 5.899 -19.249 11.236 1.00 67.81 351 ALA A O 1
ATOM 2764 N N . GLN A 1 352 ? 5.895 -20.117 9.181 1.00 86.19 352 GLN A N 1
ATOM 2765 C CA . GLN A 1 352 ? 7.313 -19.894 8.880 1.00 86.19 352 GLN A CA 1
ATOM 2766 C C . GLN A 1 352 ? 7.444 -19.434 7.432 1.00 86.19 352 GLN A C 1
ATOM 2768 O O . GLN A 1 352 ? 6.626 -19.823 6.606 1.00 86.19 352 GLN A O 1
ATOM 2773 N N . TRP A 1 353 ? 8.475 -18.657 7.109 1.00 91.44 353 TRP A N 1
ATOM 2774 C CA . TRP A 1 353 ? 8.595 -17.998 5.808 1.00 91.44 353 TRP A CA 1
ATOM 2775 C C . TRP A 1 353 ? 9.745 -18.559 4.978 1.00 91.44 353 TRP A C 1
ATOM 2777 O O . TRP A 1 353 ? 10.871 -18.695 5.450 1.00 91.44 353 TRP A O 1
ATOM 2787 N N . GLU A 1 354 ? 9.462 -18.841 3.712 1.00 92.25 354 GLU A N 1
ATOM 2788 C CA . GLU A 1 354 ? 10.470 -18.976 2.669 1.00 92.25 354 GLU A CA 1
ATOM 2789 C C . GLU A 1 354 ? 10.707 -17.586 2.073 1.00 92.25 354 GLU A C 1
ATOM 2791 O O . GLU A 1 354 ? 9.854 -17.086 1.341 1.00 92.25 354 GLU A O 1
ATOM 2796 N N . VAL A 1 355 ? 11.832 -16.955 2.418 1.00 92.50 355 VAL A N 1
ATOM 2797 C CA . VAL A 1 355 ? 12.174 -15.588 1.995 1.00 92.50 355 VAL A CA 1
ATOM 2798 C C . VAL A 1 355 ? 13.244 -15.643 0.910 1.00 92.50 355 VAL A C 1
ATOM 2800 O O . VAL A 1 355 ? 14.319 -16.208 1.120 1.00 92.50 355 VAL A O 1
ATOM 2803 N N . LYS A 1 356 ? 12.969 -15.040 -0.248 1.00 89.94 356 LYS A N 1
ATOM 2804 C CA . LYS A 1 356 ? 13.900 -14.967 -1.380 1.00 89.94 356 LYS A CA 1
ATOM 2805 C C . LYS A 1 356 ? 14.173 -13.517 -1.751 1.00 89.94 356 LYS A C 1
ATOM 2807 O O . LYS A 1 356 ? 13.244 -12.719 -1.880 1.00 89.94 356 LYS A O 1
ATOM 2812 N N . LYS A 1 357 ? 15.455 -13.179 -1.938 1.00 85.88 357 LYS A N 1
ATOM 2813 C CA . LYS A 1 357 ? 15.865 -11.864 -2.454 1.00 85.88 357 LYS A CA 1
ATOM 2814 C C . LYS A 1 357 ? 15.258 -11.706 -3.842 1.00 85.88 357 LYS A C 1
ATOM 2816 O O . LYS A 1 357 ? 15.402 -12.597 -4.678 1.00 85.88 357 LYS A O 1
ATOM 2821 N N . HIS A 1 358 ? 14.542 -10.609 -4.060 1.00 85.81 358 HIS A N 1
ATOM 2822 C CA . HIS A 1 358 ? 14.022 -10.297 -5.385 1.00 85.81 358 HIS A CA 1
ATOM 2823 C C . HIS A 1 358 ? 15.195 -9.869 -6.278 1.00 85.81 358 HIS A C 1
ATOM 2825 O O . HIS A 1 358 ? 16.077 -9.148 -5.796 1.00 85.81 358 HIS A O 1
ATOM 2831 N N . PRO A 1 359 ? 15.270 -10.336 -7.534 1.00 74.94 359 PRO A N 1
ATOM 2832 C CA . PRO A 1 359 ? 16.383 -9.999 -8.405 1.00 74.94 359 PRO A CA 1
ATOM 2833 C C . PRO A 1 359 ? 16.337 -8.511 -8.770 1.00 74.94 359 PRO A C 1
ATOM 2835 O O . PRO A 1 359 ? 15.401 -8.041 -9.410 1.00 74.94 359 PRO A O 1
ATOM 2838 N N . ASN A 1 360 ? 17.372 -7.764 -8.389 1.00 65.44 360 ASN A N 1
ATOM 2839 C CA . ASN A 1 360 ? 17.525 -6.356 -8.731 1.00 65.44 360 ASN A CA 1
ATOM 2840 C C . ASN A 1 360 ? 18.939 -6.059 -9.241 1.00 65.44 360 ASN A C 1
ATOM 2842 O O . ASN A 1 360 ? 19.915 -6.612 -8.741 1.00 65.44 360 ASN A O 1
ATOM 2846 N N . PHE A 1 361 ? 19.046 -5.187 -10.248 1.00 53.00 361 PHE A N 1
ATOM 2847 C CA . PHE A 1 361 ? 20.328 -4.694 -10.752 1.00 53.00 361 PHE A CA 1
ATOM 2848 C C . PHE A 1 361 ? 20.415 -3.171 -10.585 1.00 53.00 361 PHE A C 1
ATOM 2850 O O . PHE A 1 361 ? 19.405 -2.477 -10.724 1.00 53.00 361 PHE A O 1
ATOM 2857 N N . PRO A 1 362 ? 21.606 -2.625 -10.300 1.00 45.25 362 PRO A N 1
ATOM 2858 C CA . PRO A 1 362 ? 21.857 -1.192 -10.425 1.00 45.25 362 PRO A CA 1
ATOM 2859 C C . PRO A 1 362 ? 21.641 -0.706 -11.870 1.00 45.25 362 PRO A C 1
ATOM 2861 O O . PRO A 1 362 ? 21.853 -1.492 -12.793 1.00 45.25 362 PRO A O 1
ATOM 2864 N N . PRO A 1 363 ? 21.231 0.560 -12.091 1.00 43.69 363 PRO A N 1
ATOM 2865 C CA . PRO A 1 363 ? 20.990 1.621 -11.109 1.00 43.69 363 PRO A CA 1
ATOM 2866 C C . PRO A 1 363 ? 19.563 1.624 -10.510 1.00 43.69 363 PRO A C 1
ATOM 2868 O O . PRO A 1 363 ? 19.242 2.491 -9.700 1.00 43.69 363 PRO A O 1
ATOM 2871 N N . ASP A 1 364 ? 18.717 0.639 -10.827 1.00 49.75 364 ASP A N 1
ATOM 2872 C CA . ASP A 1 364 ? 17.310 0.556 -10.384 1.00 49.75 364 ASP A CA 1
ATOM 2873 C C . ASP A 1 364 ? 17.148 0.040 -8.927 1.00 49.75 364 ASP A C 1
ATOM 2875 O O . ASP A 1 364 ? 16.110 -0.478 -8.512 1.00 49.75 364 ASP A O 1
ATOM 2879 N N . TYR A 1 365 ? 18.181 0.216 -8.095 1.00 56.44 365 TYR A N 1
ATOM 2880 C CA . TYR A 1 365 ? 18.367 -0.405 -6.773 1.00 56.44 365 TYR A CA 1
ATOM 2881 C C . TYR A 1 365 ? 17.486 0.153 -5.642 1.00 56.44 365 TYR A C 1
ATOM 2883 O O . TYR A 1 365 ? 17.632 -0.266 -4.493 1.00 56.44 365 TYR A O 1
ATOM 2891 N N . ARG A 1 366 ? 16.559 1.079 -5.914 1.00 68.06 366 ARG A N 1
ATOM 2892 C CA . ARG A 1 366 ? 15.684 1.652 -4.876 1.00 68.06 366 ARG A CA 1
ATOM 2893 C C . ARG A 1 366 ? 14.212 1.306 -5.093 1.00 68.06 366 ARG A C 1
ATOM 2895 O O . ARG A 1 366 ? 13.335 2.163 -5.064 1.00 68.06 366 ARG A O 1
ATOM 2902 N N . MET A 1 367 ? 13.930 0.027 -5.291 1.00 79.56 367 MET A N 1
ATOM 2903 C CA . MET A 1 367 ? 12.555 -0.469 -5.253 1.00 79.56 367 MET A CA 1
ATOM 2904 C C . MET A 1 367 ? 11.939 -0.245 -3.874 1.00 79.56 367 MET A C 1
ATOM 2906 O O . MET A 1 367 ? 12.607 -0.398 -2.845 1.00 79.56 367 MET A O 1
ATOM 2910 N N . SER A 1 368 ? 10.659 0.115 -3.834 1.00 84.00 368 SER A N 1
ATOM 2911 C CA . SER A 1 368 ? 9.923 0.207 -2.580 1.00 84.00 368 SER A CA 1
ATOM 2912 C C . SER A 1 368 ? 8.472 -0.236 -2.682 1.00 84.00 368 SER A C 1
ATOM 2914 O O . SER A 1 368 ? 8.112 -0.875 -3.659 1.00 84.00 368 SER A O 1
ATOM 2916 N N . GLU A 1 369 ? 7.684 0.034 -1.634 1.00 89.19 369 GLU A N 1
ATOM 2917 C CA . GLU A 1 369 ? 6.213 -0.051 -1.545 1.00 89.19 369 GLU A CA 1
ATOM 2918 C C . GLU A 1 369 ? 5.544 -0.617 -2.799 1.00 89.19 369 GLU A C 1
ATOM 2920 O O . GLU A 1 369 ? 5.415 0.064 -3.817 1.00 89.19 369 GLU A O 1
ATOM 2925 N N . THR A 1 370 ? 5.168 -1.890 -2.732 1.00 91.88 370 THR A N 1
ATOM 2926 C CA . THR A 1 370 ? 4.744 -2.665 -3.897 1.00 91.88 370 THR A CA 1
ATOM 2927 C C . THR A 1 370 ? 3.380 -3.262 -3.646 1.00 91.88 370 THR A C 1
ATOM 2929 O O . THR A 1 370 ? 3.200 -3.933 -2.632 1.00 91.88 370 THR A O 1
ATOM 2932 N N . SER A 1 371 ? 2.451 -3.042 -4.570 1.00 95.25 371 SER A N 1
ATOM 2933 C CA . SER A 1 371 ? 1.196 -3.788 -4.599 1.00 95.25 371 SER A CA 1
ATOM 2934 C C . SER A 1 371 ? 1.341 -5.037 -5.470 1.00 95.25 371 SER A C 1
ATOM 2936 O O . SER A 1 371 ? 2.196 -5.090 -6.361 1.00 95.25 371 SER A O 1
ATOM 2938 N N . SER A 1 372 ? 0.531 -6.057 -5.190 1.00 95.56 372 SER A N 1
ATOM 2939 C CA . SER A 1 372 ? 0.600 -7.348 -5.872 1.00 95.56 372 SER A CA 1
ATOM 2940 C C . SER A 1 372 ? -0.778 -7.935 -6.149 1.00 95.56 372 SER A C 1
ATOM 2942 O O . SER A 1 372 ? -1.684 -7.808 -5.328 1.00 95.56 372 SER A O 1
ATOM 2944 N N . TYR A 1 373 ? -0.926 -8.615 -7.284 1.00 96.31 373 TYR A N 1
ATOM 2945 C CA . TYR A 1 373 ? -2.137 -9.352 -7.657 1.00 96.31 373 TYR A CA 1
ATOM 2946 C C . TYR A 1 373 ? -1.797 -10.490 -8.625 1.00 96.31 373 TYR A C 1
ATOM 2948 O O . TYR A 1 373 ? -0.683 -10.556 -9.142 1.00 96.31 373 TYR A O 1
ATOM 2956 N N . ALA A 1 374 ? -2.760 -11.384 -8.859 1.00 95.44 374 ALA A N 1
ATOM 2957 C CA . ALA A 1 374 ? -2.664 -12.434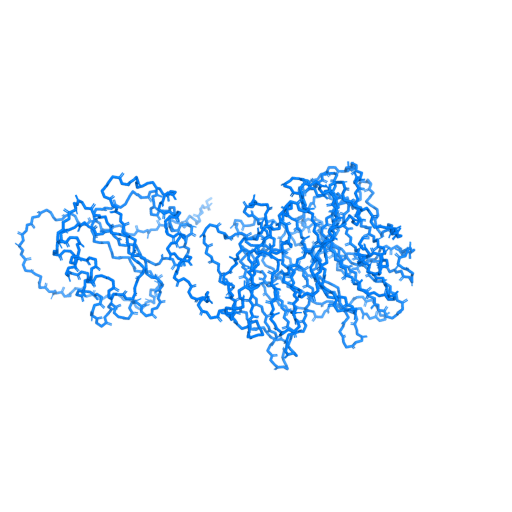 -9.868 1.00 95.44 374 ALA A CA 1
ATOM 2958 C C . ALA A 1 374 ? -3.600 -12.133 -11.048 1.00 95.44 374 ALA A C 1
ATOM 2960 O O . ALA A 1 374 ? -4.768 -11.777 -10.833 1.00 95.44 374 ALA A O 1
ATOM 2961 N N . ASP A 1 375 ? -3.108 -12.279 -12.277 1.00 94.19 375 ASP A N 1
ATOM 2962 C CA . ASP A 1 375 ? -3.945 -12.205 -13.474 1.00 94.19 375 ASP A CA 1
ATOM 2963 C C . ASP A 1 375 ? -4.826 -13.464 -13.640 1.00 94.19 375 ASP A C 1
ATOM 2965 O O . ASP A 1 375 ? -4.831 -14.370 -12.798 1.00 94.19 375 ASP A O 1
ATOM 2969 N N . ALA A 1 376 ? -5.633 -13.508 -14.703 1.00 91.19 376 ALA A N 1
ATOM 2970 C CA . ALA A 1 376 ? -6.521 -14.639 -14.974 1.00 91.19 376 ALA A CA 1
ATOM 2971 C C . ALA A 1 376 ? -5.769 -15.942 -15.312 1.00 91.19 376 ALA A C 1
ATOM 2973 O O . ALA A 1 376 ? -6.330 -17.021 -15.121 1.00 91.19 376 ALA A O 1
ATOM 2974 N N . ASP A 1 377 ? -4.518 -15.839 -15.766 1.00 90.00 377 ASP A N 1
ATOM 2975 C CA . ASP A 1 377 ? -3.652 -16.969 -16.110 1.00 90.00 377 ASP A CA 1
ATOM 2976 C C . ASP A 1 377 ? -2.838 -17.457 -14.894 1.00 90.00 377 ASP A C 1
ATOM 2978 O O . ASP A 1 377 ? -2.137 -18.467 -14.969 1.00 90.00 377 ASP A O 1
ATOM 2982 N N . GLY A 1 378 ? -2.952 -16.772 -13.750 1.00 90.88 378 GLY A N 1
ATOM 2983 C CA . GLY A 1 378 ? -2.215 -17.073 -12.524 1.00 90.88 378 GLY A CA 1
ATOM 2984 C C . GLY A 1 378 ? -0.818 -16.449 -12.469 1.00 90.88 378 GLY A C 1
ATOM 2985 O O . GLY A 1 378 ? -0.069 -16.738 -11.534 1.00 90.88 378 GLY A O 1
ATOM 2986 N N . THR A 1 379 ? -0.470 -15.577 -13.420 1.00 93.94 379 THR A N 1
ATOM 2987 C CA . THR A 1 379 ? 0.762 -14.782 -13.370 1.00 93.94 379 THR A CA 1
ATOM 2988 C C . THR A 1 379 ? 0.659 -13.800 -12.215 1.00 93.94 379 THR A C 1
ATOM 2990 O O . THR A 1 379 ? -0.342 -13.096 -12.080 1.00 93.94 379 THR A O 1
ATOM 2993 N N . LEU A 1 380 ? 1.685 -13.729 -11.370 1.00 96.31 380 LEU A N 1
ATOM 2994 C CA . LEU A 1 380 ? 1.750 -12.708 -10.331 1.00 96.31 380 LEU A CA 1
ATOM 2995 C C . LEU A 1 380 ? 2.409 -11.449 -10.867 1.00 96.31 380 LEU A C 1
ATOM 2997 O O . LEU A 1 380 ? 3.474 -11.508 -11.480 1.00 96.31 380 LEU A O 1
ATOM 3001 N N . HIS A 1 381 ? 1.810 -10.316 -10.534 1.00 97.38 381 HIS A N 1
ATOM 3002 C CA . HIS A 1 381 ? 2.278 -8.989 -10.887 1.00 97.38 381 HIS A CA 1
ATOM 3003 C C . HIS A 1 381 ? 2.727 -8.255 -9.628 1.00 97.38 381 HIS A C 1
ATOM 3005 O O . HIS A 1 381 ? 1.988 -8.208 -8.644 1.00 97.38 381 HIS A O 1
ATOM 3011 N N . LEU A 1 382 ? 3.913 -7.649 -9.671 1.00 96.62 382 LEU A N 1
ATOM 3012 C CA . LEU A 1 382 ? 4.366 -6.648 -8.706 1.00 96.62 382 LEU A CA 1
ATOM 3013 C C . LEU A 1 382 ? 4.399 -5.282 -9.375 1.00 96.62 382 LEU A C 1
ATOM 3015 O O . LEU A 1 382 ? 5.144 -5.093 -10.335 1.00 96.62 382 LEU A O 1
ATOM 3019 N N . ILE A 1 383 ? 3.647 -4.326 -8.827 1.00 96.94 383 ILE A N 1
ATOM 3020 C CA . ILE A 1 383 ? 3.687 -2.921 -9.239 1.00 96.94 383 ILE A CA 1
ATOM 3021 C C . ILE A 1 383 ? 4.452 -2.127 -8.183 1.00 96.94 383 ILE A C 1
ATOM 3023 O O . ILE A 1 383 ? 3.994 -1.918 -7.057 1.00 96.94 383 ILE A O 1
ATOM 3027 N N . ILE A 1 384 ? 5.662 -1.720 -8.540 1.00 94.19 384 ILE A N 1
ATOM 3028 C CA . ILE A 1 384 ? 6.710 -1.324 -7.603 1.00 94.19 384 ILE A CA 1
ATOM 3029 C C . ILE A 1 384 ? 6.884 0.195 -7.633 1.00 94.19 384 ILE A C 1
ATOM 3031 O O . ILE A 1 384 ? 7.086 0.792 -8.696 1.00 94.19 384 ILE A O 1
ATOM 3035 N N . ARG A 1 385 ? 6.847 0.826 -6.451 1.00 93.06 385 ARG A N 1
ATOM 3036 C CA . ARG A 1 385 ? 7.206 2.239 -6.290 1.00 93.06 385 ARG A CA 1
ATOM 3037 C C . ARG A 1 385 ? 8.702 2.439 -6.522 1.00 93.06 385 ARG A C 1
ATOM 3039 O O . ARG A 1 385 ? 9.543 1.773 -5.918 1.00 93.06 385 ARG A O 1
ATOM 3046 N N . ASP A 1 386 ? 9.015 3.457 -7.304 1.00 86.81 386 ASP A N 1
ATOM 3047 C CA . ASP A 1 386 ? 10.369 3.877 -7.640 1.00 86.81 386 ASP A CA 1
ATOM 3048 C C . ASP A 1 386 ? 10.926 4.918 -6.649 1.00 86.81 386 ASP A C 1
ATOM 3050 O O . ASP A 1 386 ? 10.506 6.072 -6.658 1.00 86.81 386 ASP A O 1
ATOM 3054 N N . GLN A 1 387 ? 11.910 4.563 -5.815 1.00 80.50 387 GLN A N 1
ATOM 3055 C CA . GLN A 1 387 ? 12.627 5.542 -4.975 1.00 80.50 387 GLN A CA 1
ATOM 3056 C C . GLN A 1 387 ? 13.868 6.151 -5.654 1.00 80.50 387 GLN A C 1
ATOM 3058 O O . GLN A 1 387 ? 14.505 7.029 -5.063 1.00 80.50 387 GLN A O 1
ATOM 3063 N N . ALA A 1 388 ? 14.236 5.717 -6.863 1.00 80.44 388 ALA A N 1
ATOM 3064 C CA . ALA A 1 388 ? 15.253 6.371 -7.689 1.00 80.44 388 ALA A CA 1
ATOM 3065 C C . ALA A 1 388 ? 14.703 7.632 -8.387 1.00 80.44 388 ALA A C 1
ATOM 3067 O O . ALA A 1 388 ? 15.476 8.448 -8.884 1.00 80.44 388 ALA A O 1
ATOM 3068 N N . LYS A 1 389 ? 13.382 7.858 -8.318 1.00 84.06 389 LYS A N 1
ATOM 3069 C CA . LYS A 1 389 ? 12.686 9.070 -8.784 1.00 84.06 389 LYS A CA 1
ATOM 3070 C C . LYS A 1 389 ? 12.763 9.282 -10.303 1.00 84.06 389 LYS A C 1
ATOM 3072 O O . LYS A 1 389 ? 12.713 10.420 -10.762 1.00 84.06 389 LYS A O 1
ATOM 3077 N N . THR A 1 390 ? 12.798 8.200 -11.074 1.00 86.12 390 THR A N 1
ATOM 3078 C CA . THR A 1 390 ? 12.492 8.175 -12.517 1.00 86.12 390 THR A CA 1
ATOM 3079 C C . THR A 1 390 ? 11.056 8.615 -12.828 1.00 86.12 390 THR A C 1
ATOM 3081 O O . THR A 1 390 ? 10.759 8.956 -13.970 1.00 86.12 390 THR A O 1
ATOM 3084 N N . ARG A 1 391 ? 10.181 8.644 -11.807 1.00 90.88 391 ARG A N 1
ATOM 3085 C CA . ARG A 1 391 ? 8.763 9.053 -11.894 1.00 90.88 391 ARG A CA 1
ATOM 3086 C C . ARG A 1 391 ? 7.919 8.100 -12.727 1.00 90.88 391 ARG A C 1
ATOM 3088 O O . ARG A 1 391 ? 6.962 8.509 -13.391 1.00 90.88 391 ARG A O 1
ATOM 3095 N N . ARG A 1 392 ? 8.294 6.825 -12.715 1.00 91.94 392 ARG A N 1
ATOM 3096 C CA . ARG A 1 392 ? 7.574 5.736 -13.366 1.00 91.94 392 ARG A CA 1
ATOM 3097 C C . ARG A 1 392 ? 7.419 4.574 -12.399 1.00 91.94 392 ARG A C 1
ATOM 3099 O O . ARG A 1 392 ? 8.275 4.359 -11.544 1.00 91.94 392 ARG A O 1
ATOM 3106 N N . LEU A 1 393 ? 6.330 3.828 -12.541 1.00 94.56 393 LEU A N 1
ATOM 3107 C CA . LEU A 1 393 ? 6.176 2.552 -11.848 1.00 94.56 393 LEU A CA 1
ATOM 3108 C C . LEU A 1 393 ? 7.075 1.501 -12.497 1.00 94.56 393 LEU A C 1
ATOM 3110 O O . LEU A 1 393 ? 7.320 1.544 -13.707 1.00 94.56 393 LEU A O 1
ATOM 3114 N N . TYR A 1 394 ? 7.530 0.545 -11.696 1.00 92.81 394 TYR A N 1
ATOM 3115 C CA . TYR A 1 394 ? 8.236 -0.638 -12.178 1.00 92.81 394 TYR A CA 1
ATOM 3116 C C . TYR A 1 394 ? 7.330 -1.862 -12.092 1.00 92.81 394 TYR A C 1
ATOM 3118 O O . TYR A 1 394 ? 6.447 -1.932 -11.237 1.00 92.81 394 TYR A O 1
ATOM 3126 N N . HIS A 1 395 ? 7.565 -2.828 -12.972 1.00 92.94 395 HIS A N 1
ATOM 3127 C CA . HIS A 1 395 ? 6.766 -4.038 -13.087 1.00 92.94 395 HIS A CA 1
ATOM 3128 C C . HIS A 1 395 ? 7.665 -5.275 -13.067 1.00 92.94 395 HIS A C 1
ATOM 3130 O O . HIS A 1 395 ? 8.653 -5.339 -13.797 1.00 92.94 395 HIS A O 1
ATOM 3136 N N . SER A 1 396 ? 7.348 -6.249 -12.216 1.00 92.00 396 SER A N 1
ATOM 3137 C CA . SER A 1 396 ? 8.031 -7.547 -12.155 1.00 92.00 396 SER A CA 1
ATOM 3138 C C . SER A 1 396 ? 6.999 -8.666 -12.083 1.00 92.00 396 SER A C 1
ATOM 3140 O O . SER A 1 396 ? 5.947 -8.503 -11.462 1.00 92.00 396 SER A O 1
ATOM 3142 N N . LEU A 1 397 ? 7.299 -9.785 -12.737 1.00 93.31 397 LEU A N 1
ATOM 3143 C CA . LEU A 1 397 ? 6.365 -10.881 -12.966 1.00 93.31 397 LEU A CA 1
ATOM 3144 C C . LEU A 1 397 ? 6.879 -12.183 -12.363 1.00 93.31 397 LEU A C 1
ATOM 3146 O O . LEU A 1 397 ? 8.086 -12.432 -12.355 1.00 93.31 397 LEU A O 1
ATOM 3150 N N . SER A 1 398 ? 5.962 -13.040 -11.924 1.00 92.12 398 SER A N 1
ATOM 3151 C CA . SER A 1 398 ? 6.254 -14.430 -11.574 1.00 92.12 398 SER A CA 1
ATOM 3152 C C . SER A 1 398 ? 5.260 -15.372 -12.244 1.00 92.12 398 SER A C 1
ATOM 3154 O O . SER A 1 398 ? 4.049 -15.167 -12.170 1.00 92.12 398 SER A O 1
ATOM 3156 N N . PHE A 1 399 ? 5.789 -16.427 -12.863 1.00 89.94 399 PHE A N 1
ATOM 3157 C CA . PHE A 1 399 ? 5.027 -17.454 -13.588 1.00 89.94 399 PHE A CA 1
ATOM 3158 C C . PHE A 1 399 ? 4.924 -18.776 -12.817 1.00 89.94 399 PHE A C 1
ATOM 3160 O O . PHE A 1 399 ? 4.372 -19.753 -13.313 1.00 89.94 399 PHE A O 1
ATOM 3167 N N . ASP A 1 400 ? 5.485 -18.831 -11.610 1.00 87.62 400 ASP A N 1
ATOM 3168 C CA . ASP A 1 400 ? 5.661 -20.048 -10.816 1.00 87.62 400 ASP A CA 1
ATOM 3169 C C . ASP A 1 400 ? 5.205 -19.850 -9.361 1.00 87.62 400 ASP A C 1
ATOM 3171 O O . ASP A 1 400 ? 5.788 -20.383 -8.412 1.00 87.62 400 ASP A O 1
ATOM 3175 N N . ASN A 1 401 ? 4.109 -19.102 -9.181 1.00 89.56 401 ASN A N 1
ATOM 3176 C CA . ASN A 1 401 ? 3.500 -18.832 -7.876 1.00 89.56 401 ASN A CA 1
ATOM 3177 C C . ASN A 1 401 ? 4.461 -18.122 -6.902 1.00 89.56 401 ASN A C 1
ATOM 3179 O O . ASN A 1 401 ? 4.516 -18.446 -5.709 1.00 89.56 401 ASN A O 1
ATOM 3183 N N . GLY A 1 402 ? 5.245 -17.168 -7.408 1.00 90.19 402 GLY A N 1
ATOM 3184 C CA . GLY A 1 402 ? 6.166 -16.347 -6.623 1.00 90.19 402 GLY A CA 1
ATOM 3185 C C . GLY A 1 402 ? 7.458 -17.062 -6.235 1.00 90.19 402 GLY A C 1
ATOM 3186 O O . GLY A 1 402 ? 8.100 -16.632 -5.276 1.00 90.19 402 GLY A O 1
ATOM 3187 N N . ASP A 1 403 ? 7.818 -18.166 -6.902 1.00 86.00 403 ASP A N 1
ATOM 3188 C CA . ASP A 1 403 ? 9.067 -18.883 -6.626 1.00 86.00 403 ASP A CA 1
ATOM 3189 C C . ASP A 1 403 ? 10.277 -18.162 -7.224 1.00 86.00 403 ASP A C 1
ATOM 3191 O O . ASP A 1 403 ? 11.311 -18.030 -6.556 1.00 86.00 403 ASP A O 1
ATOM 3195 N N . THR A 1 404 ? 10.120 -17.665 -8.449 1.00 83.56 404 THR A N 1
ATOM 3196 C CA . THR A 1 404 ? 11.078 -16.832 -9.170 1.00 83.56 404 THR A CA 1
ATOM 3197 C C . THR A 1 404 ? 10.387 -15.605 -9.759 1.00 83.56 404 THR A C 1
ATOM 3199 O O . THR A 1 404 ? 9.168 -15.571 -9.935 1.00 83.56 404 THR A O 1
ATOM 3202 N N . TRP A 1 405 ? 11.179 -14.567 -10.028 1.00 86.19 405 TRP A N 1
ATOM 3203 C CA . TRP A 1 405 ? 10.698 -13.275 -10.510 1.00 86.19 405 TRP A CA 1
ATOM 3204 C C . TRP A 1 405 ? 11.530 -12.794 -11.693 1.00 86.19 405 TRP A C 1
ATOM 3206 O O . TRP A 1 405 ? 12.744 -13.006 -11.735 1.00 86.19 405 TRP A O 1
ATOM 3216 N N . THR A 1 406 ? 10.895 -12.106 -12.639 1.00 81.75 406 THR A N 1
ATOM 3217 C CA . THR A 1 406 ? 11.613 -11.345 -13.663 1.00 81.75 406 THR A CA 1
ATOM 3218 C C . THR A 1 406 ? 12.332 -10.163 -13.031 1.00 81.75 406 THR A C 1
ATOM 3220 O O . THR A 1 406 ? 11.941 -9.668 -11.966 1.00 81.75 406 THR A O 1
ATOM 3223 N N . LEU A 1 407 ? 13.333 -9.635 -13.733 1.00 81.81 407 LEU A N 1
ATOM 3224 C CA . LEU A 1 407 ? 13.837 -8.316 -13.386 1.00 81.81 407 LEU A CA 1
ATOM 3225 C C . LEU A 1 407 ? 12.713 -7.273 -13.445 1.00 81.81 407 LEU A C 1
ATOM 3227 O O . LEU A 1 407 ? 11.839 -7.380 -14.313 1.00 81.81 407 LEU A O 1
ATOM 3231 N N . PRO A 1 408 ? 12.729 -6.280 -12.542 1.00 84.75 408 PRO A N 1
ATOM 3232 C CA . PRO A 1 408 ? 11.854 -5.127 -12.636 1.00 84.75 408 PRO A CA 1
ATOM 3233 C C . PRO A 1 408 ? 12.108 -4.381 -13.941 1.00 84.75 408 P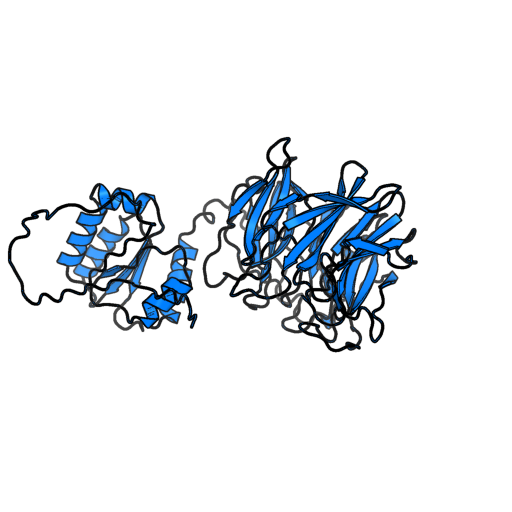RO A C 1
ATOM 3235 O O . PRO A 1 408 ? 13.249 -4.090 -14.294 1.00 84.75 408 PRO A O 1
ATOM 3238 N N . VAL A 1 409 ? 11.031 -4.030 -14.628 1.00 85.50 409 VAL A N 1
ATOM 3239 C CA . VAL A 1 409 ? 11.059 -3.247 -15.859 1.00 85.50 409 VAL A CA 1
ATOM 3240 C C . VAL A 1 409 ? 10.404 -1.911 -15.580 1.00 85.50 409 VAL A C 1
ATOM 3242 O O . VAL A 1 409 ? 9.299 -1.859 -15.040 1.00 85.50 409 VAL A O 1
ATOM 3245 N N . LYS A 1 410 ? 11.076 -0.820 -15.944 1.00 88.38 410 LYS A N 1
ATOM 3246 C CA . LYS A 1 410 ? 10.479 0.513 -15.891 1.00 88.38 410 LYS A CA 1
ATOM 3247 C C . LYS A 1 410 ? 9.332 0.593 -16.897 1.00 88.38 410 LYS A C 1
ATOM 3249 O O . LYS A 1 410 ? 9.538 0.336 -18.081 1.00 88.38 410 LYS A O 1
ATOM 3254 N N . THR A 1 411 ? 8.154 0.991 -16.434 1.00 93.50 411 THR A N 1
ATOM 3255 C CA . THR A 1 411 ? 6.958 1.076 -17.279 1.00 93.50 411 THR A CA 1
ATOM 3256 C C . THR A 1 411 ? 6.762 2.469 -17.877 1.00 93.50 411 THR A C 1
ATOM 3258 O O . THR A 1 411 ? 7.386 3.448 -17.456 1.00 93.50 411 THR A O 1
ATOM 3261 N N . ASN A 1 412 ? 5.840 2.590 -18.830 1.00 94.06 412 ASN A N 1
ATOM 3262 C CA . ASN A 1 412 ? 5.340 3.874 -19.326 1.00 94.06 412 ASN A CA 1
ATOM 3263 C C . ASN A 1 412 ? 4.346 4.575 -18.367 1.00 94.06 412 ASN A C 1
ATOM 3265 O O . ASN A 1 412 ? 3.876 5.671 -18.673 1.00 94.06 412 ASN A O 1
ATOM 3269 N N . TYR A 1 413 ? 4.039 3.998 -17.199 1.00 96.69 413 TYR A N 1
ATOM 3270 C CA . TYR A 1 413 ? 3.035 4.523 -16.271 1.00 96.69 413 TYR A CA 1
ATOM 3271 C C . TYR A 1 413 ? 3.654 5.539 -15.280 1.00 96.69 413 TYR A C 1
ATOM 3273 O O . TYR A 1 413 ? 4.565 5.171 -14.531 1.00 96.69 413 TYR A O 1
ATOM 3281 N N . PRO A 1 414 ? 3.196 6.809 -15.237 1.00 96.00 414 PRO A N 1
ATOM 3282 C CA . PRO A 1 414 ? 3.746 7.846 -14.358 1.00 96.00 414 PRO A CA 1
ATOM 3283 C C . PRO A 1 414 ? 3.375 7.658 -12.882 1.00 96.00 414 PRO A C 1
ATOM 3285 O O . PRO A 1 414 ? 2.267 7.229 -12.561 1.00 96.00 414 PRO A O 1
ATOM 3288 N N . ASP A 1 415 ? 4.286 8.036 -11.980 1.00 95.19 415 ASP A N 1
ATOM 3289 C CA . ASP A 1 415 ? 4.034 8.044 -10.534 1.00 95.19 415 ASP A CA 1
ATOM 3290 C C . ASP A 1 415 ? 4.860 9.088 -9.767 1.00 95.19 415 ASP A C 1
ATOM 3292 O O . ASP A 1 415 ? 6.031 9.345 -10.063 1.00 95.19 415 ASP A O 1
ATOM 3296 N N . ALA A 1 416 ? 4.257 9.629 -8.707 1.00 94.12 416 ALA A N 1
ATOM 3297 C CA . ALA A 1 416 ? 4.830 10.657 -7.847 1.00 94.12 416 ALA A CA 1
ATOM 3298 C C . ALA A 1 416 ? 5.763 10.130 -6.746 1.00 94.12 416 ALA A C 1
ATOM 3300 O O . ALA A 1 416 ? 6.031 10.842 -5.770 1.00 94.12 416 ALA A O 1
ATOM 3301 N N . VAL A 1 417 ? 6.276 8.904 -6.876 1.00 92.25 417 VAL A N 1
ATOM 3302 C CA . VAL A 1 417 ? 7.077 8.233 -5.842 1.00 92.25 417 VAL A CA 1
ATOM 3303 C C . VAL A 1 417 ? 6.234 8.111 -4.571 1.00 92.25 417 VAL A C 1
ATOM 3305 O O . VAL A 1 417 ? 6.616 8.561 -3.489 1.00 92.25 417 VAL A O 1
ATOM 3308 N N . SER A 1 418 ? 5.026 7.578 -4.732 1.00 92.50 418 SER A N 1
ATOM 3309 C CA . SER A 1 418 ? 4.007 7.401 -3.692 1.00 92.50 418 SER A CA 1
ATOM 3310 C C . SER A 1 418 ? 3.547 5.942 -3.675 1.00 92.50 418 SER A C 1
ATOM 3312 O O . SER A 1 418 ? 3.750 5.212 -4.644 1.00 92.50 418 SER A O 1
ATOM 3314 N N . LYS A 1 419 ? 2.964 5.480 -2.565 1.00 95.06 419 LYS A N 1
ATOM 3315 C CA . LYS A 1 419 ? 2.423 4.116 -2.492 1.00 95.06 419 LYS A CA 1
ATOM 3316 C C . LYS A 1 419 ? 1.308 3.972 -3.534 1.00 95.06 419 LYS A C 1
ATOM 3318 O O . LYS A 1 419 ? 0.348 4.745 -3.515 1.00 95.06 419 LYS A O 1
ATOM 3323 N N . ASN A 1 420 ? 1.439 2.976 -4.406 1.00 96.56 420 ASN A N 1
ATOM 3324 C CA . ASN A 1 420 ? 0.404 2.568 -5.354 1.00 96.56 420 ASN A CA 1
ATOM 3325 C C . ASN A 1 420 ? -0.408 1.396 -4.781 1.00 96.56 420 ASN A C 1
ATOM 3327 O O . ASN A 1 420 ? 0.085 0.683 -3.910 1.00 96.56 420 ASN A O 1
ATOM 3331 N N . MET A 1 421 ? -1.628 1.187 -5.270 1.00 96.50 421 MET A N 1
ATOM 3332 C CA . MET A 1 421 ? -2.491 0.070 -4.886 1.00 96.50 421 MET A CA 1
ATOM 3333 C C . MET A 1 421 ? -3.134 -0.532 -6.131 1.00 96.50 421 MET A C 1
ATOM 3335 O O . MET A 1 421 ? -3.987 0.101 -6.751 1.00 96.50 421 MET A O 1
ATOM 3339 N N . ALA A 1 422 ? -2.758 -1.760 -6.466 1.00 97.19 422 ALA A N 1
ATOM 3340 C CA . ALA A 1 422 ? -3.435 -2.565 -7.466 1.00 97.19 422 ALA A CA 1
ATOM 3341 C C . ALA A 1 422 ? -4.308 -3.644 -6.817 1.00 97.19 422 ALA A C 1
ATOM 3343 O O . ALA A 1 422 ? -4.014 -4.128 -5.723 1.00 97.19 422 ALA A O 1
ATOM 3344 N N . GLY A 1 423 ? -5.378 -4.030 -7.501 1.00 96.00 423 GLY A N 1
ATOM 3345 C CA . GLY A 1 423 ? -6.268 -5.094 -7.053 1.00 96.00 423 GLY A CA 1
ATOM 3346 C C . GLY A 1 423 ? -7.219 -5.547 -8.150 1.00 96.00 423 GLY A C 1
ATOM 3347 O O . GLY A 1 423 ? -7.178 -5.048 -9.275 1.00 96.00 423 GLY A O 1
ATOM 3348 N N . ARG A 1 424 ? -8.079 -6.508 -7.813 1.00 96.31 424 ARG A N 1
ATOM 3349 C CA . ARG A 1 424 ? -9.096 -7.057 -8.712 1.00 96.31 424 ARG A CA 1
ATOM 3350 C C . ARG A 1 424 ? -10.474 -6.909 -8.080 1.00 96.31 424 ARG A C 1
ATOM 3352 O O . ARG A 1 424 ? -10.652 -7.258 -6.917 1.00 96.31 424 ARG A O 1
ATOM 3359 N N . LEU A 1 425 ? -11.418 -6.390 -8.852 1.00 96.56 425 LEU A N 1
ATOM 3360 C CA . LEU A 1 425 ? -12.823 -6.253 -8.488 1.00 96.56 425 LEU A CA 1
ATOM 3361 C C . LEU A 1 425 ? -13.580 -7.564 -8.735 1.00 96.56 425 LEU A C 1
ATOM 3363 O O . LEU A 1 425 ? -13.191 -8.382 -9.574 1.00 96.56 425 LEU A O 1
ATOM 3367 N N . SER A 1 426 ? -14.713 -7.729 -8.059 1.00 95.75 426 SER A N 1
ATOM 3368 C CA . SER A 1 426 ? -15.617 -8.876 -8.195 1.00 95.75 426 SER A CA 1
ATOM 3369 C C . SER A 1 426 ? -16.189 -9.026 -9.608 1.00 95.75 426 SER A C 1
ATOM 3371 O O . SER A 1 426 ? -16.464 -10.140 -10.049 1.00 95.75 426 SER A O 1
ATOM 3373 N N . ASN A 1 427 ? -16.294 -7.924 -10.359 1.00 93.62 427 ASN A N 1
ATOM 3374 C CA . ASN A 1 427 ? -16.700 -7.924 -11.767 1.00 93.62 427 ASN A CA 1
ATOM 3375 C C . ASN A 1 427 ? -15.585 -8.378 -12.736 1.00 93.62 427 ASN A C 1
ATOM 3377 O O . ASN A 1 427 ? -15.777 -8.363 -13.951 1.00 93.62 427 ASN A O 1
ATOM 3381 N N . GLY A 1 428 ? -14.422 -8.772 -12.211 1.00 94.44 428 GLY A N 1
ATOM 3382 C CA . GLY A 1 428 ? -13.301 -9.325 -12.963 1.00 94.44 428 GLY A CA 1
ATOM 3383 C C . GLY A 1 428 ? -12.275 -8.300 -13.439 1.00 94.44 428 GLY A C 1
ATOM 3384 O O . GLY A 1 428 ? -11.189 -8.720 -13.838 1.00 94.44 428 GLY A O 1
ATOM 3385 N N . LEU A 1 429 ? -12.573 -6.998 -13.367 1.00 95.75 429 LEU A N 1
ATOM 3386 C CA . LEU A 1 429 ? -11.633 -5.945 -13.747 1.00 95.75 429 LEU A CA 1
ATOM 3387 C C . LEU A 1 429 ? -10.531 -5.764 -12.711 1.00 95.75 429 LEU A C 1
ATOM 3389 O O . LEU A 1 429 ? -10.742 -5.890 -11.507 1.00 95.75 429 LEU A O 1
ATOM 3393 N N . TYR A 1 430 ? -9.365 -5.376 -13.196 1.00 98.06 430 TYR A N 1
ATOM 3394 C CA . TYR A 1 430 ? -8.241 -4.945 -12.386 1.00 98.06 430 TYR A CA 1
ATOM 3395 C C . TYR A 1 430 ? -8.259 -3.427 -12.257 1.00 98.06 430 TYR A C 1
ATOM 3397 O O . TYR A 1 430 ? -8.708 -2.723 -13.164 1.00 98.06 430 TYR A O 1
ATOM 3405 N N . TYR A 1 431 ? -7.747 -2.913 -11.147 1.00 98.31 431 TYR A N 1
ATOM 3406 C CA . TYR A 1 431 ? -7.563 -1.483 -10.940 1.00 98.31 431 TYR A CA 1
ATOM 3407 C C . TYR A 1 431 ? -6.157 -1.174 -10.444 1.00 98.31 431 TYR A C 1
ATOM 3409 O O . TYR A 1 431 ? -5.519 -2.012 -9.812 1.00 98.31 431 TYR A O 1
ATOM 3417 N N . LEU A 1 432 ? -5.702 0.046 -10.718 1.00 98.56 432 LEU A N 1
ATOM 3418 C CA . LEU A 1 432 ? -4.463 0.617 -10.206 1.00 98.56 432 LEU A CA 1
ATOM 3419 C C . LEU A 1 432 ? -4.746 2.037 -9.715 1.00 98.56 432 LEU A C 1
ATOM 3421 O O . LEU A 1 432 ? -5.131 2.900 -10.502 1.00 98.56 432 LEU A O 1
ATOM 3425 N N . ILE A 1 433 ? -4.567 2.261 -8.415 1.00 98.62 433 ILE A N 1
ATOM 3426 C CA . ILE A 1 433 ? -4.686 3.560 -7.754 1.00 98.62 433 ILE A CA 1
ATOM 3427 C C . ILE A 1 433 ? -3.287 4.097 -7.478 1.00 98.62 433 ILE A C 1
ATOM 3429 O O . ILE A 1 433 ? -2.472 3.420 -6.845 1.00 98.62 433 ILE A O 1
ATOM 3433 N N . ASN A 1 434 ? -3.008 5.324 -7.908 1.00 97.94 434 ASN A N 1
ATOM 3434 C CA . ASN A 1 434 ? -1.737 5.988 -7.636 1.00 97.94 434 ASN A CA 1
ATOM 3435 C C . ASN A 1 434 ? -1.844 7.518 -7.757 1.00 97.94 434 ASN A C 1
ATOM 3437 O O . ASN A 1 434 ? -2.922 8.071 -7.980 1.00 97.94 434 ASN A O 1
ATOM 3441 N N . ASN A 1 435 ? -0.710 8.204 -7.598 1.00 97.88 435 ASN A N 1
ATOM 3442 C CA . ASN A 1 435 ? -0.571 9.628 -7.886 1.00 97.88 435 ASN A CA 1
ATOM 3443 C C . ASN A 1 435 ? 0.207 9.782 -9.206 1.00 97.88 435 ASN A C 1
ATOM 3445 O O . ASN A 1 435 ? 1.439 9.789 -9.166 1.00 97.88 435 ASN A O 1
ATOM 3449 N N . PRO A 1 436 ? -0.455 9.884 -10.373 1.00 96.38 436 PRO A N 1
ATOM 3450 C CA . PRO A 1 436 ? 0.202 9.815 -11.683 1.00 96.38 436 PRO A CA 1
ATOM 3451 C C . PRO A 1 436 ? 0.888 11.128 -12.102 1.00 96.38 436 PRO A C 1
ATOM 3453 O O . PRO A 1 436 ? 0.754 11.576 -13.235 1.00 96.38 436 PRO A O 1
ATOM 3456 N N . MET A 1 437 ? 1.624 11.756 -11.186 1.00 91.69 437 MET A N 1
ATOM 3457 C CA . MET A 1 437 ? 2.261 13.062 -11.361 1.00 91.69 437 MET A CA 1
ATOM 3458 C C . MET A 1 437 ? 3.786 12.942 -11.340 1.00 91.69 437 MET A C 1
ATOM 3460 O O . MET A 1 437 ? 4.340 12.122 -10.613 1.00 91.69 437 MET A O 1
ATOM 3464 N N . GLU A 1 438 ? 4.496 13.806 -12.069 1.00 86.19 438 GLU A N 1
ATOM 3465 C CA . GLU A 1 438 ? 5.960 13.894 -11.938 1.00 86.19 438 GLU A CA 1
ATOM 3466 C C . GLU A 1 438 ? 6.378 14.504 -10.591 1.00 86.19 438 GLU A C 1
ATOM 3468 O O . GLU A 1 438 ? 7.379 14.103 -9.988 1.00 86.19 438 GLU A O 1
ATOM 3473 N N . THR A 1 439 ? 5.594 15.465 -10.096 1.00 85.81 439 THR A N 1
ATOM 3474 C CA . THR A 1 439 ? 5.775 16.135 -8.806 1.00 85.81 439 THR A CA 1
ATOM 3475 C C . THR A 1 439 ? 4.420 16.388 -8.139 1.00 85.81 439 THR A C 1
ATOM 3477 O O . THR A 1 439 ? 3.410 16.571 -8.812 1.00 85.81 439 THR A O 1
ATOM 3480 N N . GLY A 1 440 ? 4.392 16.391 -6.803 1.00 92.00 440 GLY A N 1
ATOM 3481 C CA . GLY A 1 440 ? 3.146 16.508 -6.034 1.00 92.00 440 GLY A CA 1
ATOM 3482 C C . GLY A 1 440 ? 2.359 15.195 -5.952 1.00 92.00 440 GLY A C 1
ATOM 3483 O O . GLY A 1 440 ? 2.651 14.235 -6.656 1.00 92.00 440 GLY A O 1
ATOM 3484 N N . ARG A 1 441 ? 1.387 15.123 -5.039 1.00 96.19 441 ARG A N 1
ATOM 3485 C CA . ARG A 1 441 ? 0.547 13.927 -4.812 1.00 96.19 441 ARG A CA 1
ATOM 3486 C C . ARG A 1 441 ? -0.943 14.279 -4.884 1.00 96.19 441 ARG A C 1
ATOM 3488 O O . ARG A 1 441 ? -1.749 13.790 -4.101 1.00 96.19 441 ARG A O 1
ATOM 3495 N N . ASP A 1 442 ? -1.281 15.171 -5.803 1.00 97.50 442 ASP A N 1
ATOM 3496 C CA . ASP A 1 442 ? -2.641 15.581 -6.143 1.00 97.50 442 ASP A CA 1
ATOM 3497 C C . ASP A 1 442 ? -2.705 15.675 -7.677 1.00 97.50 442 ASP A C 1
ATOM 3499 O O . ASP A 1 442 ? -1.908 16.423 -8.254 1.00 97.50 442 ASP A O 1
ATOM 3503 N N . PRO A 1 443 ? -3.547 14.877 -8.358 1.00 98.12 443 PRO A N 1
ATOM 3504 C CA . PRO A 1 443 ? -4.632 14.038 -7.829 1.00 98.12 443 PRO A CA 1
ATOM 3505 C C . PRO A 1 443 ? -4.209 12.672 -7.262 1.00 98.12 443 PRO A C 1
ATOM 3507 O O . PRO A 1 443 ? -3.085 12.196 -7.450 1.00 98.12 443 PRO A O 1
ATOM 3510 N N . LEU A 1 444 ? -5.160 12.026 -6.578 1.00 98.69 444 LEU A N 1
ATOM 3511 C CA . LEU A 1 444 ? -5.212 10.570 -6.419 1.00 98.69 444 LEU A CA 1
ATOM 3512 C C . LEU A 1 444 ? -6.132 10.023 -7.513 1.00 98.69 444 LEU A C 1
ATOM 3514 O O . LEU A 1 444 ? -7.314 10.378 -7.565 1.00 98.69 444 LEU A O 1
ATOM 3518 N N . SER A 1 445 ? -5.605 9.158 -8.370 1.00 98.50 445 SER A N 1
ATOM 3519 C CA . SER A 1 445 ? -6.293 8.679 -9.571 1.00 98.50 445 SER A CA 1
ATOM 3520 C C . SER A 1 445 ? -6.401 7.159 -9.583 1.00 98.50 445 SER A C 1
ATOM 3522 O O . SER A 1 445 ? -5.678 6.469 -8.866 1.00 98.50 445 SER A O 1
ATOM 3524 N N . ILE A 1 446 ? -7.304 6.648 -10.413 1.00 98.56 446 ILE A N 1
ATOM 3525 C CA . ILE A 1 446 ? -7.517 5.228 -10.679 1.00 98.56 446 ILE A CA 1
ATOM 3526 C C . ILE A 1 446 ? -7.515 4.977 -12.188 1.00 98.56 446 ILE A C 1
ATOM 3528 O O . ILE A 1 446 ? -8.103 5.749 -12.942 1.00 98.56 446 ILE A O 1
ATOM 3532 N N . SER A 1 447 ? -6.899 3.880 -12.612 1.00 98.12 447 SER A N 1
ATOM 3533 C CA . SER A 1 447 ? -7.042 3.312 -13.958 1.00 98.12 447 SER A CA 1
ATOM 3534 C C . SER A 1 447 ? -7.551 1.878 -13.851 1.00 98.12 447 SER A C 1
ATOM 3536 O O . SER A 1 447 ? -7.302 1.209 -12.845 1.00 98.12 447 SER A O 1
ATOM 3538 N N . VAL A 1 448 ? -8.244 1.388 -14.880 1.00 97.62 448 VAL A N 1
ATOM 3539 C CA . VAL A 1 448 ? -8.821 0.034 -14.905 1.00 97.62 448 VAL A CA 1
ATOM 3540 C C . VAL A 1 448 ? -8.263 -0.800 -16.052 1.00 97.62 448 VAL A C 1
ATOM 3542 O O . VAL A 1 448 ? -7.852 -0.275 -17.085 1.00 97.62 448 VAL A O 1
ATOM 3545 N N . SER A 1 449 ? -8.261 -2.116 -15.880 1.00 96.94 449 SER A N 1
ATOM 3546 C CA . SER A 1 449 ? -7.782 -3.075 -16.869 1.00 96.94 449 SER A CA 1
ATOM 3547 C C . SER A 1 449 ? -8.698 -4.297 -16.937 1.00 96.94 449 SER A C 1
ATOM 3549 O O . SER A 1 449 ? -9.268 -4.721 -15.932 1.00 96.94 449 SER A O 1
ATOM 3551 N N . ARG A 1 450 ? -8.854 -4.868 -18.137 1.00 94.81 450 ARG A N 1
ATOM 3552 C CA . ARG A 1 450 ? -9.600 -6.121 -18.346 1.00 94.81 450 ARG A CA 1
ATOM 3553 C C . ARG A 1 450 ? -8.730 -7.360 -18.160 1.00 94.81 450 ARG A C 1
ATOM 3555 O O . ARG A 1 450 ? -9.257 -8.404 -17.798 1.00 94.81 450 ARG A O 1
ATOM 3562 N N . ASP A 1 451 ? -7.437 -7.242 -18.440 1.00 93.44 451 ASP A N 1
ATOM 3563 C CA . ASP A 1 451 ? -6.488 -8.356 -18.456 1.00 93.44 451 ASP A CA 1
ATOM 3564 C C . ASP A 1 451 ? -5.508 -8.329 -17.278 1.00 93.44 451 ASP A C 1
ATOM 3566 O O . ASP A 1 451 ? -4.890 -9.347 -16.990 1.00 93.44 451 ASP A O 1
ATOM 3570 N N . GLY A 1 452 ? -5.382 -7.194 -16.587 1.00 95.44 452 GLY A N 1
ATOM 3571 C CA . GLY A 1 452 ? -4.374 -7.000 -15.546 1.00 95.44 452 GLY A CA 1
ATOM 3572 C C . GLY A 1 452 ? -2.984 -6.690 -16.106 1.00 95.44 452 GLY A C 1
ATOM 3573 O O . GLY A 1 452 ? -2.035 -6.610 -15.346 1.00 95.44 452 GLY A O 1
ATOM 3574 N N . TRP A 1 453 ? -2.842 -6.484 -17.415 1.00 95.19 453 TRP A N 1
ATOM 3575 C CA . TRP A 1 453 ? -1.567 -6.162 -18.059 1.00 95.19 453 TRP A CA 1
ATOM 3576 C C . TRP A 1 453 ? -1.490 -4.694 -18.454 1.00 95.19 453 TRP A C 1
ATOM 3578 O O . TRP A 1 453 ? -0.493 -4.032 -18.178 1.00 95.19 453 TRP A O 1
ATOM 3588 N N . THR A 1 454 ? -2.555 -4.173 -19.067 1.00 95.75 454 THR A N 1
ATOM 3589 C CA . THR A 1 454 ? -2.595 -2.785 -19.547 1.00 95.75 454 THR A CA 1
ATOM 3590 C C . THR A 1 454 ? -3.757 -2.021 -18.921 1.00 95.75 454 THR A C 1
ATOM 3592 O O . THR A 1 454 ? -4.920 -2.418 -19.024 1.00 95.75 454 THR A O 1
ATOM 3595 N N . PHE A 1 455 ? -3.455 -0.912 -18.251 1.00 97.50 455 PHE A N 1
ATOM 3596 C CA . PHE A 1 455 ? -4.424 -0.071 -17.551 1.00 97.50 455 PHE A CA 1
ATOM 3597 C C . PHE A 1 455 ? -4.802 1.141 -18.400 1.00 97.50 455 PHE A C 1
ATOM 3599 O O . PHE A 1 455 ? -3.945 1.806 -18.977 1.00 97.50 455 PHE A O 1
ATOM 3606 N N . GLY A 1 456 ? -6.093 1.445 -18.483 1.00 96.31 456 GLY A N 1
ATOM 3607 C CA . GLY A 1 456 ? -6.632 2.571 -19.240 1.00 96.31 456 GLY A CA 1
ATOM 3608 C C . GLY A 1 456 ? -7.815 3.228 -18.537 1.00 96.31 456 GLY A C 1
ATOM 3609 O O . GLY A 1 456 ? -8.101 2.944 -17.374 1.00 96.31 456 GLY A O 1
ATOM 3610 N N . SER A 1 457 ? -8.490 4.118 -19.267 1.00 95.31 457 SER A N 1
ATOM 3611 C CA . SER A 1 457 ? -9.645 4.895 -18.790 1.00 95.31 457 SER A CA 1
ATOM 3612 C C . SER A 1 457 ? -9.398 5.585 -17.436 1.00 95.31 457 SER A C 1
ATOM 3614 O O . SER A 1 457 ? -10.165 5.370 -16.495 1.00 95.31 457 SER A O 1
ATOM 3616 N N . PRO A 1 458 ? -8.311 6.372 -17.306 1.00 97.00 458 PRO A N 1
ATOM 3617 C CA . PRO A 1 458 ? -7.943 6.974 -16.034 1.00 97.00 458 PRO A CA 1
ATOM 3618 C C . PRO A 1 458 ? -8.984 7.996 -15.565 1.00 97.00 458 PRO A C 1
ATOM 3620 O O . PRO A 1 458 ? -9.515 8.781 -16.353 1.00 97.00 458 PRO A O 1
ATOM 3623 N N . LYS A 1 459 ? -9.245 8.011 -14.258 1.00 97.88 459 LYS A N 1
ATOM 3624 C CA . LYS A 1 459 ? -10.154 8.947 -13.585 1.00 97.88 459 LYS A CA 1
ATOM 3625 C C . LYS A 1 459 ? -9.554 9.423 -12.272 1.00 97.88 459 LYS A C 1
ATOM 3627 O O . LYS A 1 459 ? -8.744 8.728 -11.661 1.00 97.88 459 LYS A O 1
ATOM 3632 N N . ASN A 1 460 ? -9.987 10.583 -11.797 1.00 98.44 460 ASN A N 1
ATOM 3633 C CA . ASN A 1 460 ? -9.628 11.064 -10.470 1.00 98.44 460 ASN A CA 1
ATOM 3634 C C . ASN A 1 460 ? -10.572 10.484 -9.418 1.00 98.44 460 ASN A C 1
ATOM 3636 O O . ASN A 1 460 ? -11.790 10.514 -9.574 1.00 98.44 460 ASN A O 1
ATOM 3640 N N . LEU A 1 461 ? -9.996 9.978 -8.329 1.00 98.62 461 LEU A N 1
ATOM 3641 C CA . LEU A 1 461 ? -10.722 9.645 -7.104 1.00 98.62 461 LEU A CA 1
ATOM 3642 C C . LEU A 1 461 ? -10.823 10.874 -6.200 1.00 98.62 461 LEU A C 1
ATOM 3644 O O . LEU A 1 461 ? -11.864 11.125 -5.597 1.00 98.62 461 LEU A O 1
ATOM 3648 N N . ARG A 1 462 ? -9.734 11.646 -6.115 1.00 98.31 462 ARG A N 1
ATOM 3649 C CA . ARG A 1 462 ? -9.639 12.901 -5.365 1.00 98.31 462 ARG A CA 1
ATOM 3650 C C . ARG A 1 462 ? -8.752 13.889 -6.112 1.00 98.31 462 ARG A C 1
ATOM 3652 O O . ARG A 1 462 ? -7.715 13.501 -6.644 1.00 98.31 462 ARG A O 1
ATOM 3659 N N . VAL A 1 463 ? -9.163 15.153 -6.120 1.00 97.75 463 VAL A N 1
ATOM 3660 C CA . VAL A 1 463 ? -8.430 16.277 -6.712 1.00 97.75 463 VAL A CA 1
ATOM 3661 C C . VAL A 1 463 ? -8.637 17.526 -5.854 1.00 97.75 463 VAL A C 1
ATOM 3663 O O . VAL A 1 463 ? -9.693 17.660 -5.231 1.00 97.75 463 VAL A O 1
ATOM 3666 N N . GLY A 1 464 ? -7.656 18.426 -5.801 1.00 96.81 464 GLY A N 1
ATOM 3667 C CA . GLY A 1 464 ? -7.773 19.695 -5.079 1.00 96.81 464 GLY A CA 1
ATOM 3668 C C . GLY A 1 464 ? -7.586 19.523 -3.575 1.00 96.81 464 GLY A C 1
ATOM 3669 O O . GLY A 1 464 ? -8.447 19.903 -2.780 1.00 96.81 464 GLY A O 1
ATOM 3670 N N . SER A 1 465 ? -6.469 18.918 -3.176 1.00 97.19 465 SER A N 1
ATOM 3671 C CA . SER A 1 465 ? -6.118 18.749 -1.768 1.00 97.19 465 SER A CA 1
ATOM 3672 C C . SER A 1 465 ? -5.999 20.104 -1.065 1.00 97.19 465 SER A C 1
ATOM 3674 O O . SER A 1 465 ? -5.395 21.031 -1.617 1.00 97.19 465 SER A O 1
ATOM 3676 N N . PRO A 1 466 ? -6.493 20.231 0.182 1.00 96.81 466 PRO A N 1
ATOM 3677 C CA . PRO A 1 466 ? -6.265 21.434 0.971 1.00 96.81 466 PRO A CA 1
ATOM 3678 C C . PRO A 1 466 ? -4.771 21.625 1.252 1.00 96.81 466 PRO A C 1
ATOM 3680 O O . PRO A 1 466 ? -3.989 20.669 1.194 1.00 96.81 466 PRO A O 1
ATOM 3683 N N . ALA A 1 467 ? -4.397 22.853 1.613 1.00 97.06 467 ALA A N 1
ATOM 3684 C CA . ALA A 1 467 ? -3.071 23.145 2.143 1.00 97.06 467 ALA A CA 1
ATOM 3685 C C . ALA A 1 467 ? -2.838 22.397 3.467 1.00 97.06 467 ALA A C 1
ATOM 3687 O O . ALA A 1 467 ? -3.763 22.192 4.265 1.00 97.06 467 ALA A O 1
ATOM 3688 N N . ARG A 1 468 ? -1.592 21.992 3.703 1.00 96.81 468 ARG A N 1
ATOM 3689 C CA . ARG A 1 468 ? -1.134 21.393 4.959 1.00 96.81 468 ARG A CA 1
ATOM 3690 C C . ARG A 1 468 ? -1.290 22.399 6.097 1.00 96.81 468 ARG A C 1
ATOM 3692 O O . ARG A 1 468 ? -0.893 23.555 5.962 1.00 96.81 468 ARG A O 1
ATOM 3699 N N . ARG A 1 469 ? -1.833 21.955 7.233 1.00 97.38 469 ARG A N 1
ATOM 3700 C CA . ARG A 1 469 ? -2.110 22.831 8.386 1.00 97.38 469 ARG A CA 1
ATOM 3701 C C . ARG A 1 469 ? -0.954 22.897 9.373 1.00 97.38 469 ARG A C 1
ATOM 3703 O O . ARG A 1 469 ? -0.702 23.947 9.954 1.00 97.38 469 ARG A O 1
ATOM 3710 N N . TYR A 1 470 ? -0.249 21.789 9.554 1.00 96.75 470 TYR A N 1
ATOM 3711 C CA . TYR A 1 470 ? 0.767 21.609 10.578 1.00 96.75 470 TYR A CA 1
ATOM 3712 C C . TYR A 1 470 ? 2.114 21.236 9.942 1.00 96.75 470 TYR A C 1
ATOM 3714 O O . TYR A 1 470 ? 2.195 20.275 9.164 1.00 96.75 470 TYR A O 1
ATOM 3722 N N . PRO A 1 471 ? 3.200 21.961 10.261 1.00 94.31 471 PRO A N 1
ATOM 3723 C CA . PRO A 1 471 ? 4.532 21.597 9.796 1.00 94.31 471 PRO A CA 1
ATOM 3724 C C . PRO A 1 471 ? 4.959 20.232 10.357 1.00 94.31 471 PRO A C 1
ATOM 3726 O O . PRO A 1 471 ? 4.393 19.739 11.327 1.00 94.31 471 PRO A O 1
ATOM 3729 N N . GLY A 1 472 ? 5.951 19.615 9.719 1.00 91.25 472 GLY A N 1
ATOM 3730 C CA . GLY A 1 472 ? 6.540 18.349 10.155 1.00 91.25 472 GLY A CA 1
ATOM 3731 C C . GLY A 1 472 ? 7.416 17.730 9.068 1.00 91.25 472 GLY A C 1
ATOM 3732 O O . GLY A 1 472 ? 7.232 17.995 7.871 1.00 91.25 472 GLY A O 1
ATOM 3733 N N . GLY A 1 473 ? 8.385 16.928 9.490 1.00 89.56 473 GLY A N 1
ATOM 3734 C CA . GLY A 1 473 ? 9.320 16.200 8.645 1.00 89.56 473 GLY A CA 1
ATOM 3735 C C . GLY A 1 473 ? 8.605 15.258 7.682 1.00 89.56 473 GLY A C 1
ATOM 3736 O O . GLY A 1 473 ? 7.643 14.585 8.047 1.00 89.56 473 GLY A O 1
ATOM 3737 N N . ALA A 1 474 ? 9.062 15.260 6.426 1.00 88.12 474 ALA A N 1
ATOM 3738 C CA . ALA A 1 474 ? 8.582 14.405 5.335 1.00 88.12 474 ALA A CA 1
ATOM 3739 C C . ALA A 1 474 ? 7.052 14.431 5.067 1.00 88.12 474 ALA A C 1
ATOM 3741 O O . ALA A 1 474 ? 6.519 13.612 4.310 1.00 88.12 474 ALA A O 1
ATOM 3742 N N . LYS A 1 475 ? 6.344 15.446 5.585 1.00 92.50 475 LYS A N 1
ATOM 3743 C CA . LYS A 1 475 ? 4.955 15.767 5.229 1.00 92.50 475 LYS A CA 1
ATOM 3744 C C . LYS A 1 475 ? 4.891 16.547 3.922 1.00 92.50 475 LYS A C 1
ATOM 3746 O O . LYS A 1 475 ? 5.624 17.517 3.736 1.00 92.50 475 LYS A O 1
ATOM 3751 N N . ASN A 1 476 ? 3.962 16.157 3.055 1.00 88.12 476 ASN A N 1
ATOM 3752 C CA . ASN A 1 476 ? 3.713 16.842 1.791 1.00 88.12 476 ASN A CA 1
ATOM 3753 C C . ASN A 1 476 ? 2.635 17.911 1.968 1.00 88.12 476 ASN A C 1
ATOM 3755 O O . ASN A 1 476 ? 1.724 17.752 2.780 1.00 88.12 476 ASN A O 1
ATOM 3759 N N . ASP A 1 477 ? 2.750 18.977 1.188 1.00 91.94 477 ASP A N 1
ATOM 3760 C CA . ASP A 1 477 ? 1.682 19.951 1.009 1.00 91.94 477 ASP A C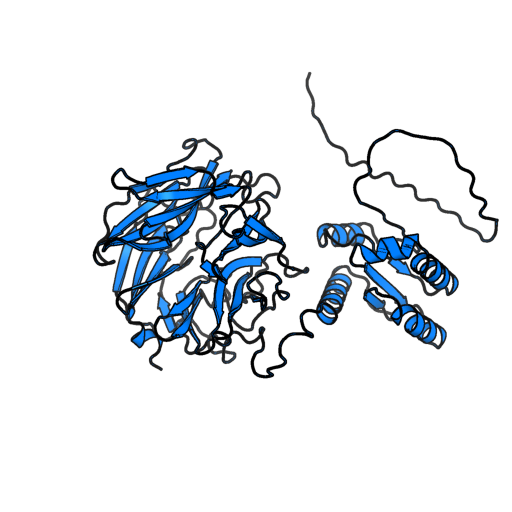A 1
ATOM 3761 C C . ASP A 1 477 ? 0.813 19.544 -0.189 1.00 91.94 477 ASP A C 1
ATOM 3763 O O . ASP A 1 477 ? 1.321 18.888 -1.103 1.00 91.94 477 ASP A O 1
ATOM 3767 N N . HIS A 1 478 ? -0.475 19.892 -0.164 1.00 95.62 478 HIS A N 1
ATOM 3768 C CA . HIS A 1 478 ? -1.455 19.566 -1.208 1.00 95.62 478 HIS A CA 1
ATOM 3769 C C . HIS A 1 478 ? -1.356 18.114 -1.722 1.00 95.62 478 HIS A C 1
ATOM 3771 O O . HIS A 1 478 ? -0.952 17.852 -2.856 1.00 95.62 478 HIS A O 1
ATOM 3777 N N . SER A 1 479 ? -1.685 17.138 -0.872 1.00 97.38 479 SER A N 1
ATOM 3778 C CA . SER A 1 479 ? -1.506 15.721 -1.194 1.00 97.38 479 SER A CA 1
ATOM 3779 C C . SER A 1 479 ? -2.603 14.794 -0.677 1.00 97.38 479 SER A C 1
ATOM 3781 O O . SER A 1 479 ? -2.959 14.831 0.497 1.00 97.38 479 SER A O 1
ATOM 3783 N N . PHE A 1 480 ? -3.007 13.854 -1.532 1.00 98.25 480 PHE A N 1
ATOM 3784 C CA . PHE A 1 480 ? -3.742 12.635 -1.196 1.00 98.25 480 PHE A CA 1
ATOM 3785 C C . PHE A 1 480 ? -2.823 11.440 -1.443 1.00 98.25 480 PHE A C 1
ATOM 3787 O O . PHE A 1 480 ? -2.332 11.260 -2.555 1.00 98.25 480 PHE A O 1
ATOM 3794 N N . GLN A 1 481 ? -2.529 10.627 -0.432 1.00 96.00 481 GLN A N 1
ATOM 3795 C CA . GLN A 1 481 ? -1.468 9.627 -0.572 1.00 96.00 481 GLN A CA 1
ATOM 3796 C C . GLN A 1 481 ? -1.683 8.383 0.281 1.00 96.00 481 GLN A C 1
ATOM 3798 O O . GLN A 1 481 ? -2.459 8.386 1.233 1.00 96.00 481 GLN A O 1
ATOM 3803 N N . TYR A 1 482 ? -0.920 7.336 -0.042 1.00 96.88 482 TYR A N 1
ATOM 3804 C CA . TYR A 1 482 ? -0.863 6.097 0.736 1.00 96.88 482 TYR A CA 1
ATOM 3805 C C . TYR A 1 482 ? -2.212 5.397 0.838 1.00 96.88 482 TYR A C 1
ATOM 3807 O O . TYR A 1 482 ? -2.644 4.983 1.913 1.00 96.88 482 TYR A O 1
ATOM 3815 N N . SER A 1 483 ? -2.859 5.264 -0.319 1.00 97.50 483 SER A N 1
ATOM 3816 C CA . SER A 1 483 ? -4.162 4.633 -0.385 1.00 97.50 483 SER A CA 1
ATOM 3817 C C . SER A 1 483 ? -4.112 3.133 -0.068 1.00 97.50 483 SER A C 1
ATOM 3819 O O . SER A 1 483 ? -3.114 2.441 -0.297 1.00 97.50 483 SER A O 1
ATOM 3821 N N . HIS A 1 484 ? -5.224 2.640 0.460 1.00 98.44 484 HIS A N 1
ATOM 3822 C CA . HIS A 1 484 ? -5.585 1.230 0.524 1.00 98.44 484 HIS A CA 1
ATOM 3823 C C . HIS A 1 484 ? -7.065 1.113 0.157 1.00 98.44 484 HIS A C 1
ATOM 3825 O O . HIS A 1 484 ? -7.832 2.048 0.394 1.00 98.44 484 HIS A O 1
ATOM 3831 N N . ALA A 1 485 ? -7.479 -0.011 -0.421 1.00 98.19 485 ALA A N 1
ATOM 3832 C CA . ALA A 1 485 ? -8.856 -0.173 -0.862 1.00 98.19 485 ALA A CA 1
ATOM 3833 C C . ALA A 1 485 ? -9.398 -1.576 -0.602 1.00 98.19 485 ALA A C 1
ATOM 3835 O O . ALA A 1 485 ? -8.647 -2.548 -0.652 1.00 98.19 485 ALA A O 1
ATOM 3836 N N . ILE A 1 486 ? -10.705 -1.657 -0.357 1.00 98.06 486 ILE A N 1
ATOM 3837 C CA . ILE A 1 486 ? -11.474 -2.904 -0.359 1.00 98.06 486 ILE A CA 1
ATOM 3838 C C . ILE A 1 486 ? -12.733 -2.722 -1.197 1.00 98.06 486 ILE A C 1
ATOM 3840 O O . ILE A 1 486 ? -13.306 -1.632 -1.242 1.00 98.06 486 ILE A O 1
ATOM 3844 N N . GLU A 1 487 ? -13.193 -3.795 -1.822 1.00 97.94 487 GLU A N 1
ATOM 3845 C CA . GLU A 1 487 ? -14.545 -3.841 -2.358 1.00 97.94 487 GLU A CA 1
ATOM 3846 C C . GLU A 1 487 ? -15.509 -4.339 -1.278 1.00 97.94 487 GLU A C 1
ATOM 3848 O O . GLU A 1 487 ? -15.245 -5.343 -0.613 1.00 97.94 487 GLU A O 1
ATOM 3853 N N . HIS A 1 488 ? -16.624 -3.637 -1.095 1.00 97.88 488 HIS A N 1
ATOM 3854 C CA . HIS A 1 488 ? -17.707 -4.063 -0.218 1.00 97.88 488 HIS A CA 1
ATOM 3855 C C . HIS A 1 488 ? -19.038 -3.472 -0.691 1.00 97.88 488 HIS A C 1
ATOM 3857 O O . HIS A 1 488 ? -19.107 -2.278 -0.990 1.00 97.88 488 HIS A O 1
ATOM 3863 N N . ASP A 1 489 ? -20.078 -4.307 -0.761 1.00 96.12 489 ASP A N 1
ATOM 3864 C CA . ASP A 1 489 ? -21.444 -3.938 -1.160 1.00 96.12 489 ASP A CA 1
ATOM 3865 C C . ASP A 1 489 ? -21.518 -3.128 -2.469 1.00 96.12 489 ASP A C 1
ATOM 3867 O O . ASP A 1 489 ? -22.134 -2.065 -2.546 1.00 96.12 489 ASP A O 1
ATOM 3871 N N . GLY A 1 490 ? -20.846 -3.623 -3.517 1.00 96.56 490 GLY A N 1
ATOM 3872 C CA . GLY A 1 490 ? -20.847 -3.008 -4.853 1.00 96.56 490 GLY A CA 1
ATOM 3873 C C . GLY A 1 490 ? -20.070 -1.690 -4.950 1.00 96.56 490 GLY A C 1
ATOM 3874 O O . GLY A 1 490 ? -20.125 -1.009 -5.977 1.00 96.56 490 GLY A O 1
ATOM 3875 N N . LYS A 1 491 ? -19.331 -1.320 -3.899 1.00 98.19 491 LYS A N 1
ATOM 3876 C CA . LYS A 1 491 ? -18.513 -0.108 -3.848 1.00 98.19 491 LYS A CA 1
ATOM 3877 C C . LYS A 1 491 ? -17.047 -0.435 -3.608 1.00 98.19 491 LYS A C 1
ATOM 3879 O O . LYS A 1 491 ? -16.713 -1.337 -2.841 1.00 98.19 491 LYS A O 1
ATOM 3884 N N . LEU A 1 492 ? -16.172 0.358 -4.214 1.00 98.56 492 LEU A N 1
ATOM 3885 C CA . LEU A 1 492 ? -14.764 0.425 -3.852 1.00 98.56 492 LEU A CA 1
ATOM 3886 C C . LEU A 1 492 ? -14.594 1.480 -2.755 1.00 98.56 492 LEU A C 1
ATOM 3888 O O . LEU A 1 492 ? -14.855 2.665 -2.973 1.00 98.56 492 LEU A O 1
ATOM 3892 N N . TRP A 1 493 ? -14.159 1.047 -1.578 1.00 98.69 493 TRP A N 1
ATOM 3893 C CA . TRP A 1 493 ? -13.874 1.901 -0.430 1.00 98.69 493 TRP A CA 1
ATOM 3894 C C . TRP A 1 493 ? -12.382 2.177 -0.377 1.00 98.69 493 TRP A C 1
ATOM 3896 O O . TRP A 1 493 ? -11.597 1.255 -0.167 1.00 98.69 493 TRP A O 1
ATOM 3906 N N . VAL A 1 494 ? -11.989 3.434 -0.563 1.00 98.81 494 VAL A N 1
ATOM 3907 C CA . VAL A 1 494 ? -10.585 3.853 -0.626 1.00 98.81 494 VAL A CA 1
ATOM 3908 C C . VAL A 1 494 ? -10.270 4.721 0.583 1.00 98.81 494 VAL A C 1
ATOM 3910 O O . VAL A 1 494 ? -10.813 5.816 0.713 1.00 98.81 494 VAL A O 1
ATOM 3913 N N . ILE A 1 495 ? -9.384 4.239 1.453 1.00 98.88 495 ILE A N 1
ATOM 3914 C CA . ILE A 1 495 ? -8.820 5.007 2.568 1.00 98.88 495 ILE A CA 1
ATOM 3915 C C . ILE A 1 495 ? -7.487 5.618 2.145 1.00 98.88 495 ILE A C 1
ATOM 3917 O O . ILE A 1 495 ? -6.715 4.961 1.450 1.00 98.88 495 ILE A O 1
ATOM 3921 N N . TYR A 1 496 ? -7.203 6.853 2.544 1.00 98.81 496 TYR A N 1
ATOM 3922 C CA . TYR A 1 496 ? -5.947 7.546 2.238 1.00 98.81 496 TYR A CA 1
ATOM 3923 C C . TYR A 1 496 ? -5.660 8.640 3.271 1.00 98.81 496 TYR A C 1
ATOM 3925 O O . TYR A 1 496 ? -6.533 9.044 4.041 1.00 98.81 496 TYR A O 1
ATOM 3933 N N . ALA A 1 497 ? -4.424 9.138 3.256 1.00 98.56 497 ALA A N 1
ATOM 3934 C CA . ALA A 1 497 ? -4.015 10.276 4.063 1.00 98.56 497 ALA A CA 1
ATOM 3935 C C . ALA A 1 497 ? -4.006 11.571 3.242 1.00 98.56 497 ALA A C 1
ATOM 3937 O O . ALA A 1 497 ? -3.401 11.627 2.164 1.00 98.56 497 ALA A O 1
ATOM 3938 N N . THR A 1 498 ? -4.589 12.630 3.795 1.00 98.56 498 THR A N 1
ATOM 3939 C CA . THR A 1 498 ? -4.499 13.996 3.268 1.00 98.56 498 THR A CA 1
ATOM 3940 C C . THR A 1 498 ? -3.382 14.732 4.006 1.00 98.56 498 THR A C 1
ATOM 3942 O O . THR A 1 498 ? -3.406 14.830 5.233 1.00 98.56 498 THR A O 1
ATOM 3945 N N . ASN A 1 499 ? -2.353 15.191 3.285 1.00 97.81 499 ASN A N 1
ATOM 3946 C CA . ASN A 1 499 ? -1.172 15.906 3.817 1.00 97.81 499 ASN A CA 1
ATOM 3947 C C . ASN A 1 499 ? -0.358 15.179 4.904 1.00 97.81 499 ASN A C 1
ATOM 3949 O O . ASN A 1 499 ? 0.503 15.780 5.551 1.00 97.81 499 ASN A O 1
ATOM 3953 N N . LYS A 1 500 ? -0.597 13.873 5.080 1.00 97.75 500 LYS A N 1
ATOM 3954 C CA . LYS A 1 500 ? -0.128 13.088 6.233 1.00 97.75 500 LYS A CA 1
ATOM 3955 C C . LYS A 1 500 ? -0.630 13.653 7.573 1.00 97.75 500 LYS A C 1
ATOM 3957 O O . LYS A 1 500 ? 0.077 13.609 8.575 1.00 97.75 500 LYS A O 1
ATOM 3962 N N . GLU A 1 501 ? -1.823 14.239 7.566 1.00 97.94 501 GLU A N 1
ATOM 3963 C CA . GLU A 1 501 ? -2.484 14.875 8.712 1.00 97.94 501 GLU A CA 1
ATOM 3964 C C . GLU A 1 501 ? -3.809 14.203 9.004 1.00 97.94 501 GLU A C 1
ATOM 3966 O O . GLU A 1 501 ? -4.052 13.757 10.118 1.00 97.94 501 GLU A O 1
ATOM 3971 N N . ASP A 1 502 ? -4.648 14.117 7.982 1.00 98.50 502 ASP A N 1
ATOM 3972 C CA . ASP A 1 502 ? -6.000 13.605 8.100 1.00 98.50 502 ASP A CA 1
ATOM 3973 C C . ASP A 1 502 ? -6.091 12.236 7.444 1.00 98.50 502 ASP A C 1
ATOM 3975 O O . ASP A 1 502 ? -5.434 11.987 6.431 1.00 98.50 502 ASP A O 1
ATOM 3979 N N . ILE A 1 503 ? -6.930 11.368 8.000 1.00 98.88 503 ILE A N 1
ATOM 3980 C CA . ILE A 1 503 ? -7.308 10.098 7.385 1.00 98.88 503 ILE A CA 1
ATOM 3981 C C . ILE A 1 503 ? -8.744 10.223 6.898 1.00 98.88 503 ILE A C 1
ATOM 3983 O O . ILE A 1 503 ? -9.656 10.510 7.676 1.00 98.88 503 ILE A O 1
ATOM 3987 N N . GLU A 1 504 ? -8.944 9.979 5.610 1.00 98.81 504 GLU A N 1
ATOM 3988 C CA . GLU A 1 504 ? -10.243 10.039 4.950 1.00 98.81 504 GLU A CA 1
ATOM 3989 C C . GLU A 1 504 ? -10.548 8.711 4.257 1.00 98.81 504 GLU A C 1
ATOM 3991 O O . GLU A 1 504 ? -9.646 7.981 3.843 1.00 98.81 504 GLU A O 1
ATOM 3996 N N . VAL A 1 505 ? -11.838 8.419 4.101 1.00 98.75 505 VAL A N 1
ATOM 3997 C CA . VAL A 1 505 ? -12.350 7.309 3.293 1.00 98.75 505 VAL A CA 1
ATOM 3998 C C . VAL A 1 505 ? -13.304 7.866 2.252 1.00 98.75 505 VAL A C 1
ATOM 4000 O O . VAL A 1 505 ? -14.151 8.697 2.569 1.00 98.75 505 VAL A O 1
ATOM 4003 N N . SER A 1 506 ? -13.190 7.392 1.015 1.00 98.75 506 SER A N 1
ATOM 4004 C CA . SER A 1 506 ? -14.145 7.667 -0.059 1.00 98.75 506 SER A CA 1
ATOM 4005 C C . SER A 1 506 ? -14.751 6.371 -0.591 1.00 98.75 506 SER A C 1
ATOM 4007 O O . SER A 1 506 ? -14.027 5.403 -0.822 1.00 98.75 506 SER A O 1
ATOM 4009 N N . ALA A 1 507 ? -16.066 6.361 -0.807 1.00 98.50 507 ALA A N 1
ATOM 4010 C CA . ALA A 1 507 ? -16.802 5.242 -1.388 1.00 98.50 507 ALA A CA 1
ATOM 4011 C C . ALA A 1 507 ? -17.222 5.554 -2.828 1.00 98.50 507 ALA A C 1
ATOM 4013 O O . ALA A 1 507 ? -17.872 6.575 -3.073 1.00 98.50 507 ALA A O 1
ATOM 4014 N N . PHE A 1 508 ? -16.888 4.661 -3.759 1.00 98.12 508 PHE A N 1
ATOM 4015 C CA . PHE A 1 508 ? -17.166 4.807 -5.189 1.00 98.12 508 PHE A CA 1
ATOM 4016 C C . PHE A 1 508 ? -17.960 3.606 -5.698 1.00 98.12 508 PHE A C 1
ATOM 4018 O O . PHE A 1 508 ? -17.571 2.469 -5.439 1.00 98.12 508 PHE A O 1
ATOM 4025 N N . ASP A 1 509 ? -19.036 3.830 -6.451 1.00 97.12 509 ASP A N 1
ATOM 4026 C CA . ASP A 1 509 ? -19.724 2.735 -7.145 1.00 97.12 509 ASP A CA 1
ATOM 4027 C C . ASP A 1 509 ? -18.791 2.108 -8.182 1.00 97.12 509 ASP A C 1
ATOM 4029 O O . ASP A 1 509 ? -18.244 2.817 -9.032 1.00 97.12 509 ASP A O 1
ATOM 4033 N N . ILE A 1 510 ? -18.617 0.781 -8.147 1.00 96.25 510 ILE A N 1
ATOM 4034 C CA . ILE A 1 510 ? -17.691 0.111 -9.076 1.00 96.25 510 ILE A CA 1
ATOM 4035 C C . ILE A 1 510 ? -18.115 0.302 -10.540 1.00 96.25 510 ILE A C 1
ATOM 4037 O O . ILE A 1 510 ? -17.268 0.379 -11.427 1.00 96.25 510 ILE A O 1
ATOM 4041 N N . GLU A 1 511 ? -19.414 0.468 -10.799 1.00 93.44 511 GLU A N 1
ATOM 4042 C CA . GLU A 1 511 ? -19.953 0.784 -12.127 1.00 93.44 511 GLU A CA 1
ATOM 4043 C C . GLU A 1 511 ? -19.529 2.179 -12.619 1.00 93.44 511 GLU A C 1
ATOM 4045 O O . GLU A 1 511 ? -19.257 2.382 -13.805 1.00 93.44 511 GLU A O 1
ATOM 4050 N N . ALA A 1 512 ? -19.403 3.154 -11.713 1.00 92.12 512 ALA A N 1
ATOM 4051 C CA . ALA A 1 512 ? -18.958 4.502 -12.059 1.00 92.12 512 ALA A CA 1
ATOM 4052 C C . ALA A 1 512 ? -17.461 4.543 -12.411 1.00 92.12 512 ALA A C 1
ATOM 4054 O O . ALA A 1 512 ? -17.033 5.388 -13.204 1.00 92.12 512 ALA A O 1
ATOM 4055 N N . LEU A 1 513 ? -16.665 3.603 -11.885 1.00 89.88 513 LEU A N 1
ATOM 4056 C CA . LEU A 1 513 ? -15.243 3.466 -12.217 1.00 89.88 513 LEU A CA 1
ATOM 4057 C C . LEU A 1 513 ? -15.034 3.031 -13.671 1.00 89.88 513 LEU A C 1
ATOM 4059 O O . LEU A 1 513 ? -14.072 3.459 -14.303 1.00 89.88 513 LEU A O 1
ATOM 4063 N N . VAL A 1 514 ? -15.971 2.272 -14.242 1.00 79.38 514 VAL A N 1
ATOM 4064 C CA . VAL A 1 514 ? -15.801 1.605 -15.547 1.00 79.38 514 VAL A CA 1
ATOM 4065 C C . VAL A 1 514 ? -16.524 2.290 -16.702 1.00 79.38 514 VAL A C 1
ATOM 4067 O O . VAL A 1 514 ? -16.255 1.976 -17.856 1.00 79.38 514 VAL A O 1
ATOM 4070 N N . LYS A 1 515 ? -17.436 3.221 -16.403 1.00 72.75 515 LYS A N 1
ATOM 4071 C CA . LYS A 1 515 ? -18.204 3.965 -17.408 1.00 72.75 515 LYS A CA 1
ATOM 4072 C C . LYS A 1 515 ? -17.286 4.869 -18.240 1.00 72.75 515 LYS A C 1
ATOM 4074 O O . LYS A 1 515 ? -16.629 5.727 -17.655 1.00 72.75 515 LYS A O 1
ATOM 4079 N N . GLU A 1 516 ? -17.206 4.638 -19.548 1.00 57.69 516 GLU A N 1
ATOM 4080 C CA . GLU A 1 516 ? -16.389 5.444 -20.476 1.00 57.69 516 GLU A CA 1
ATOM 4081 C C . GLU A 1 516 ? -16.840 6.906 -20.555 1.00 57.69 516 GLU A C 1
ATOM 4083 O O . GLU A 1 516 ? -18.069 7.160 -20.483 1.00 57.69 516 GLU A O 1
#